Protein AF-A0A2G5BKL4-F1 (afdb_monomer)

Sequence (375 aa):
MSTLSVAKRMTAILKTMGVDHVFDSAFSRDLTLVESAREFVERFQKSDGQVGSETSLPVLASWCPGWVCYAEKTHAEVLPWMSTTRSPQQAMGVVVKDYLAKKLDTAPDRIYHVAIMMCYDKKLEASRDDFYNDIYKTRDVDCVVTTGEFDRMLTEIQTPLESASEVEELDSLFKADASGESLRSSVGSSAGGGLEFVMSYAARVLFGIEVRPDIIAAVGRGEAQHPLLQVKAVRNQSDHREITLLNPTTQQPALRFATVYGFRHLQNLVRKLKSGRLAYHYVEVAACPSACSNGGGQLQPVDPSPAAKKQWVAETERIYTSSEPTQLPEENLALGELIRDWFGEGGLDSEAARRALHTQFHGVVAKANPLGVSW

Radius of gyration: 20.72 Å; Cα contacts (8 Å, |Δi|>4): 609; chains: 1; bounding box: 53×51×52 Å

pLDDT: mean 88.46, std 13.46, range [31.64, 98.62]

Nearest PDB structures (foldseek):
  4r0v-assembly1_A  TM=8.091E-01  e=3.838E-21  Chlamydomonas reinhardtii
  6gl6-assembly1_A  TM=8.007E-01  e=5.070E-21  Chlamydomonas reinhardtii
  7p5h-assembly1_A  TM=8.821E-01  e=1.211E-19  Thermotoga maritima MSB8
  2n0s-assembly1_A  TM=8.014E-01  e=2.039E-20  Chlamydomonas reinhardtii
  6gm2-assembly1_A  TM=8.101E-01  e=1.021E-16  Clostridium pasteurianum

Secondary structure (DSSP, 8-state):
--HHHHHHHHHHHHHHTT-S----THHHHHHHHHHHHHHHHHHHHHTTT-SSSSTTSSEEP---HHHHHHHHHH-GGGGGGB--BPPHHHHHHHIIIIIIHHHTT--GGG---EEEES-THHHHHHT-GGGEETTTTEESSSEEEEHHHHHHHHHHTT--GGGS-S-PPPP-SSPPPTT--S---BTTTTTT-HHHHHHHHHHHHHH-----HHHHHHHHHTS--BTTEEEE--TT-TTEEEEEEEPTTT-SEEEEEEEEESHHHHHHHHHHHHTT----SEEEEESSTTGGGG-TTS---SS-SHHHHHHHHHHHHHHHHSS---B-GGG-HHHHHHHHHHHGGGGGGSHHHHHHHB---------S-TT----

Structure (mmCIF, N/CA/C/O backbone):
data_AF-A0A2G5BKL4-F1
#
_entry.id   AF-A0A2G5BKL4-F1
#
loop_
_atom_site.group_PDB
_atom_site.id
_atom_site.type_symbol
_atom_site.label_atom_id
_atom_site.label_alt_id
_atom_site.label_comp_id
_atom_site.label_asym_id
_atom_site.label_entity_id
_atom_site.label_seq_id
_atom_site.pdbx_PDB_ins_code
_atom_site.Cartn_x
_atom_site.Cartn_y
_atom_site.Cartn_z
_atom_site.occupancy
_atom_site.B_iso_or_equiv
_atom_site.auth_seq_id
_atom_site.auth_comp_id
_atom_site.auth_asym_id
_atom_site.auth_atom_id
_atom_site.pdbx_PDB_model_num
ATOM 1 N N . MET A 1 1 ? 15.799 17.556 -8.808 1.00 74.38 1 MET A N 1
ATOM 2 C CA . MET A 1 1 ? 14.997 16.957 -9.897 1.00 74.38 1 MET A CA 1
ATOM 3 C C . MET A 1 1 ? 13.594 16.718 -9.363 1.00 74.38 1 MET A C 1
ATOM 5 O O . MET A 1 1 ? 13.478 16.419 -8.179 1.00 74.38 1 MET A O 1
ATOM 9 N N . SER A 1 2 ? 12.547 16.914 -10.167 1.00 82.75 2 SER A N 1
ATOM 10 C CA . SER A 1 2 ? 11.185 16.518 -9.775 1.00 82.75 2 SER A CA 1
ATOM 11 C C . SER A 1 2 ? 11.041 14.991 -9.812 1.00 82.75 2 SER A C 1
ATOM 13 O O . SER A 1 2 ? 11.841 14.311 -10.456 1.00 82.75 2 SER A O 1
ATOM 15 N N . THR A 1 3 ? 10.018 14.448 -9.149 1.00 83.94 3 THR A N 1
ATOM 16 C CA . THR A 1 3 ? 9.672 13.014 -9.214 1.00 83.94 3 THR A CA 1
ATOM 17 C C . THR A 1 3 ? 9.412 12.562 -10.654 1.00 83.94 3 THR A C 1
ATOM 19 O O . THR A 1 3 ? 9.902 11.513 -11.063 1.00 83.94 3 THR A O 1
ATOM 22 N N . LEU A 1 4 ? 8.746 13.402 -11.454 1.00 82.69 4 LEU A N 1
ATOM 23 C CA . LEU A 1 4 ? 8.524 13.164 -12.883 1.00 82.69 4 LEU A CA 1
ATOM 24 C C . LEU A 1 4 ? 9.818 13.121 -13.696 1.00 82.69 4 LEU A C 1
ATOM 26 O O . LEU A 1 4 ? 10.017 12.190 -14.469 1.00 82.69 4 LEU A O 1
ATOM 30 N N . SER A 1 5 ? 10.725 14.075 -13.483 1.00 85.81 5 SER A N 1
ATOM 31 C CA . SER A 1 5 ? 12.041 14.082 -14.139 1.00 85.81 5 SER A CA 1
ATOM 32 C C . SER A 1 5 ? 12.824 12.798 -13.829 1.00 85.81 5 SER A C 1
ATOM 34 O O . SER A 1 5 ? 13.369 12.172 -14.737 1.00 85.81 5 SER A O 1
ATOM 36 N N . VAL A 1 6 ? 12.807 12.341 -12.570 1.00 89.94 6 VAL A N 1
ATOM 37 C CA . VAL A 1 6 ? 13.433 11.071 -12.164 1.00 89.94 6 VAL A CA 1
ATOM 38 C C . VAL A 1 6 ? 12.793 9.875 -12.873 1.00 89.94 6 VAL A C 1
ATOM 40 O O . VAL A 1 6 ? 13.518 9.040 -13.410 1.00 89.94 6 VAL A O 1
ATOM 43 N N . ALA A 1 7 ? 11.463 9.798 -12.935 1.00 89.44 7 ALA A N 1
ATOM 44 C CA . ALA A 1 7 ? 10.776 8.669 -13.561 1.00 89.44 7 ALA A CA 1
ATOM 45 C C . ALA A 1 7 ? 11.037 8.574 -15.076 1.00 89.44 7 ALA A C 1
ATOM 47 O O . ALA A 1 7 ? 11.290 7.480 -15.584 1.00 89.44 7 ALA A O 1
ATOM 48 N N . LYS A 1 8 ? 11.064 9.706 -15.794 1.00 90.00 8 LYS A N 1
ATOM 49 C CA . LYS A 1 8 ? 11.404 9.733 -17.229 1.00 90.00 8 LYS A CA 1
ATOM 50 C C . LYS A 1 8 ? 12.843 9.293 -17.490 1.00 90.00 8 LYS A C 1
ATOM 52 O O . LYS A 1 8 ? 13.096 8.482 -18.376 1.00 90.00 8 LYS A O 1
ATOM 57 N N . ARG A 1 9 ? 13.786 9.740 -16.655 1.00 93.31 9 ARG A N 1
ATOM 58 C CA . ARG A 1 9 ? 15.194 9.308 -16.721 1.00 93.31 9 ARG A CA 1
ATOM 59 C C . ARG A 1 9 ? 15.350 7.816 -16.471 1.00 93.31 9 ARG A C 1
ATOM 61 O O . ARG A 1 9 ? 16.041 7.140 -17.229 1.00 93.31 9 ARG A O 1
ATOM 68 N N . MET A 1 10 ? 14.685 7.293 -15.439 1.00 94.19 10 MET A N 1
ATOM 69 C CA . MET A 1 10 ? 14.662 5.854 -15.168 1.00 94.19 10 MET A CA 1
ATOM 70 C C . MET A 1 10 ? 14.096 5.083 -16.362 1.00 94.19 10 MET A C 1
ATOM 72 O O . MET A 1 10 ? 14.679 4.082 -16.768 1.00 94.19 10 MET A O 1
ATOM 76 N N . THR A 1 11 ? 13.014 5.581 -16.960 1.00 93.62 11 THR A N 1
ATOM 77 C CA . THR A 1 11 ? 12.396 4.975 -18.144 1.00 93.62 11 THR A CA 1
ATOM 78 C C . THR A 1 11 ? 13.367 4.934 -19.320 1.00 93.62 11 THR A C 1
ATOM 80 O O . THR A 1 11 ? 13.582 3.866 -19.885 1.00 93.62 11 THR A O 1
ATOM 83 N N . ALA A 1 12 ? 14.040 6.045 -19.632 1.00 94.75 12 ALA A N 1
ATOM 84 C CA . ALA A 1 12 ? 15.018 6.102 -20.717 1.00 94.75 12 ALA A CA 1
ATOM 85 C C . ALA A 1 12 ? 16.170 5.098 -20.545 1.00 94.75 12 ALA A C 1
ATOM 87 O O . ALA A 1 12 ? 16.573 4.430 -21.503 1.00 94.75 12 ALA A O 1
ATOM 88 N N . ILE A 1 13 ? 16.680 4.950 -19.318 1.00 95.31 13 ILE A N 1
ATOM 89 C CA . ILE A 1 13 ? 17.734 3.975 -19.018 1.00 95.31 13 ILE A CA 1
ATOM 90 C C . ILE A 1 13 ? 17.207 2.548 -19.199 1.00 95.31 13 ILE A C 1
ATOM 92 O O . ILE A 1 13 ? 17.821 1.757 -19.913 1.00 95.31 13 ILE A O 1
ATOM 96 N N . LEU A 1 14 ? 16.055 2.223 -18.607 1.00 95.44 14 LEU A N 1
ATOM 97 C CA . LEU A 1 14 ? 15.459 0.885 -18.685 1.00 95.44 14 LEU A CA 1
ATOM 98 C C . LEU A 1 14 ? 15.144 0.479 -20.134 1.00 95.44 14 LEU A C 1
ATOM 100 O O . LEU A 1 14 ? 15.453 -0.642 -20.535 1.00 95.44 14 LEU A O 1
ATOM 104 N N . LYS A 1 15 ? 14.610 1.396 -20.948 1.00 94.38 15 LYS A N 1
ATOM 105 C CA . LYS A 1 15 ? 14.363 1.169 -22.382 1.00 94.38 15 LYS A CA 1
ATOM 106 C C . LYS A 1 15 ? 15.663 0.898 -23.143 1.00 94.38 15 LYS A C 1
ATOM 108 O O . LYS A 1 15 ? 15.720 -0.026 -23.948 1.00 94.38 15 LYS A O 1
ATOM 113 N N . THR A 1 16 ? 16.737 1.628 -22.831 1.00 93.38 16 THR A N 1
ATOM 114 C CA . THR A 1 16 ? 18.073 1.387 -23.416 1.00 93.38 16 THR A CA 1
ATOM 115 C C . THR A 1 16 ? 18.627 0.007 -23.041 1.00 93.38 16 THR A C 1
ATOM 117 O O . THR A 1 16 ? 19.331 -0.616 -23.831 1.00 93.38 16 THR A O 1
ATOM 120 N N . MET A 1 17 ? 18.274 -0.504 -21.859 1.00 93.44 17 MET A N 1
ATOM 121 C CA . MET A 1 17 ? 18.625 -1.856 -21.411 1.00 93.44 17 MET A CA 1
ATOM 122 C C . MET A 1 17 ? 17.754 -2.962 -22.033 1.00 93.44 17 MET A C 1
ATOM 124 O O . MET A 1 17 ? 18.001 -4.139 -21.770 1.00 93.44 17 MET A O 1
ATOM 128 N N . GLY A 1 18 ? 16.757 -2.610 -22.850 1.00 94.88 18 GLY A N 1
ATOM 129 C CA . GLY A 1 18 ? 15.874 -3.562 -23.523 1.00 94.88 18 GLY A CA 1
ATOM 130 C C . GLY A 1 18 ? 14.616 -3.937 -22.738 1.00 94.88 18 GLY A C 1
ATOM 131 O O . GLY A 1 18 ? 14.019 -4.964 -23.035 1.00 94.88 18 GLY A O 1
ATOM 132 N N . VAL A 1 19 ? 14.207 -3.147 -21.739 1.00 96.56 19 VAL A N 1
ATOM 133 C CA . VAL A 1 19 ? 12.911 -3.344 -21.069 1.00 96.56 19 VAL A CA 1
ATOM 134 C C . VAL A 1 19 ? 11.774 -2.964 -22.019 1.00 96.56 19 VAL A C 1
ATOM 136 O O . VAL A 1 19 ? 11.734 -1.835 -22.504 1.00 96.56 19 VAL A O 1
ATOM 139 N N . ASP A 1 20 ? 10.824 -3.874 -22.245 1.00 94.81 20 ASP A N 1
ATOM 140 C CA . ASP A 1 20 ? 9.711 -3.645 -23.176 1.00 94.81 20 ASP A CA 1
ATOM 141 C C . ASP A 1 20 ? 8.709 -2.608 -22.658 1.00 94.81 20 ASP A C 1
ATOM 143 O O . ASP A 1 20 ? 8.305 -1.715 -23.403 1.00 94.81 20 ASP A O 1
ATOM 147 N N . HIS A 1 21 ? 8.348 -2.679 -21.371 1.00 93.69 21 HIS A N 1
ATOM 148 C CA . HIS A 1 21 ? 7.361 -1.799 -20.742 1.00 93.69 21 HIS A CA 1
ATOM 149 C C . HIS A 1 21 ? 7.784 -1.340 -19.338 1.00 93.69 21 HIS A C 1
ATOM 151 O O . HIS A 1 21 ? 8.247 -2.142 -18.527 1.00 93.69 21 HIS A O 1
ATOM 157 N N . VAL A 1 22 ? 7.584 -0.056 -19.035 1.00 93.50 22 VAL A N 1
ATOM 158 C CA . VAL A 1 22 ? 7.895 0.598 -17.759 1.00 93.50 22 VAL A CA 1
ATOM 159 C C . VAL A 1 22 ? 6.634 1.276 -17.225 1.00 93.50 22 VAL A C 1
ATOM 161 O O . VAL A 1 22 ? 6.146 2.232 -17.818 1.00 93.50 22 VAL A O 1
ATOM 164 N N . PHE A 1 23 ? 6.128 0.806 -16.084 1.00 91.12 23 PHE A N 1
ATOM 165 C CA . PHE A 1 23 ? 4.900 1.310 -15.458 1.00 91.12 23 PHE A CA 1
ATOM 166 C C . PHE A 1 23 ? 5.171 1.934 -14.086 1.00 91.12 23 PHE A C 1
ATOM 168 O O . PHE A 1 23 ? 6.086 1.515 -13.374 1.00 91.12 23 PHE A O 1
ATOM 175 N N . ASP A 1 24 ? 4.324 2.880 -13.672 1.00 87.44 24 ASP A N 1
ATOM 176 C CA . ASP A 1 24 ? 4.325 3.397 -12.301 1.00 87.44 24 ASP A CA 1
ATOM 177 C C . ASP A 1 24 ? 3.482 2.514 -11.365 1.00 87.44 24 ASP A C 1
ATOM 179 O O . ASP A 1 24 ? 2.285 2.287 -11.562 1.00 87.44 24 ASP A O 1
ATOM 183 N N . SER A 1 25 ? 4.106 2.062 -10.277 1.00 86.75 25 SER A N 1
ATOM 184 C CA . SER A 1 25 ? 3.445 1.330 -9.194 1.00 86.75 25 SER A CA 1
ATOM 185 C C . SER A 1 25 ? 2.336 2.126 -8.486 1.00 86.75 25 SER A C 1
ATOM 187 O O . SER A 1 25 ? 1.452 1.510 -7.882 1.00 86.75 25 SER A O 1
ATOM 189 N N . ALA A 1 26 ? 2.325 3.464 -8.582 1.00 83.38 26 ALA A N 1
ATOM 190 C CA . ALA A 1 26 ? 1.273 4.319 -8.028 1.00 83.38 26 ALA A CA 1
ATOM 191 C C . ALA A 1 26 ? -0.130 3.902 -8.483 1.00 83.38 26 ALA A C 1
ATOM 193 O O . ALA A 1 26 ? -1.067 3.921 -7.688 1.00 83.38 26 ALA A O 1
ATOM 194 N N . PHE A 1 27 ? -0.257 3.438 -9.726 1.00 85.50 27 PHE A N 1
ATOM 195 C CA . PHE A 1 27 ? -1.524 2.965 -10.268 1.00 85.50 27 PHE A CA 1
ATOM 196 C C . PHE A 1 27 ? -2.086 1.767 -9.482 1.00 85.50 27 PHE A C 1
ATOM 198 O O . PHE A 1 27 ? -3.236 1.769 -9.046 1.00 85.50 27 PHE A O 1
ATOM 205 N N . SER A 1 28 ? -1.249 0.757 -9.227 1.00 90.44 28 SER A N 1
ATOM 206 C CA . SER A 1 28 ? -1.642 -0.404 -8.415 1.00 90.44 28 SER A CA 1
ATOM 207 C C . SER A 1 28 ? -1.906 -0.040 -6.955 1.00 90.44 28 SER A C 1
ATOM 209 O O . SER A 1 28 ? -2.717 -0.684 -6.292 1.00 90.44 28 SER A O 1
ATOM 211 N N . ARG A 1 29 ? -1.258 1.015 -6.446 1.00 89.94 29 ARG A N 1
ATOM 212 C CA . ARG A 1 29 ? -1.522 1.523 -5.102 1.00 89.94 29 ARG A CA 1
ATOM 213 C C . ARG A 1 29 ? -2.941 2.072 -5.007 1.00 89.94 29 ARG A C 1
ATOM 215 O O . ARG A 1 29 ? -3.632 1.681 -4.074 1.00 89.94 29 ARG A O 1
ATOM 222 N N . ASP A 1 30 ? -3.393 2.877 -5.968 1.00 90.44 30 ASP A N 1
ATOM 223 C CA . ASP A 1 30 ? -4.774 3.382 -5.995 1.00 90.44 30 ASP A CA 1
ATOM 224 C C . ASP A 1 30 ? -5.790 2.235 -5.994 1.00 90.44 30 ASP A C 1
ATOM 226 O O . ASP A 1 30 ? -6.707 2.225 -5.174 1.00 90.44 30 ASP A O 1
ATOM 230 N N . LEU A 1 31 ? -5.566 1.215 -6.832 1.00 92.88 31 LEU A N 1
ATOM 231 C CA . LEU A 1 31 ? -6.389 0.002 -6.864 1.00 92.88 31 LEU A CA 1
ATOM 232 C C . LEU A 1 31 ? -6.483 -0.661 -5.482 1.00 92.88 31 LEU A C 1
ATOM 234 O O . LEU A 1 31 ? -7.577 -0.931 -4.990 1.00 92.88 31 LEU A O 1
ATOM 238 N N . THR A 1 32 ? -5.342 -0.887 -4.826 1.00 95.12 32 THR A N 1
ATOM 239 C CA . THR A 1 32 ? -5.321 -1.516 -3.495 1.00 95.12 32 THR A CA 1
ATOM 240 C C . THR A 1 32 ? -5.865 -0.620 -2.388 1.00 95.12 32 THR A C 1
ATOM 242 O O . THR A 1 32 ? -6.390 -1.141 -1.410 1.00 95.12 32 THR A O 1
ATOM 245 N N . LEU A 1 33 ? -5.767 0.707 -2.511 1.00 94.19 33 LEU A N 1
ATOM 246 C CA . LEU A 1 33 ? -6.342 1.649 -1.550 1.00 94.19 33 LEU A CA 1
ATOM 247 C C . LEU A 1 33 ? -7.867 1.618 -1.613 1.00 94.19 33 LEU A C 1
ATOM 249 O O . LEU A 1 33 ? -8.510 1.512 -0.568 1.00 94.19 33 LEU A O 1
ATOM 253 N N . VAL A 1 34 ? -8.434 1.653 -2.824 1.00 95.38 34 VAL A N 1
ATOM 254 C CA . VAL A 1 34 ? -9.880 1.511 -3.040 1.00 95.38 34 VAL A CA 1
ATOM 255 C C . VAL A 1 34 ? -10.364 0.170 -2.493 1.00 95.38 34 VAL A C 1
ATOM 257 O O . VAL A 1 34 ? -11.327 0.145 -1.728 1.00 95.38 34 VAL A O 1
ATOM 260 N N . GLU A 1 35 ? -9.671 -0.929 -2.802 1.00 97.44 35 GLU A N 1
ATOM 261 C CA . GLU A 1 35 ? -10.058 -2.253 -2.302 1.00 97.44 35 GLU A CA 1
ATOM 262 C C . GLU A 1 35 ? -9.915 -2.370 -0.775 1.00 97.44 35 GLU A C 1
ATOM 264 O O . GLU A 1 35 ? -10.828 -2.838 -0.102 1.00 97.44 35 GLU A O 1
ATOM 269 N N . SER A 1 36 ? -8.842 -1.832 -0.188 1.00 97.38 36 SER A N 1
ATOM 270 C CA . SER A 1 36 ? -8.660 -1.818 1.273 1.00 97.38 36 SER A CA 1
ATOM 271 C C . SER A 1 36 ? -9.765 -1.029 1.980 1.00 97.38 36 SER A C 1
ATOM 273 O O . SER A 1 36 ? -10.217 -1.411 3.061 1.00 97.38 36 SER A O 1
ATOM 275 N N . ALA A 1 37 ? -10.212 0.080 1.381 1.00 97.62 37 ALA A N 1
ATOM 276 C CA . ALA A 1 37 ? -11.301 0.884 1.918 1.00 97.62 37 ALA A CA 1
ATOM 277 C C . ALA A 1 37 ? -12.649 0.153 1.844 1.00 97.62 37 ALA A C 1
ATOM 279 O O . ALA A 1 37 ? -13.422 0.195 2.805 1.00 97.62 37 ALA A O 1
ATOM 280 N N . ARG A 1 38 ? -12.898 -0.570 0.746 1.00 97.75 38 ARG A N 1
ATOM 281 C CA . ARG A 1 38 ? -14.075 -1.434 0.574 1.00 97.75 38 ARG A CA 1
ATOM 282 C C . ARG A 1 38 ? -14.072 -2.596 1.566 1.00 97.75 38 ARG A C 1
ATOM 284 O O . ARG A 1 38 ? -15.059 -2.769 2.279 1.00 97.75 38 ARG A O 1
ATOM 291 N N . GLU A 1 39 ? -12.952 -3.311 1.700 1.00 97.81 39 GLU A N 1
ATOM 292 C CA . GLU A 1 39 ? -12.785 -4.392 2.680 1.00 97.81 39 GLU A CA 1
ATOM 293 C C . GLU A 1 39 ? -13.033 -3.891 4.111 1.00 97.81 39 GLU A C 1
ATOM 295 O O . GLU A 1 39 ? -13.703 -4.557 4.905 1.00 97.81 39 GLU A O 1
ATOM 300 N N . PHE A 1 40 ? -12.521 -2.704 4.458 1.00 98.19 40 PHE A N 1
ATOM 301 C CA . PHE A 1 40 ? -12.767 -2.108 5.768 1.00 98.19 40 PHE A CA 1
ATOM 302 C C . PHE A 1 40 ? -14.257 -1.826 6.006 1.00 98.19 40 PHE A C 1
ATOM 304 O O . PHE A 1 40 ? -14.780 -2.194 7.059 1.00 98.19 40 PHE A O 1
ATOM 311 N N . VAL A 1 41 ? -14.942 -1.198 5.045 1.00 98.12 41 VAL A N 1
ATOM 312 C CA . VAL A 1 41 ? -16.381 -0.900 5.134 1.00 98.12 41 VAL A CA 1
ATOM 313 C C . VAL A 1 41 ? -17.196 -2.182 5.300 1.00 98.12 41 VAL A C 1
ATOM 315 O O . VAL A 1 41 ? -18.037 -2.250 6.196 1.00 98.12 41 VAL A O 1
ATOM 318 N N . GLU A 1 42 ? -16.911 -3.211 4.500 1.00 96.62 42 GLU A N 1
ATOM 319 C CA . GLU A 1 42 ? -17.597 -4.502 4.573 1.00 96.62 42 GLU A CA 1
ATOM 320 C C . GLU A 1 42 ? -17.424 -5.146 5.958 1.00 96.62 42 GLU A C 1
ATOM 322 O O . GLU A 1 42 ? -18.398 -5.569 6.587 1.00 96.62 42 GLU A O 1
ATOM 327 N N . ARG A 1 43 ? -16.189 -5.191 6.475 1.00 97.00 43 ARG A N 1
ATOM 328 C CA . ARG A 1 43 ? -15.903 -5.753 7.803 1.00 97.00 43 ARG A CA 1
ATOM 329 C C . ARG A 1 43 ? -16.538 -4.938 8.928 1.00 97.00 43 ARG A C 1
ATOM 331 O O . ARG A 1 43 ? -17.049 -5.530 9.875 1.00 97.00 43 ARG A O 1
ATOM 338 N N . PHE A 1 44 ? -16.550 -3.610 8.813 1.00 97.19 44 PHE A N 1
ATOM 339 C CA . PHE A 1 44 ? -17.188 -2.727 9.787 1.00 97.19 44 PHE A CA 1
ATOM 340 C C . PHE A 1 44 ? -18.701 -2.959 9.862 1.00 97.19 44 PHE A C 1
ATOM 342 O O . PHE A 1 44 ? -19.253 -3.050 10.959 1.00 97.19 44 PHE A O 1
ATOM 349 N N . GLN A 1 45 ? -19.367 -3.082 8.710 1.00 95.50 45 GLN A N 1
ATOM 350 C CA . GLN A 1 45 ? -20.802 -3.367 8.638 1.00 95.50 45 GLN A CA 1
ATOM 351 C C . GLN A 1 45 ? -21.131 -4.748 9.210 1.00 95.50 45 GLN A C 1
ATOM 353 O O . GLN A 1 45 ? -22.070 -4.870 9.993 1.00 95.50 45 GLN A O 1
ATOM 358 N N . LYS A 1 46 ? -20.334 -5.775 8.882 1.00 94.25 46 LYS A N 1
ATOM 359 C CA . LYS A 1 46 ? -20.516 -7.137 9.416 1.00 94.25 46 LYS A CA 1
ATOM 360 C C . LYS A 1 46 ? -20.429 -7.198 10.939 1.00 94.25 46 LYS A C 1
ATOM 362 O O . LYS A 1 46 ? -21.161 -7.966 11.549 1.00 94.25 46 LYS A O 1
ATOM 367 N N . SER A 1 47 ? -19.565 -6.389 11.550 1.00 93.06 47 SER A N 1
ATOM 368 C CA . SER A 1 47 ? -19.406 -6.346 13.006 1.00 93.06 47 SER A CA 1
ATOM 369 C C . SER A 1 47 ? -20.313 -5.339 13.715 1.00 93.06 47 SER A C 1
ATOM 371 O O . SER A 1 47 ? -20.140 -5.144 14.915 1.00 93.06 47 SER A O 1
ATOM 373 N N . ASP A 1 48 ? -21.191 -4.624 13.001 1.00 92.00 48 ASP A N 1
ATOM 374 C CA . ASP A 1 48 ? -21.957 -3.486 13.544 1.00 92.00 48 ASP A CA 1
ATOM 375 C C . ASP A 1 48 ? -21.054 -2.452 14.258 1.00 92.00 48 ASP A C 1
ATOM 377 O O . ASP A 1 48 ? -21.344 -1.940 15.338 1.00 92.00 48 ASP A O 1
ATOM 381 N N . GLY A 1 49 ? -19.856 -2.225 13.704 1.00 90.56 49 GLY A N 1
ATOM 382 C CA . GLY A 1 49 ? -18.826 -1.367 14.299 1.00 90.56 49 GLY A CA 1
ATOM 383 C C . GLY A 1 49 ? -18.224 -1.853 15.629 1.00 90.56 49 GLY A C 1
ATOM 384 O O . GLY A 1 49 ? -17.421 -1.139 16.231 1.00 90.56 49 GLY A O 1
ATOM 385 N N . GLN A 1 50 ? -18.567 -3.052 16.106 1.00 88.94 50 GLN A N 1
ATOM 386 C CA . GLN A 1 50 ? -18.069 -3.583 17.374 1.00 88.94 50 GLN A CA 1
ATOM 387 C C . GLN A 1 50 ? -16.669 -4.186 17.225 1.00 88.94 50 GLN A C 1
ATOM 389 O O . GLN A 1 50 ? -16.424 -5.087 16.424 1.00 88.94 50 GLN A O 1
ATOM 394 N N . VAL A 1 51 ? -15.731 -3.715 18.048 1.00 87.25 51 VAL A N 1
ATOM 395 C CA . VAL A 1 51 ? -14.380 -4.283 18.121 1.00 87.25 51 VAL A CA 1
ATOM 396 C C . VAL A 1 51 ? -14.380 -5.499 19.044 1.00 87.25 51 VAL A C 1
ATOM 398 O O . VAL A 1 51 ? -14.790 -5.400 20.199 1.00 87.25 51 VAL A O 1
ATOM 401 N N . GLY A 1 52 ? -13.860 -6.629 18.557 1.00 75.69 52 GLY A N 1
ATOM 402 C CA . GLY A 1 52 ? -13.628 -7.831 19.365 1.00 75.69 52 GLY A CA 1
ATOM 403 C C . GLY A 1 52 ? -14.812 -8.792 19.518 1.00 75.69 52 GLY A C 1
ATOM 404 O O . GLY A 1 52 ? -14.650 -9.799 20.204 1.00 75.69 52 GLY A O 1
ATOM 405 N N . SER A 1 53 ? -15.967 -8.529 18.893 1.00 59.94 53 SER A N 1
ATOM 406 C CA . SER A 1 53 ? -17.095 -9.477 18.847 1.00 59.94 53 SER A CA 1
ATOM 407 C C . SER A 1 53 ? -16.859 -10.627 17.852 1.00 59.94 53 SER A C 1
ATOM 409 O O . SER A 1 53 ? -17.347 -11.730 18.080 1.00 59.94 53 SER A O 1
ATOM 411 N N . GLU A 1 54 ? -16.046 -10.399 16.811 1.00 67.69 54 GLU A N 1
ATOM 412 C CA . GLU A 1 54 ? -15.643 -11.357 15.766 1.00 67.69 54 GLU A CA 1
ATOM 413 C C . GLU A 1 54 ? -14.242 -11.004 15.206 1.00 67.69 54 GLU A C 1
ATOM 415 O O . GLU A 1 54 ? -13.675 -9.957 15.533 1.00 67.69 54 GLU A O 1
ATOM 420 N N . THR A 1 55 ? -13.670 -11.826 14.310 1.00 74.19 55 THR A N 1
ATOM 421 C CA . THR A 1 55 ? -12.406 -11.521 13.589 1.00 74.19 55 THR A CA 1
ATOM 422 C C . THR A 1 55 ? -12.559 -10.443 12.500 1.00 74.19 55 THR A C 1
ATOM 424 O O . THR A 1 55 ? -11.723 -10.321 11.607 1.00 74.19 55 THR A O 1
ATOM 427 N N . SER A 1 56 ? -13.635 -9.657 12.561 1.00 84.56 56 SER A N 1
ATOM 428 C CA . SER A 1 56 ? -13.977 -8.608 11.597 1.00 84.56 56 SER A CA 1
ATOM 429 C C . SER A 1 56 ? -13.266 -7.285 11.908 1.00 84.56 56 SER A C 1
ATOM 431 O O . SER A 1 56 ? -12.731 -6.663 10.992 1.00 84.56 56 SER A O 1
ATOM 433 N N . LEU A 1 57 ? -13.177 -6.886 13.188 1.00 92.56 57 LEU A N 1
ATOM 434 C CA . LEU A 1 57 ? -12.473 -5.675 13.636 1.00 92.56 57 LEU A CA 1
ATOM 435 C C . LEU A 1 57 ? -11.500 -5.966 14.799 1.00 92.56 57 LEU A C 1
ATOM 437 O O . LEU A 1 57 ? -11.834 -6.759 15.686 1.00 92.56 57 LEU A O 1
ATOM 441 N N . PRO A 1 58 ? -10.324 -5.306 14.847 1.00 95.50 58 PRO A N 1
ATOM 442 C CA . PRO A 1 58 ? -9.835 -4.315 13.883 1.00 95.50 58 PRO A CA 1
ATOM 443 C C . PRO A 1 58 ? -9.414 -4.933 12.550 1.00 95.50 58 PRO A C 1
ATOM 445 O O . PRO A 1 58 ? -9.030 -6.095 12.501 1.00 95.50 58 PRO A O 1
ATOM 448 N N . VAL A 1 59 ? -9.389 -4.118 11.499 1.00 97.56 59 VAL A N 1
ATOM 449 C CA . VAL A 1 59 ? -8.666 -4.435 10.264 1.00 97.56 59 VAL A CA 1
ATOM 450 C C . VAL A 1 59 ? -7.226 -3.949 10.394 1.00 97.56 59 VAL A C 1
ATOM 452 O O . VAL A 1 59 ? -6.980 -2.767 10.637 1.00 97.56 59 VAL A O 1
ATOM 455 N N . LEU A 1 60 ? -6.268 -4.861 10.244 1.00 97.44 60 LEU A N 1
ATOM 456 C CA . LEU A 1 60 ? -4.836 -4.570 10.242 1.00 97.44 60 LEU A CA 1
ATOM 457 C C . LEU A 1 60 ? -4.335 -4.550 8.798 1.00 97.44 60 LEU A C 1
ATOM 459 O O . LEU A 1 60 ? -4.378 -5.577 8.122 1.00 97.44 60 LEU A O 1
ATOM 463 N N . ALA A 1 61 ? -3.836 -3.410 8.326 1.00 97.25 61 ALA A N 1
ATOM 464 C CA . ALA A 1 61 ? -3.264 -3.309 6.986 1.00 97.25 61 ALA A CA 1
ATOM 465 C C . ALA A 1 61 ? -2.128 -4.330 6.781 1.00 97.25 61 ALA A C 1
ATOM 467 O O . ALA A 1 61 ? -1.348 -4.607 7.696 1.00 97.25 61 ALA A O 1
ATOM 468 N N . SER A 1 62 ? -2.022 -4.881 5.572 1.00 96.81 62 SER A N 1
ATOM 469 C CA . SER A 1 62 ? -1.118 -5.998 5.255 1.00 96.81 62 SER A CA 1
ATOM 470 C C . SER A 1 62 ? -0.117 -5.694 4.132 1.00 96.81 62 SER A C 1
ATOM 472 O O . SER A 1 62 ? 0.674 -6.555 3.755 1.00 96.81 62 SER A O 1
ATOM 474 N N . TRP A 1 63 ? -0.071 -4.455 3.631 1.00 95.00 63 TRP A N 1
ATOM 475 C CA . TRP A 1 63 ? 0.805 -4.072 2.518 1.00 95.00 63 TRP A CA 1
ATOM 476 C C . TRP A 1 63 ? 2.310 -4.131 2.847 1.00 95.00 63 TRP A C 1
ATOM 478 O O . TRP A 1 63 ? 3.137 -4.139 1.926 1.00 95.00 63 TRP A O 1
ATOM 488 N N . CYS A 1 64 ? 2.672 -4.150 4.139 1.00 96.25 64 CYS A N 1
ATOM 489 C CA . CYS A 1 64 ? 4.046 -4.209 4.638 1.00 96.25 64 CYS A CA 1
ATOM 490 C C . CYS A 1 64 ? 4.502 -5.666 4.865 1.00 96.25 64 CYS A C 1
ATOM 492 O O . CYS A 1 64 ? 4.088 -6.284 5.851 1.00 96.25 64 CYS A O 1
ATOM 494 N N . PRO A 1 65 ? 5.425 -6.210 4.050 1.00 95.88 65 PRO A N 1
ATOM 495 C CA . PRO A 1 65 ? 5.823 -7.613 4.174 1.00 95.88 65 PRO A CA 1
ATOM 496 C C . PRO A 1 65 ? 6.577 -7.924 5.468 1.00 95.88 65 PRO A C 1
ATOM 498 O O . PRO A 1 65 ? 6.420 -9.011 6.013 1.00 95.88 65 PRO A O 1
ATOM 501 N N . GLY A 1 66 ? 7.339 -6.970 6.015 1.00 95.81 66 GLY A N 1
ATOM 502 C CA . GLY A 1 66 ? 7.999 -7.140 7.313 1.00 95.81 66 GLY A CA 1
ATOM 503 C C . GLY A 1 66 ? 7.005 -7.344 8.464 1.00 95.81 66 GLY A C 1
ATOM 504 O O . GLY A 1 66 ? 7.257 -8.141 9.368 1.00 95.81 66 GLY A O 1
ATOM 505 N N . TRP A 1 67 ? 5.843 -6.679 8.408 1.00 96.38 67 TRP A N 1
ATOM 506 C CA . TRP A 1 67 ? 4.742 -6.907 9.348 1.00 96.38 67 TRP A CA 1
ATOM 507 C C . TRP A 1 67 ? 4.102 -8.281 9.130 1.00 96.38 67 TRP A C 1
ATOM 509 O O . TRP A 1 67 ? 3.961 -9.038 10.089 1.00 96.38 67 TRP A O 1
ATOM 519 N N . VAL A 1 68 ? 3.796 -8.633 7.878 1.00 96.75 68 VAL A N 1
ATOM 520 C CA . VAL A 1 68 ? 3.222 -9.939 7.519 1.00 96.75 68 VAL A CA 1
ATOM 521 C C . VAL A 1 68 ? 4.117 -11.084 8.000 1.00 96.75 68 VAL A C 1
ATOM 523 O O . VAL A 1 68 ? 3.673 -11.943 8.754 1.00 96.75 68 VAL A O 1
ATOM 526 N N . CYS A 1 69 ? 5.408 -11.045 7.665 1.00 95.12 69 CYS A N 1
ATOM 527 C CA . CYS A 1 69 ? 6.389 -12.041 8.088 1.00 95.12 69 CYS A CA 1
ATOM 528 C C . CYS A 1 69 ? 6.493 -12.149 9.612 1.00 95.12 69 CYS A C 1
ATOM 530 O O . CYS A 1 69 ? 6.672 -13.246 10.142 1.00 95.12 69 CYS A O 1
ATOM 532 N N . TYR A 1 70 ? 6.415 -11.026 10.330 1.00 95.44 70 TYR A N 1
ATOM 533 C CA . TYR A 1 70 ? 6.412 -11.039 11.788 1.00 95.44 70 TYR A CA 1
ATOM 534 C C . TYR A 1 70 ? 5.159 -11.731 12.338 1.00 95.44 70 TYR A C 1
ATOM 536 O O . TYR A 1 70 ? 5.282 -12.607 13.197 1.00 95.44 70 TYR A O 1
ATOM 544 N N . ALA A 1 71 ? 3.978 -11.384 11.823 1.00 95.88 71 ALA A N 1
ATOM 545 C CA . ALA A 1 71 ? 2.712 -11.990 12.216 1.00 95.88 71 ALA A CA 1
ATOM 546 C C . ALA A 1 71 ? 2.702 -13.503 11.943 1.00 95.88 71 ALA A C 1
ATOM 548 O O . ALA A 1 71 ? 2.509 -14.285 12.869 1.00 95.88 71 ALA A O 1
ATOM 549 N N . GLU A 1 72 ? 3.024 -13.930 10.722 1.00 95.00 72 GLU A N 1
ATOM 550 C CA . GLU A 1 72 ? 3.010 -15.342 10.319 1.00 95.00 72 GLU A CA 1
ATOM 551 C C . GLU A 1 72 ? 3.990 -16.205 11.125 1.00 95.00 72 GLU A C 1
ATOM 553 O O . GLU A 1 72 ? 3.668 -17.335 11.491 1.00 95.00 72 GLU A O 1
ATOM 558 N N . LYS A 1 73 ? 5.185 -15.685 11.435 1.00 93.44 73 LYS A N 1
ATOM 559 C CA . LYS A 1 73 ? 6.222 -16.450 12.147 1.00 93.44 73 LYS A CA 1
ATOM 560 C C . LYS A 1 73 ? 6.051 -16.466 13.659 1.00 93.44 73 LYS A C 1
ATOM 562 O O . LYS A 1 73 ? 6.542 -17.389 14.302 1.00 93.44 73 LYS A O 1
ATOM 567 N N . THR A 1 74 ? 5.460 -15.423 14.244 1.00 94.19 74 THR A N 1
ATOM 568 C CA . THR A 1 74 ? 5.515 -15.229 15.705 1.00 94.19 74 THR A CA 1
ATOM 569 C C . THR A 1 74 ? 4.164 -15.077 16.385 1.00 94.19 74 THR A C 1
ATOM 571 O O . THR A 1 74 ? 4.077 -15.371 17.574 1.00 94.19 74 THR A O 1
ATOM 574 N N . HIS A 1 75 ? 3.124 -14.661 15.659 1.00 93.81 75 HIS A N 1
ATOM 575 C CA . HIS A 1 75 ? 1.790 -14.421 16.213 1.00 93.81 75 HIS A CA 1
ATOM 576 C C . HIS A 1 75 ? 0.708 -14.840 15.214 1.00 93.81 75 HIS A C 1
ATOM 578 O O . HIS A 1 75 ? -0.115 -14.020 14.815 1.00 93.81 75 HIS A O 1
ATOM 584 N N . ALA A 1 76 ? 0.708 -16.102 14.778 1.00 93.00 76 ALA A N 1
ATOM 585 C CA . ALA A 1 76 ? -0.248 -16.606 13.786 1.00 93.00 76 ALA A CA 1
ATOM 586 C C . ALA A 1 76 ? -1.723 -16.387 14.194 1.00 93.00 76 ALA A C 1
ATOM 588 O O . ALA A 1 76 ? -2.610 -16.300 13.349 1.00 93.00 76 ALA A O 1
ATOM 589 N N . GLU A 1 77 ? -1.996 -16.234 15.489 1.00 91.12 77 GLU A N 1
ATOM 590 C CA . GLU A 1 77 ? -3.308 -15.874 16.011 1.00 91.12 77 GLU A CA 1
ATOM 591 C C . GLU A 1 77 ? -3.807 -14.496 15.557 1.00 91.12 77 GLU A C 1
ATOM 593 O O . GLU A 1 77 ? -5.007 -14.269 15.618 1.00 91.12 77 GLU A O 1
ATOM 598 N N . VAL A 1 78 ? -2.939 -13.576 15.106 1.00 93.56 78 VAL A N 1
ATOM 599 C CA . VAL A 1 78 ? -3.358 -12.229 14.666 1.00 93.56 78 VAL A CA 1
ATOM 600 C C . VAL A 1 78 ? -3.816 -12.183 13.208 1.00 93.56 78 VAL A C 1
ATOM 602 O O . VAL A 1 78 ? -4.454 -11.212 12.801 1.00 93.56 78 VAL A O 1
ATOM 605 N N . LEU A 1 79 ? -3.503 -13.221 12.426 1.00 95.12 79 LEU A N 1
ATOM 606 C CA . LEU A 1 79 ? -3.770 -13.289 10.987 1.00 95.12 79 LEU A CA 1
ATOM 607 C C . LEU A 1 79 ? -5.248 -13.078 10.604 1.00 95.12 79 LEU A C 1
ATOM 609 O O . LEU A 1 79 ? -5.479 -12.412 9.597 1.00 95.12 79 LEU A O 1
ATOM 613 N N . PRO A 1 80 ? -6.256 -13.535 11.379 1.00 94.62 80 PRO A N 1
ATOM 614 C CA . PRO A 1 80 ? -7.662 -13.300 11.038 1.00 94.62 80 PRO A CA 1
ATOM 615 C C . PRO A 1 80 ? -8.049 -11.814 10.933 1.00 94.62 80 PRO A C 1
ATOM 617 O O . PRO A 1 80 ? -8.934 -11.453 10.158 1.00 94.62 80 PRO A O 1
ATOM 620 N N . TRP A 1 81 ? -7.365 -10.939 11.675 1.00 95.88 81 TRP A N 1
ATOM 621 C CA . TRP A 1 81 ? -7.600 -9.491 11.642 1.00 95.88 81 TRP A CA 1
ATOM 622 C C . TRP A 1 81 ? -6.847 -8.778 10.514 1.00 95.88 81 TRP A C 1
ATOM 624 O O . TRP A 1 81 ? -7.045 -7.582 10.303 1.00 95.88 81 TRP A O 1
ATOM 634 N N . MET A 1 82 ? -5.975 -9.470 9.778 1.00 96.88 82 MET A N 1
ATOM 635 C CA . MET A 1 82 ? -5.249 -8.858 8.670 1.00 96.88 82 MET A CA 1
ATOM 636 C C . MET A 1 82 ? -6.164 -8.632 7.465 1.00 96.88 82 MET A C 1
ATOM 638 O O . MET A 1 82 ? -6.996 -9.474 7.115 1.00 96.88 82 MET A O 1
ATOM 642 N N . SER A 1 83 ? -5.992 -7.474 6.831 1.00 97.50 83 SER A N 1
ATOM 643 C CA . SER A 1 83 ? -6.580 -7.156 5.535 1.00 97.50 83 SER A CA 1
ATOM 644 C C . SER A 1 83 ? -6.091 -8.172 4.513 1.00 97.50 83 SER A C 1
ATOM 646 O O . SER A 1 83 ? -4.891 -8.403 4.373 1.00 97.50 83 SER A O 1
ATOM 648 N N . THR A 1 84 ? -7.035 -8.792 3.821 1.00 97.56 84 THR A N 1
ATOM 649 C CA . THR A 1 84 ? -6.763 -9.775 2.772 1.00 97.56 84 THR A CA 1
ATOM 650 C C . THR A 1 84 ? -6.405 -9.111 1.452 1.00 97.56 84 THR A C 1
ATOM 652 O O . THR A 1 84 ? -5.878 -9.789 0.578 1.00 97.56 84 THR A O 1
ATOM 655 N N . THR A 1 85 ? -6.639 -7.804 1.311 1.00 97.88 85 THR A N 1
ATOM 656 C CA . THR A 1 85 ? -6.209 -7.024 0.149 1.00 97.88 85 THR A CA 1
ATOM 657 C C . THR A 1 85 ? -4.702 -7.190 -0.079 1.00 97.88 85 THR A C 1
ATOM 659 O O . THR A 1 85 ? -3.888 -7.053 0.836 1.00 97.88 85 THR A O 1
ATOM 662 N N . ARG A 1 86 ? -4.315 -7.522 -1.312 1.00 97.56 86 ARG A N 1
ATOM 663 C CA . ARG A 1 86 ? -2.917 -7.663 -1.733 1.00 97.56 86 ARG A CA 1
ATOM 664 C C . ARG A 1 86 ? -2.188 -6.329 -1.609 1.00 97.56 86 ARG A C 1
ATOM 666 O O . ARG A 1 86 ? -2.776 -5.260 -1.745 1.00 97.56 86 ARG A O 1
ATOM 673 N N . SER A 1 87 ? -0.872 -6.382 -1.411 1.00 96.69 87 SER A N 1
ATOM 674 C CA . SER A 1 87 ? -0.064 -5.163 -1.465 1.00 96.69 87 SER A CA 1
ATOM 675 C C . SER A 1 87 ? -0.020 -4.587 -2.889 1.00 96.69 87 SER A C 1
ATOM 677 O O . SER A 1 87 ? -0.205 -5.343 -3.847 1.00 96.69 87 SER A O 1
ATOM 679 N N . PRO A 1 88 ? 0.316 -3.292 -3.061 1.00 95.00 88 PRO A N 1
ATOM 680 C CA . PRO A 1 88 ? 0.445 -2.678 -4.386 1.00 95.00 88 PRO A CA 1
ATOM 681 C C . PRO A 1 88 ? 1.356 -3.466 -5.337 1.00 95.00 88 PRO A C 1
ATOM 683 O O . PRO A 1 88 ? 0.996 -3.704 -6.482 1.00 95.00 88 PRO A O 1
ATOM 686 N N . GLN A 1 89 ? 2.497 -3.969 -4.844 1.00 96.81 89 GLN A N 1
ATOM 687 C CA . GLN A 1 89 ? 3.407 -4.804 -5.639 1.00 96.81 89 GLN A CA 1
ATOM 688 C C . GLN A 1 89 ? 2.693 -6.035 -6.210 1.00 96.81 89 GLN A C 1
ATOM 690 O O . GLN A 1 89 ? 2.832 -6.339 -7.391 1.00 96.81 89 GLN A O 1
ATOM 695 N N . GLN A 1 90 ? 1.955 -6.755 -5.365 1.00 97.56 90 GLN A N 1
ATOM 696 C CA . GLN A 1 90 ? 1.313 -8.000 -5.778 1.00 97.56 90 GLN A CA 1
ATOM 697 C C . GLN A 1 90 ? 0.073 -7.744 -6.626 1.00 97.56 90 GLN A C 1
ATOM 699 O O . GLN A 1 90 ? -0.165 -8.474 -7.580 1.00 97.56 90 GLN A O 1
ATOM 704 N N . ALA A 1 91 ? -0.676 -6.679 -6.343 1.00 97.00 91 ALA A N 1
ATOM 705 C CA . ALA A 1 91 ? -1.757 -6.237 -7.213 1.00 97.00 91 ALA A CA 1
ATOM 706 C C . ALA A 1 91 ? -1.228 -5.860 -8.607 1.00 97.00 91 ALA A C 1
ATOM 708 O O . ALA A 1 91 ? -1.796 -6.301 -9.602 1.00 97.00 91 ALA A O 1
ATOM 709 N N . MET A 1 92 ? -0.104 -5.133 -8.695 1.00 96.50 92 MET A N 1
ATOM 710 C CA . MET A 1 92 ? 0.547 -4.848 -9.979 1.00 96.50 92 MET A CA 1
ATOM 711 C C . MET A 1 92 ? 0.982 -6.130 -10.687 1.00 96.50 92 MET A C 1
ATOM 713 O O . MET A 1 92 ? 0.791 -6.253 -11.891 1.00 96.50 92 MET A O 1
ATOM 717 N N . GLY A 1 93 ? 1.518 -7.104 -9.946 1.00 96.81 93 GLY A N 1
ATOM 718 C CA . GLY A 1 93 ? 1.873 -8.409 -10.496 1.00 96.81 93 GLY A CA 1
ATOM 719 C C . GLY A 1 93 ? 0.711 -9.083 -11.216 1.00 96.81 93 GLY A C 1
ATOM 720 O O . GLY A 1 93 ? 0.860 -9.488 -12.365 1.00 96.81 93 GLY A O 1
ATOM 721 N N . VAL A 1 94 ? -0.475 -9.103 -10.605 1.00 95.50 94 VAL A N 1
ATOM 722 C CA . VAL A 1 94 ? -1.677 -9.658 -11.248 1.00 95.50 94 VAL A CA 1
ATOM 723 C C . VAL A 1 94 ? -2.159 -8.787 -12.409 1.00 95.50 94 VAL A C 1
ATOM 725 O O . VAL A 1 94 ? -2.532 -9.322 -13.448 1.00 95.50 94 VAL A O 1
ATOM 728 N N . VAL A 1 95 ? -2.114 -7.456 -12.291 1.00 95.75 95 VAL A N 1
ATOM 729 C CA . VAL A 1 95 ? -2.450 -6.555 -13.410 1.00 95.75 95 VAL A CA 1
ATOM 730 C C . VAL A 1 95 ? -1.560 -6.846 -14.625 1.00 95.75 95 VAL A C 1
ATOM 732 O O . VAL A 1 95 ? -2.054 -6.950 -15.744 1.00 95.75 95 VAL A O 1
ATOM 735 N N . VAL A 1 96 ? -0.258 -7.039 -14.423 1.00 95.81 96 VAL A N 1
ATOM 736 C CA . VAL A 1 96 ? 0.695 -7.341 -15.500 1.00 95.81 96 VAL A CA 1
ATOM 737 C C . VAL A 1 96 ? 0.489 -8.758 -16.049 1.00 95.81 96 VAL A C 1
ATOM 739 O O . VAL A 1 96 ? 0.405 -8.964 -17.259 1.00 95.81 96 VAL A O 1
ATOM 742 N N . LYS A 1 97 ? 0.400 -9.754 -15.168 1.00 96.19 97 LYS A N 1
ATOM 743 C CA . LYS A 1 97 ? 0.407 -11.172 -15.553 1.00 96.19 97 LYS A CA 1
ATOM 744 C C . LYS A 1 97 ? -0.954 -11.707 -15.972 1.00 96.19 97 LYS A C 1
ATOM 746 O O . LYS A 1 97 ? -0.991 -12.719 -16.656 1.00 96.19 97 LYS A O 1
ATOM 751 N N . ASP A 1 98 ? -2.052 -11.065 -15.592 1.00 94.75 98 ASP A N 1
ATOM 752 C CA . ASP A 1 98 ? -3.396 -11.457 -16.017 1.00 94.75 98 ASP A CA 1
ATOM 753 C C . ASP A 1 98 ? -3.977 -10.458 -17.022 1.00 94.75 98 ASP A C 1
ATOM 755 O O . ASP A 1 98 ? -4.230 -10.816 -18.171 1.00 94.75 98 ASP A O 1
ATOM 759 N N . TYR A 1 99 ? -4.164 -9.198 -16.624 1.00 94.25 99 TYR A N 1
ATOM 760 C CA . TYR A 1 99 ? -4.820 -8.204 -17.478 1.00 94.25 99 TYR A CA 1
ATOM 761 C C . TYR A 1 99 ? -3.969 -7.821 -18.698 1.00 94.25 99 TYR A C 1
ATOM 763 O O . TYR A 1 99 ? -4.426 -7.963 -19.834 1.00 94.25 99 TYR A O 1
ATOM 771 N N . LEU A 1 100 ? -2.722 -7.383 -18.495 1.00 93.81 100 LEU A N 1
ATOM 772 C CA . LEU A 1 100 ? -1.848 -6.974 -19.599 1.00 93.81 100 LEU A CA 1
ATOM 773 C C . LEU A 1 100 ? -1.478 -8.165 -20.492 1.00 93.81 100 LEU A C 1
ATOM 775 O O . LEU A 1 100 ? -1.493 -8.025 -21.711 1.00 93.81 100 LEU A O 1
ATOM 779 N N . ALA A 1 101 ? -1.228 -9.344 -19.916 1.00 94.88 101 ALA A N 1
ATOM 780 C CA . ALA A 1 101 ? -0.976 -10.564 -20.685 1.00 94.88 101 ALA A CA 1
ATOM 781 C C . ALA A 1 101 ? -2.102 -10.859 -21.692 1.00 94.88 101 ALA A C 1
ATOM 783 O O . ALA A 1 101 ? -1.837 -11.059 -22.878 1.00 94.88 101 ALA A O 1
ATOM 784 N N . LYS A 1 102 ? -3.367 -10.774 -21.255 1.00 93.50 102 LYS A N 1
ATOM 785 C CA . LYS A 1 102 ? -4.538 -10.910 -22.138 1.00 93.50 102 LYS A CA 1
ATOM 786 C C . LYS A 1 102 ? -4.593 -9.818 -23.208 1.00 93.50 102 LYS A C 1
ATOM 788 O O . LYS A 1 102 ? -4.943 -10.108 -24.347 1.00 93.50 102 LYS A O 1
ATOM 793 N N . LYS A 1 103 ? -4.252 -8.570 -22.866 1.00 91.50 103 LYS A N 1
ATOM 794 C CA . LYS A 1 103 ? -4.230 -7.449 -23.825 1.00 91.50 103 LYS A CA 1
ATOM 795 C C . LYS A 1 103 ? -3.145 -7.585 -24.889 1.00 91.50 103 LYS A C 1
ATOM 797 O O . LYS A 1 103 ? -3.363 -7.157 -26.017 1.00 91.50 103 LYS A O 1
ATOM 802 N N . LEU A 1 104 ? -2.010 -8.176 -24.533 1.00 92.94 104 LEU A N 1
ATOM 803 C CA . LEU A 1 104 ? -0.893 -8.439 -25.438 1.00 92.94 104 LEU A CA 1
ATOM 804 C C . LEU A 1 104 ? -1.024 -9.774 -26.189 1.00 92.94 104 LEU A C 1
ATOM 806 O O . LEU A 1 104 ? -0.116 -10.116 -26.940 1.00 92.94 104 LEU A O 1
ATOM 810 N N . ASP A 1 105 ? -2.115 -10.522 -25.982 1.00 95.38 105 ASP A N 1
ATOM 811 C CA . ASP A 1 105 ? -2.313 -11.875 -26.524 1.00 95.38 105 ASP A CA 1
ATOM 812 C C . ASP A 1 105 ? -1.111 -12.798 -26.240 1.00 95.38 105 ASP A C 1
ATOM 814 O O . ASP A 1 105 ? -0.611 -13.523 -27.099 1.00 95.38 105 ASP A O 1
ATOM 818 N N . THR A 1 106 ? -0.596 -12.728 -25.008 1.00 96.00 106 THR A N 1
ATOM 819 C CA . THR A 1 106 ? 0.567 -13.498 -24.563 1.00 96.00 106 THR A CA 1
ATOM 820 C C . THR A 1 106 ? 0.270 -14.269 -23.284 1.00 96.00 106 THR A C 1
ATOM 822 O O . THR A 1 106 ? -0.618 -13.923 -22.503 1.00 96.00 106 THR A O 1
ATOM 825 N N . ALA A 1 107 ? 1.024 -15.342 -23.057 1.00 97.00 107 ALA A N 1
ATOM 826 C CA . ALA A 1 107 ? 0.889 -16.142 -21.851 1.00 97.00 107 ALA A CA 1
ATOM 827 C C . ALA A 1 107 ? 1.633 -15.486 -20.665 1.00 97.00 107 ALA A C 1
ATOM 829 O O . ALA A 1 107 ? 2.679 -14.862 -20.868 1.00 97.00 107 ALA A O 1
ATOM 830 N N . PRO A 1 108 ? 1.154 -15.634 -19.415 1.00 97.00 108 PRO A N 1
ATOM 831 C CA . PRO A 1 108 ? 1.775 -15.000 -18.247 1.00 97.00 108 PRO A CA 1
ATOM 832 C C . PRO A 1 108 ? 3.256 -15.365 -18.035 1.00 97.00 108 PRO A C 1
ATOM 834 O O . PRO A 1 108 ? 4.036 -14.541 -17.557 1.00 97.00 108 PRO A O 1
ATOM 837 N N . ASP A 1 109 ? 3.664 -16.582 -18.410 1.00 97.38 109 ASP A N 1
ATOM 838 C CA . ASP A 1 109 ? 5.048 -17.079 -18.332 1.00 97.38 109 ASP A CA 1
ATOM 839 C C . ASP A 1 109 ? 5.987 -16.455 -19.373 1.00 97.38 109 ASP A C 1
ATOM 841 O O . ASP A 1 109 ? 7.204 -16.607 -19.282 1.00 97.38 109 ASP A O 1
ATOM 845 N N . ARG A 1 110 ? 5.435 -15.741 -20.359 1.00 97.81 110 ARG A N 1
ATOM 846 C CA . ARG A 1 110 ? 6.189 -15.013 -21.389 1.00 97.81 110 ARG A CA 1
ATOM 847 C C . ARG A 1 110 ? 6.503 -13.578 -20.998 1.00 97.81 110 ARG A C 1
ATOM 849 O O . ARG A 1 110 ? 7.296 -12.935 -21.675 1.00 97.81 110 ARG A O 1
ATOM 856 N N . ILE A 1 111 ? 5.902 -13.083 -19.922 1.00 97.69 111 ILE A N 1
ATOM 857 C CA . ILE A 1 111 ? 6.218 -11.781 -19.345 1.00 97.69 111 ILE A CA 1
ATOM 858 C C . ILE A 1 111 ? 7.200 -12.017 -18.202 1.00 97.69 111 ILE A C 1
ATOM 860 O O . ILE A 1 111 ? 6.953 -12.887 -17.375 1.00 97.69 111 ILE A O 1
ATOM 864 N N . TYR A 1 112 ? 8.280 -11.245 -18.115 1.00 98.06 112 TYR A N 1
ATOM 865 C CA . TYR A 1 112 ? 9.159 -11.239 -16.943 1.00 98.06 112 TYR A CA 1
ATOM 866 C C . TYR A 1 112 ? 8.979 -9.919 -16.192 1.00 98.06 112 TYR A C 1
ATOM 868 O O . TYR A 1 112 ? 9.378 -8.860 -16.670 1.00 98.06 112 TYR A O 1
ATOM 876 N N . HIS A 1 113 ? 8.323 -9.966 -15.035 1.00 97.88 113 HIS A N 1
ATOM 877 C CA . HIS A 1 113 ? 7.917 -8.783 -14.286 1.00 97.88 113 HIS A CA 1
ATOM 878 C C . HIS A 1 113 ? 8.932 -8.444 -13.188 1.00 97.88 113 HIS A C 1
ATOM 880 O O . HIS A 1 113 ? 9.105 -9.189 -12.218 1.00 97.88 113 HIS A O 1
ATOM 886 N N . VAL A 1 114 ? 9.580 -7.285 -13.336 1.00 98.25 114 VAL A N 1
ATOM 887 C CA . VAL A 1 114 ? 10.549 -6.743 -12.376 1.00 98.25 114 VAL A CA 1
ATOM 888 C C . VAL A 1 114 ? 9.946 -5.553 -11.638 1.00 98.25 114 VAL A C 1
ATOM 890 O O . VAL A 1 114 ? 9.476 -4.606 -12.262 1.00 98.25 114 VAL A O 1
ATOM 893 N N . ALA A 1 115 ? 10.016 -5.570 -10.309 1.00 97.75 115 ALA A N 1
ATOM 894 C CA . ALA A 1 115 ? 9.586 -4.468 -9.459 1.00 97.75 115 ALA A CA 1
ATOM 895 C C . ALA A 1 115 ? 10.788 -3.759 -8.815 1.00 97.75 115 ALA A C 1
ATOM 897 O O . ALA A 1 115 ? 11.616 -4.402 -8.165 1.00 97.75 115 ALA A O 1
ATOM 898 N N . ILE A 1 116 ? 10.862 -2.430 -8.941 1.00 97.00 116 ILE A N 1
ATOM 899 C CA . ILE A 1 116 ? 11.841 -1.600 -8.221 1.00 97.00 116 ILE A CA 1
ATOM 900 C C . ILE A 1 116 ? 11.197 -1.096 -6.928 1.00 97.00 116 ILE A C 1
ATOM 902 O O . ILE A 1 116 ? 10.171 -0.421 -6.970 1.00 97.00 116 ILE A O 1
ATOM 906 N N . MET A 1 117 ? 11.767 -1.445 -5.772 1.00 95.69 117 MET A N 1
ATO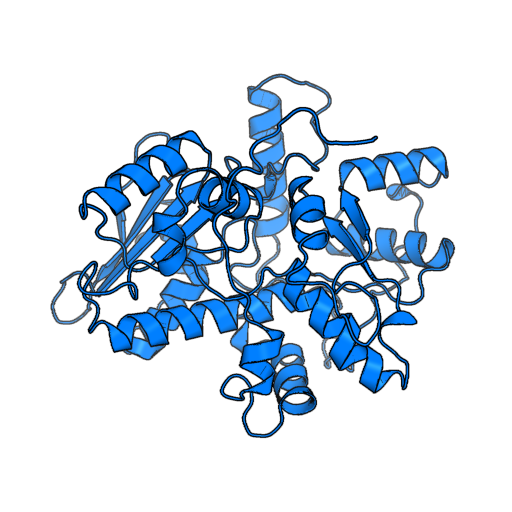M 907 C CA . MET A 1 117 ? 11.130 -1.243 -4.465 1.00 95.69 117 MET A CA 1
ATOM 908 C C . MET A 1 117 ? 12.077 -0.662 -3.410 1.00 95.69 117 MET A C 1
ATOM 910 O O . MET A 1 117 ? 13.253 -0.980 -3.317 1.00 95.69 117 MET A O 1
ATOM 914 N N . MET A 1 118 ? 11.533 0.108 -2.480 1.00 93.25 118 MET A N 1
ATOM 915 C CA . MET A 1 118 ? 12.248 0.703 -1.344 1.00 93.25 118 MET A CA 1
ATOM 916 C C . MET A 1 118 ? 12.529 -0.271 -0.175 1.00 93.25 118 MET A C 1
ATOM 918 O O . MET A 1 118 ? 12.870 0.150 0.931 1.00 93.25 118 MET A O 1
ATOM 922 N N . CYS A 1 119 ? 12.349 -1.585 -0.352 1.00 94.44 119 CYS A N 1
ATOM 923 C CA . CYS A 1 119 ? 12.345 -2.554 0.750 1.00 94.44 119 CYS A CA 1
ATOM 924 C C . CYS A 1 119 ? 12.883 -3.932 0.335 1.00 94.44 119 CYS A C 1
ATOM 926 O O . CYS A 1 119 ? 12.468 -4.474 -0.684 1.00 94.44 119 CYS A O 1
ATOM 928 N N . TYR A 1 120 ? 13.740 -4.541 1.164 1.00 95.44 120 TYR A N 1
ATOM 929 C CA . TYR A 1 120 ? 14.207 -5.917 0.945 1.00 95.44 120 TYR A CA 1
ATOM 930 C C . TYR A 1 120 ? 13.112 -6.963 1.172 1.00 95.44 120 TYR A C 1
ATOM 932 O O . TYR A 1 120 ? 13.043 -7.935 0.425 1.00 95.44 120 TYR A O 1
ATOM 940 N N . ASP A 1 121 ? 12.209 -6.754 2.136 1.00 96.38 121 ASP A N 1
ATOM 941 C CA . ASP A 1 121 ? 11.145 -7.724 2.438 1.00 96.38 121 ASP A CA 1
ATOM 942 C C . ASP A 1 121 ? 10.145 -7.877 1.278 1.00 96.38 121 ASP A C 1
ATOM 944 O O . ASP A 1 121 ? 9.425 -8.869 1.204 1.00 96.38 121 ASP A O 1
ATOM 948 N N . LYS A 1 122 ? 10.130 -6.944 0.318 1.00 97.44 122 LYS A N 1
ATOM 949 C CA . LYS A 1 122 ? 9.367 -7.085 -0.930 1.00 97.44 122 LYS A CA 1
ATOM 950 C C . LYS A 1 122 ? 9.861 -8.249 -1.800 1.00 97.44 122 LYS A C 1
ATOM 952 O O . LYS A 1 122 ? 9.046 -8.856 -2.493 1.00 97.44 122 LYS A O 1
ATOM 957 N N . LYS A 1 123 ? 11.144 -8.630 -1.700 1.00 98.00 123 LYS A N 1
ATOM 958 C CA . LYS A 1 123 ? 11.674 -9.875 -2.291 1.00 98.00 123 LYS A CA 1
ATOM 959 C C . LYS A 1 123 ? 11.043 -11.104 -1.630 1.00 98.00 123 LYS A C 1
ATOM 961 O O . LYS A 1 123 ? 10.627 -12.020 -2.330 1.00 98.00 123 LYS A O 1
ATOM 966 N N . LEU A 1 124 ? 10.922 -11.097 -0.296 1.00 95.75 124 LEU A N 1
ATOM 967 C CA . LEU A 1 124 ? 10.277 -12.183 0.456 1.00 95.75 124 LEU A CA 1
ATOM 968 C C . LEU A 1 124 ? 8.793 -12.302 0.105 1.00 95.75 124 LEU A C 1
ATOM 970 O O . LEU A 1 124 ? 8.282 -13.411 -0.025 1.00 95.75 124 LEU A O 1
ATOM 974 N N . GLU A 1 125 ? 8.117 -11.167 -0.084 1.00 97.31 125 GLU A N 1
ATOM 975 C CA . GLU A 1 125 ? 6.734 -11.150 -0.552 1.00 97.31 125 GLU A CA 1
ATOM 976 C C . GLU A 1 125 ? 6.615 -11.782 -1.940 1.00 97.31 125 GLU A C 1
ATOM 978 O O . GLU A 1 125 ? 5.799 -12.676 -2.112 1.00 97.31 125 GLU A O 1
ATOM 983 N N . ALA A 1 126 ? 7.441 -11.371 -2.909 1.00 97.50 126 ALA A N 1
ATOM 984 C CA . ALA A 1 126 ? 7.449 -11.941 -4.262 1.00 97.50 126 ALA A CA 1
ATOM 985 C C . ALA A 1 126 ? 7.739 -13.452 -4.284 1.00 97.50 126 ALA A C 1
ATOM 987 O O . ALA A 1 126 ? 7.206 -14.177 -5.124 1.00 97.50 126 ALA A O 1
ATOM 988 N N . SER A 1 127 ? 8.537 -13.952 -3.336 1.00 95.94 127 SER A N 1
ATOM 989 C CA . SER A 1 127 ? 8.868 -15.376 -3.253 1.00 95.94 127 SER A CA 1
ATOM 990 C C . SER A 1 127 ? 7.794 -16.257 -2.609 1.00 95.94 127 SER A C 1
ATOM 992 O O . SER A 1 127 ? 7.981 -17.471 -2.574 1.00 95.94 127 SER A O 1
ATOM 994 N N . ARG A 1 128 ? 6.691 -15.698 -2.088 1.00 94.31 128 ARG A N 1
ATOM 995 C CA . ARG A 1 128 ? 5.634 -16.502 -1.449 1.00 94.31 128 ARG A CA 1
ATOM 996 C C . ARG A 1 128 ? 4.988 -17.466 -2.441 1.00 94.31 128 ARG A C 1
ATOM 998 O O . ARG A 1 128 ? 4.771 -17.125 -3.603 1.00 94.31 128 ARG A O 1
ATOM 1005 N N . ASP A 1 129 ? 4.647 -18.655 -1.959 1.00 93.69 129 ASP A N 1
ATOM 1006 C CA . ASP A 1 129 ? 3.964 -19.671 -2.766 1.00 93.69 129 ASP A CA 1
ATOM 1007 C C . ASP A 1 129 ? 2.526 -19.249 -3.111 1.00 93.69 129 ASP A C 1
ATOM 1009 O O . ASP A 1 129 ? 2.042 -19.580 -4.186 1.00 93.69 129 ASP A O 1
ATOM 1013 N N . ASP A 1 130 ? 1.887 -18.419 -2.273 1.00 93.25 130 ASP A N 1
ATOM 1014 C CA . ASP A 1 130 ? 0.562 -17.832 -2.541 1.00 93.25 130 ASP A CA 1
ATOM 1015 C C . ASP A 1 130 ? 0.506 -16.993 -3.837 1.00 93.25 130 ASP A C 1
ATOM 1017 O O . ASP A 1 130 ? -0.579 -16.733 -4.356 1.00 93.25 130 ASP A O 1
ATOM 1021 N N . PHE A 1 131 ? 1.662 -16.552 -4.351 1.00 96.00 131 PHE A N 1
ATOM 1022 C CA . PHE A 1 131 ? 1.792 -15.742 -5.571 1.00 96.00 131 PHE A CA 1
ATOM 1023 C C . PHE A 1 131 ? 2.498 -16.495 -6.707 1.00 96.00 131 PHE A C 1
ATOM 1025 O O . PHE A 1 131 ? 3.020 -15.885 -7.644 1.00 96.00 131 PHE A O 1
ATOM 1032 N N . TYR A 1 132 ? 2.561 -17.826 -6.608 1.00 96.25 132 TYR A N 1
ATOM 1033 C CA . TYR A 1 132 ? 3.021 -18.696 -7.680 1.00 96.25 132 TYR A CA 1
ATOM 1034 C C . TYR A 1 132 ? 1.826 -19.273 -8.439 1.00 96.25 132 TYR A C 1
ATOM 1036 O O . TYR A 1 132 ? 0.910 -19.851 -7.858 1.00 96.25 132 TYR A O 1
ATOM 1044 N N . ASN A 1 133 ? 1.841 -19.144 -9.762 1.00 94.06 133 ASN A N 1
ATOM 1045 C CA . ASN A 1 133 ? 0.834 -19.730 -10.626 1.00 94.06 133 ASN A CA 1
ATOM 1046 C C . ASN A 1 133 ? 1.292 -21.111 -11.104 1.00 94.06 133 ASN A C 1
ATOM 1048 O O . ASN A 1 133 ? 2.171 -21.227 -11.957 1.00 94.06 133 ASN A O 1
ATOM 1052 N N . ASP A 1 134 ? 0.654 -22.166 -10.601 1.00 93.75 134 ASP A N 1
ATOM 1053 C CA . ASP A 1 134 ? 1.010 -23.542 -10.949 1.00 93.75 134 ASP A CA 1
ATOM 1054 C C . ASP A 1 134 ? 0.709 -23.945 -12.394 1.00 93.75 134 ASP A C 1
ATOM 1056 O O . ASP A 1 134 ? 1.338 -24.880 -12.893 1.00 93.75 134 ASP A O 1
ATOM 1060 N N . ILE A 1 135 ? -0.239 -23.279 -13.056 1.00 94.81 135 ILE A N 1
ATOM 1061 C CA . ILE A 1 135 ? -0.634 -23.587 -14.436 1.00 94.81 135 ILE A CA 1
ATOM 1062 C C . ILE A 1 135 ? 0.434 -23.063 -15.396 1.00 94.81 135 ILE A C 1
ATOM 1064 O O . ILE A 1 135 ? 0.918 -23.803 -16.247 1.00 94.81 135 ILE A O 1
ATOM 1068 N N . TYR A 1 136 ? 0.830 -21.803 -15.219 1.00 95.00 136 TYR A N 1
ATOM 1069 C CA . TYR A 1 136 ? 1.814 -21.136 -16.074 1.00 95.00 136 TYR A CA 1
ATOM 1070 C C . TYR A 1 136 ? 3.253 -21.279 -15.568 1.00 95.00 136 TYR A C 1
ATOM 1072 O O . TYR A 1 136 ? 4.190 -20.913 -16.263 1.00 95.00 136 TYR A O 1
ATOM 1080 N N . LYS A 1 137 ? 3.453 -21.821 -14.363 1.00 96.44 137 LYS A N 1
ATOM 1081 C CA . LYS A 1 137 ? 4.767 -21.989 -13.726 1.00 96.44 137 LYS A CA 1
ATOM 1082 C C . LYS A 1 137 ? 5.558 -20.681 -13.583 1.00 96.44 137 LYS A C 1
ATOM 1084 O O . LYS A 1 137 ? 6.783 -20.676 -13.677 1.00 96.44 137 LYS A O 1
ATOM 1089 N N . THR A 1 138 ? 4.863 -19.584 -13.287 1.00 96.94 138 THR A N 1
ATOM 1090 C CA . THR A 1 138 ? 5.431 -18.232 -13.126 1.00 96.94 138 THR A CA 1
ATOM 1091 C C . THR A 1 138 ? 4.916 -17.560 -11.852 1.00 96.94 138 THR A C 1
ATOM 1093 O O . THR A 1 138 ? 3.945 -18.024 -11.253 1.00 96.94 138 THR A O 1
ATOM 1096 N N . ARG A 1 139 ? 5.571 -16.479 -11.424 1.00 96.94 139 ARG A N 1
ATOM 1097 C CA . ARG A 1 139 ? 5.161 -15.662 -10.276 1.00 96.94 139 ARG A CA 1
ATOM 1098 C C . ARG A 1 139 ? 4.439 -14.406 -10.745 1.00 96.94 139 ARG A C 1
ATOM 1100 O O . ARG A 1 139 ? 4.674 -13.926 -11.853 1.00 96.94 139 ARG A O 1
ATOM 1107 N N . ASP A 1 140 ? 3.622 -13.838 -9.863 1.00 97.25 140 ASP A N 1
ATOM 1108 C CA . ASP A 1 140 ? 3.029 -12.513 -10.088 1.00 97.25 140 ASP A CA 1
ATOM 1109 C C . ASP A 1 140 ? 4.130 -11.438 -10.240 1.00 97.25 140 ASP A C 1
ATOM 1111 O O . ASP A 1 140 ? 4.035 -10.536 -11.074 1.00 97.25 140 ASP A O 1
ATOM 1115 N N . VAL A 1 141 ? 5.217 -11.563 -9.468 1.00 98.44 141 VAL A N 1
ATOM 1116 C CA . VAL A 1 141 ? 6.431 -10.735 -9.562 1.00 98.44 141 VAL A CA 1
ATOM 1117 C C . VAL A 1 141 ? 7.652 -11.649 -9.605 1.00 98.44 141 VAL A C 1
ATOM 1119 O O . VAL A 1 141 ? 7.914 -12.374 -8.645 1.00 98.44 141 VAL A O 1
ATOM 1122 N N . ASP A 1 142 ? 8.399 -11.621 -10.708 1.00 98.38 142 ASP A N 1
ATOM 1123 C CA . ASP A 1 142 ? 9.525 -12.535 -10.936 1.00 98.38 142 ASP A CA 1
ATOM 1124 C C . ASP A 1 142 ? 10.804 -12.058 -10.239 1.00 98.38 142 ASP A C 1
ATOM 1126 O O . ASP A 1 142 ? 11.584 -12.863 -9.728 1.00 98.38 142 ASP A O 1
ATOM 1130 N N . CYS A 1 143 ? 11.020 -10.742 -10.181 1.00 98.19 143 CYS A N 1
ATOM 1131 C CA . CYS A 1 143 ? 12.201 -10.157 -9.560 1.00 98.19 143 CYS A CA 1
ATOM 1132 C C . CYS A 1 143 ? 11.866 -8.859 -8.831 1.00 98.19 143 CYS A C 1
ATOM 1134 O O . CYS A 1 143 ? 11.104 -8.029 -9.322 1.00 98.19 143 CYS A O 1
ATOM 1136 N N . VAL A 1 144 ? 12.487 -8.658 -7.670 1.00 98.62 144 VAL A N 1
ATOM 1137 C CA . VAL A 1 144 ? 12.441 -7.383 -6.954 1.00 98.62 144 VAL A CA 1
ATOM 1138 C C . VAL A 1 144 ? 13.858 -6.851 -6.815 1.00 98.62 144 VAL A C 1
ATOM 1140 O O . VAL A 1 144 ? 14.728 -7.528 -6.256 1.00 98.62 144 VAL A O 1
ATOM 1143 N N . VAL A 1 145 ? 14.069 -5.632 -7.297 1.00 98.06 145 VAL A N 1
ATOM 1144 C CA . VAL A 1 145 ? 15.320 -4.876 -7.201 1.00 98.06 145 VAL A CA 1
ATOM 1145 C C . VAL A 1 145 ? 15.089 -3.722 -6.236 1.00 98.06 145 VAL A C 1
ATOM 1147 O O . VAL A 1 145 ? 14.077 -3.032 -6.326 1.00 98.06 145 VAL A O 1
ATOM 1150 N N . THR A 1 146 ? 15.980 -3.513 -5.272 1.00 97.81 146 THR A N 1
ATOM 1151 C CA . THR A 1 146 ? 15.825 -2.384 -4.351 1.00 97.81 146 THR A CA 1
ATOM 1152 C C . THR A 1 146 ? 16.306 -1.068 -4.952 1.00 97.81 146 THR A C 1
ATOM 1154 O O . THR A 1 146 ? 17.109 -1.078 -5.881 1.00 97.81 146 THR A O 1
ATOM 1157 N N . THR A 1 147 ? 15.885 0.075 -4.401 1.00 95.62 147 THR A N 1
ATOM 1158 C CA . THR A 1 147 ? 16.413 1.395 -4.799 1.00 95.62 147 THR A CA 1
ATOM 1159 C C . THR A 1 147 ? 17.948 1.424 -4.772 1.00 95.62 147 THR A C 1
ATOM 1161 O O . THR A 1 147 ? 18.572 1.879 -5.724 1.00 95.62 147 THR A O 1
ATOM 1164 N N . GLY A 1 148 ? 18.567 0.889 -3.713 1.00 96.06 148 GLY A N 1
ATOM 1165 C CA . GLY A 1 148 ? 20.027 0.805 -3.606 1.00 96.06 148 GLY A CA 1
ATOM 1166 C C . GLY A 1 148 ? 20.676 -0.193 -4.573 1.00 96.06 148 GLY A C 1
ATOM 1167 O O . GLY A 1 148 ? 21.777 0.051 -5.057 1.00 96.06 148 GLY A O 1
ATOM 1168 N N . GLU A 1 149 ? 20.013 -1.308 -4.890 1.00 97.44 149 GLU A N 1
ATOM 1169 C CA . GLU A 1 149 ? 20.508 -2.244 -5.910 1.00 97.44 149 GLU A CA 1
ATOM 1170 C C . GLU A 1 149 ? 20.425 -1.643 -7.317 1.00 97.44 149 GLU A C 1
ATOM 1172 O O . GLU A 1 149 ? 21.347 -1.835 -8.108 1.00 97.44 149 GLU A O 1
ATOM 1177 N N . PHE A 1 150 ? 19.359 -0.896 -7.613 1.00 96.62 150 PHE A N 1
ATOM 1178 C CA . PHE A 1 150 ? 19.191 -0.187 -8.877 1.00 96.62 150 PHE A CA 1
ATOM 1179 C C . PHE A 1 150 ? 20.251 0.909 -9.045 1.00 96.62 150 PHE A C 1
ATOM 1181 O O . PHE A 1 150 ? 20.909 0.962 -10.076 1.00 96.62 150 PHE A O 1
ATOM 1188 N N . ASP A 1 151 ? 20.498 1.717 -8.013 1.00 95.12 151 ASP A N 1
ATOM 1189 C CA . ASP A 1 151 ? 21.560 2.736 -8.013 1.00 95.12 151 ASP A CA 1
ATOM 1190 C C . ASP A 1 151 ? 22.961 2.136 -8.244 1.00 95.12 151 ASP A C 1
ATOM 1192 O O . ASP A 1 151 ? 23.743 2.619 -9.071 1.00 95.12 151 ASP A O 1
ATOM 1196 N N . ARG A 1 152 ? 23.256 1.003 -7.594 1.00 95.31 152 ARG A N 1
ATOM 1197 C CA . ARG A 1 152 ? 24.499 0.263 -7.841 1.00 95.31 152 ARG A CA 1
ATOM 1198 C C . ARG A 1 152 ? 24.586 -0.227 -9.288 1.00 95.31 152 ARG A C 1
ATOM 1200 O O . ARG A 1 152 ? 25.638 -0.091 -9.904 1.00 95.31 152 ARG A O 1
ATOM 1207 N N . MET A 1 153 ? 23.492 -0.752 -9.838 1.00 95.44 153 MET A N 1
ATOM 1208 C CA . MET A 1 153 ? 23.435 -1.189 -11.234 1.00 95.44 153 MET A CA 1
ATOM 1209 C C . MET A 1 153 ? 23.733 -0.029 -12.194 1.00 95.44 153 MET A C 1
ATOM 1211 O O . MET A 1 153 ? 24.540 -0.204 -13.103 1.00 95.44 153 MET A O 1
ATOM 1215 N N . LEU A 1 154 ? 23.161 1.161 -11.961 1.00 94.75 154 LEU A N 1
ATOM 1216 C CA . LEU A 1 154 ? 23.443 2.369 -12.752 1.00 94.75 154 LEU A CA 1
ATOM 1217 C C . LEU A 1 154 ? 24.929 2.753 -12.729 1.00 94.75 154 LEU A C 1
ATOM 1219 O O . LEU A 1 154 ? 25.499 3.122 -13.759 1.00 94.75 154 LEU A O 1
ATOM 1223 N N . THR A 1 155 ? 25.565 2.624 -11.563 1.00 93.56 155 THR A N 1
ATOM 1224 C CA . THR A 1 155 ? 27.004 2.864 -11.397 1.00 93.56 155 THR A CA 1
ATOM 1225 C C . THR A 1 155 ? 27.837 1.860 -12.200 1.00 93.56 155 THR A C 1
ATOM 1227 O O . THR A 1 155 ? 28.786 2.251 -12.879 1.00 93.56 155 THR A O 1
ATOM 1230 N N . GLU A 1 156 ? 27.476 0.574 -12.165 1.00 94.56 156 GLU A N 1
ATOM 1231 C CA . GLU A 1 156 ? 28.182 -0.499 -12.881 1.00 94.56 156 GLU A CA 1
ATOM 1232 C C . GLU A 1 156 ? 28.084 -0.352 -14.406 1.00 94.56 156 GLU A C 1
ATOM 1234 O O . GLU A 1 156 ? 29.079 -0.554 -15.103 1.00 94.56 156 GLU A O 1
ATOM 1239 N N . ILE A 1 157 ? 26.928 0.075 -14.928 1.00 93.88 157 ILE A N 1
ATOM 1240 C CA . ILE A 1 157 ? 26.738 0.355 -16.363 1.00 93.88 157 ILE A CA 1
ATOM 1241 C C . ILE A 1 157 ? 27.192 1.767 -16.772 1.00 93.88 157 ILE A C 1
ATOM 1243 O O . ILE A 1 157 ? 26.939 2.193 -17.898 1.00 93.88 157 ILE A O 1
ATOM 1247 N N . GLN A 1 158 ? 27.827 2.513 -15.860 1.00 93.56 158 GLN A N 1
ATOM 1248 C CA . GLN A 1 158 ? 28.340 3.872 -16.081 1.00 93.56 158 GLN A CA 1
ATOM 1249 C C . GLN A 1 158 ? 27.292 4.846 -16.648 1.00 93.56 158 GLN A C 1
ATOM 1251 O O . GLN A 1 158 ? 27.614 5.746 -17.424 1.00 93.56 158 GLN A O 1
ATOM 1256 N N . THR A 1 159 ? 26.031 4.673 -16.246 1.00 92.19 159 THR A N 1
ATOM 1257 C CA . THR A 1 159 ? 24.897 5.484 -16.704 1.00 92.19 159 THR A CA 1
ATOM 1258 C C . THR A 1 159 ? 24.249 6.163 -15.496 1.00 92.19 159 THR A C 1
ATOM 1260 O O . THR A 1 159 ? 23.239 5.674 -14.987 1.00 92.19 159 THR A O 1
ATOM 1263 N N . PRO A 1 160 ? 24.842 7.259 -14.978 1.00 90.38 160 PRO A N 1
ATOM 1264 C CA . PRO A 1 160 ? 24.248 8.004 -13.873 1.00 90.38 160 PRO A CA 1
ATOM 1265 C C . PRO A 1 160 ? 22.883 8.564 -14.284 1.00 90.38 160 PRO A C 1
ATOM 1267 O O . PRO A 1 160 ? 22.677 8.954 -15.432 1.00 90.38 160 PRO A O 1
ATOM 1270 N N . LEU A 1 161 ? 21.941 8.640 -13.346 1.00 90.38 161 LEU A N 1
ATOM 1271 C CA . LEU A 1 161 ? 20.572 9.072 -13.637 1.00 90.38 161 LEU A CA 1
ATOM 1272 C C . LEU A 1 161 ? 20.526 10.476 -14.277 1.00 90.38 161 LEU A C 1
ATOM 1274 O O . LEU A 1 161 ? 19.712 10.760 -15.160 1.00 90.38 161 LEU A O 1
ATOM 1278 N N . GLU A 1 162 ? 21.437 11.355 -13.866 1.00 90.19 162 GLU A N 1
ATOM 1279 C CA . GLU A 1 162 ? 21.573 12.731 -14.339 1.00 90.19 162 GLU A CA 1
ATOM 1280 C C . GLU A 1 162 ? 21.995 12.834 -15.812 1.00 90.19 162 GLU A C 1
ATOM 1282 O O . GLU A 1 162 ? 21.746 13.868 -16.439 1.00 90.19 162 GLU A O 1
ATOM 1287 N N . SER A 1 163 ? 22.594 11.790 -16.395 1.00 88.56 163 SER A N 1
ATOM 1288 C CA . SER A 1 163 ? 22.978 11.797 -17.812 1.00 88.56 163 SER A CA 1
ATOM 1289 C C . SER A 1 163 ? 21.858 11.345 -18.752 1.00 88.56 163 SER A C 1
ATOM 1291 O O . SER A 1 163 ? 21.949 11.585 -19.955 1.00 88.56 163 SER A O 1
ATOM 1293 N N . ALA A 1 164 ? 20.801 10.719 -18.228 1.00 90.19 164 ALA A N 1
ATOM 1294 C CA . ALA A 1 164 ? 19.714 10.182 -19.038 1.00 90.19 164 ALA A CA 1
ATOM 1295 C C . ALA A 1 164 ? 18.786 11.266 -19.616 1.00 90.19 164 ALA A C 1
ATOM 1297 O O . ALA A 1 164 ? 18.634 12.358 -19.068 1.00 90.19 164 ALA A O 1
ATOM 1298 N N . SER A 1 165 ? 18.136 10.939 -20.734 1.00 87.00 165 SER A N 1
ATOM 1299 C CA . SER A 1 165 ? 17.113 11.784 -21.357 1.00 87.00 165 SER A CA 1
ATOM 1300 C C . SER A 1 165 ? 15.839 11.848 -20.502 1.00 87.00 165 SER A C 1
ATOM 1302 O O . SER A 1 165 ? 15.491 10.888 -19.822 1.00 87.00 165 SER A O 1
ATOM 1304 N N . GLU A 1 166 ? 15.114 12.966 -20.580 1.00 85.31 166 GLU A N 1
ATOM 1305 C CA . GLU A 1 166 ? 13.770 13.141 -19.999 1.00 85.31 166 GLU A CA 1
ATOM 1306 C C . GLU A 1 166 ? 12.659 13.082 -21.063 1.00 85.31 166 GLU A C 1
ATOM 1308 O O . GLU A 1 166 ? 11.537 13.511 -20.812 1.00 85.31 166 GLU A O 1
ATOM 1313 N N . VAL A 1 167 ? 12.976 12.612 -22.273 1.00 82.25 167 VAL A N 1
ATOM 1314 C CA . VAL A 1 167 ? 12.020 12.548 -23.394 1.00 82.25 167 VAL A CA 1
ATOM 1315 C C . VAL A 1 167 ? 11.129 11.306 -23.321 1.00 82.25 167 VAL A C 1
ATOM 1317 O O . VAL A 1 167 ? 10.000 11.344 -23.795 1.00 82.25 167 VAL A O 1
ATOM 1320 N N . GLU A 1 168 ? 11.624 10.218 -22.730 1.00 83.62 168 GLU A N 1
ATOM 1321 C CA . GLU A 1 168 ? 10.880 8.961 -22.642 1.00 83.62 168 GLU A CA 1
ATOM 1322 C C . GLU A 1 168 ? 9.786 9.054 -21.574 1.00 83.62 168 GLU A C 1
ATOM 1324 O O . GLU A 1 168 ? 10.058 9.327 -20.401 1.00 83.62 168 GLU A O 1
ATOM 1329 N N . GLU A 1 169 ? 8.546 8.817 -21.993 1.00 85.38 169 GLU A N 1
ATOM 1330 C CA . GLU A 1 169 ? 7.397 8.693 -21.100 1.00 85.38 169 GLU A CA 1
ATOM 1331 C C . GLU A 1 169 ? 7.259 7.255 -20.606 1.00 85.38 169 GLU A C 1
ATOM 1333 O O . GLU A 1 169 ? 7.625 6.306 -21.302 1.00 85.38 169 GLU A O 1
ATOM 1338 N N . LEU A 1 170 ? 6.683 7.094 -19.414 1.00 87.00 170 LEU A N 1
ATOM 1339 C CA . LEU A 1 170 ? 6.305 5.773 -18.928 1.00 87.00 170 LEU A CA 1
ATOM 1340 C C . LEU A 1 170 ? 5.247 5.172 -19.857 1.00 87.00 170 LEU A C 1
ATOM 1342 O O . LEU A 1 170 ? 4.385 5.881 -20.387 1.00 87.00 170 LEU A O 1
ATOM 1346 N N . ASP A 1 171 ? 5.284 3.852 -20.011 1.00 87.31 171 ASP A N 1
ATOM 1347 C CA . ASP A 1 171 ? 4.219 3.138 -20.693 1.00 87.31 171 ASP A CA 1
ATOM 1348 C C . ASP A 1 171 ? 2.920 3.281 -19.897 1.00 87.31 171 ASP A C 1
ATOM 1350 O O . ASP A 1 171 ? 2.897 3.279 -18.663 1.00 87.31 171 ASP A O 1
ATOM 1354 N N . SER A 1 172 ? 1.808 3.369 -20.618 1.00 79.69 172 SER A N 1
ATOM 1355 C CA . SER A 1 172 ? 0.482 3.411 -20.020 1.00 79.69 172 SER A CA 1
ATOM 1356 C C . SER A 1 172 ? -0.278 2.139 -20.366 1.00 79.69 172 SER A C 1
ATOM 1358 O O . SER A 1 172 ? -0.333 1.726 -21.523 1.00 79.69 172 SER A O 1
ATOM 1360 N N . LEU A 1 173 ? -0.910 1.536 -19.357 1.00 71.50 173 LEU A N 1
ATOM 1361 C CA . LEU A 1 173 ? -1.844 0.419 -19.541 1.00 71.50 173 LEU A CA 1
ATOM 1362 C C . LEU A 1 173 ? -3.147 0.855 -20.242 1.00 71.50 173 LEU A C 1
ATOM 1364 O O . LEU A 1 173 ? -3.906 0.011 -20.716 1.00 71.50 173 LEU A O 1
ATOM 1368 N N . PHE A 1 174 ? -3.396 2.167 -20.306 1.00 66.12 174 PHE A N 1
ATOM 1369 C CA . PHE A 1 174 ? -4.594 2.792 -20.868 1.00 66.12 174 PHE A CA 1
ATOM 1370 C C . PHE A 1 174 ? -4.212 3.856 -21.891 1.00 66.12 174 PHE A C 1
ATOM 1372 O O . PHE A 1 174 ? -3.089 4.364 -21.894 1.00 66.12 174 PHE A O 1
ATOM 1379 N N . LYS A 1 175 ? -5.147 4.249 -22.759 1.00 49.22 175 LYS A N 1
ATOM 1380 C CA . LYS A 1 175 ? -4.933 5.462 -23.557 1.00 49.22 175 LYS A CA 1
ATOM 1381 C C . LYS A 1 175 ? -4.797 6.622 -22.574 1.00 49.22 175 LYS A C 1
ATOM 1383 O O . LYS A 1 175 ? -5.670 6.782 -21.728 1.00 49.22 175 LYS A O 1
ATOM 1388 N N . ALA A 1 176 ? -3.695 7.370 -22.662 1.00 45.97 176 ALA A N 1
ATOM 1389 C CA . ALA A 1 176 ? -3.499 8.563 -21.850 1.00 45.97 176 ALA A CA 1
ATOM 1390 C C . ALA A 1 176 ? -4.773 9.412 -21.922 1.00 45.97 176 ALA A C 1
ATOM 1392 O O . ALA A 1 176 ? -5.335 9.618 -23.004 1.00 45.97 176 ALA A O 1
ATOM 1393 N N . ASP A 1 177 ? -5.264 9.844 -20.768 1.00 44.88 177 ASP A N 1
ATOM 1394 C CA . ASP A 1 177 ? -6.3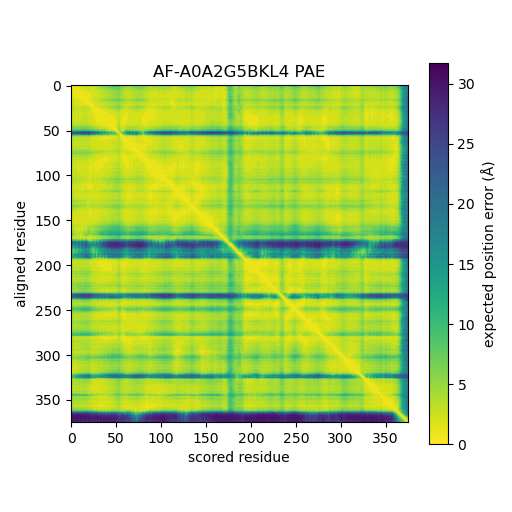36 10.820 -20.730 1.00 44.88 177 ASP A CA 1
ATOM 1395 C C . ASP A 1 177 ? -5.877 12.111 -21.419 1.00 44.88 177 ASP A C 1
ATOM 1397 O O . ASP A 1 177 ? -4.696 12.317 -21.705 1.00 44.88 177 ASP A O 1
ATOM 1401 N N . ALA A 1 178 ? -6.818 13.013 -21.686 1.00 37.59 178 ALA A N 1
ATOM 1402 C CA . ALA A 1 178 ? -6.543 14.268 -22.383 1.00 37.59 178 ALA A CA 1
ATOM 1403 C C . ALA A 1 178 ? -5.465 15.154 -21.709 1.00 37.59 178 ALA A C 1
ATOM 1405 O O . ALA A 1 178 ? -5.022 16.118 -22.329 1.00 37.59 178 ALA A O 1
ATOM 1406 N N . SER A 1 179 ? -5.051 14.845 -20.470 1.00 47.28 179 SER A N 1
ATOM 1407 C CA . SER A 1 179 ? -3.974 15.532 -19.747 1.00 47.28 179 SER A CA 1
ATOM 1408 C C . SER A 1 179 ? -2.564 15.078 -20.153 1.00 47.28 179 SER A C 1
ATOM 1410 O O . SER A 1 179 ? -1.620 15.847 -19.991 1.00 47.28 179 SER A O 1
ATOM 1412 N N . GLY A 1 180 ? -2.404 13.870 -20.710 1.00 47.97 180 GLY A N 1
ATOM 1413 C CA . GLY A 1 180 ? -1.104 13.338 -21.126 1.00 47.97 180 GLY A CA 1
ATOM 1414 C C . GLY A 1 180 ? -0.115 13.062 -19.983 1.00 47.97 180 GLY A C 1
ATOM 1415 O O . GLY A 1 180 ? 1.054 12.802 -20.264 1.00 47.97 180 GLY A O 1
ATOM 1416 N N . GLU A 1 181 ? -0.537 13.118 -18.714 1.00 51.78 181 GLU A N 1
ATOM 1417 C CA . GLU A 1 181 ? 0.361 12.935 -17.567 1.00 51.78 181 GLU A CA 1
ATOM 1418 C C . GLU A 1 181 ? 0.515 11.456 -17.176 1.00 51.78 181 GLU A C 1
ATOM 1420 O O . GLU A 1 181 ? -0.434 10.775 -16.780 1.00 51.78 181 GLU A O 1
ATOM 1425 N N . SER A 1 182 ? 1.756 10.973 -17.272 1.00 53.88 182 SER A N 1
ATOM 1426 C CA . SER A 1 182 ? 2.164 9.583 -17.029 1.00 53.88 182 SER A CA 1
ATOM 1427 C C . SER A 1 182 ? 2.333 9.228 -15.543 1.00 53.88 182 SER A C 1
ATOM 1429 O O . SER A 1 182 ? 2.225 8.058 -15.178 1.00 53.88 182 SER A O 1
ATOM 1431 N N . LEU A 1 183 ? 2.542 10.220 -14.666 1.00 59.28 183 LEU A N 1
ATOM 1432 C CA . LEU A 1 183 ? 2.614 10.032 -13.214 1.00 59.28 183 LEU A CA 1
ATOM 1433 C C . LEU A 1 183 ? 1.418 10.663 -12.516 1.00 59.28 183 LEU A C 1
ATOM 1435 O O . LEU A 1 183 ? 1.135 11.844 -12.693 1.00 59.28 183 LEU A O 1
ATOM 1439 N N . ARG A 1 184 ? 0.770 9.891 -11.644 1.00 62.56 184 ARG A N 1
ATOM 1440 C CA . ARG A 1 184 ? -0.354 10.359 -10.829 1.00 62.56 184 ARG A CA 1
ATOM 1441 C C . ARG A 1 184 ? -0.022 10.189 -9.356 1.00 62.56 184 ARG A C 1
ATOM 1443 O O . ARG A 1 184 ? 0.256 9.085 -8.889 1.00 62.56 184 ARG A O 1
ATOM 1450 N N . SER A 1 185 ? -0.081 11.283 -8.606 1.00 61.44 185 SER A N 1
ATOM 1451 C CA . SER A 1 185 ? -0.139 11.235 -7.147 1.00 61.44 185 SER A CA 1
ATOM 1452 C C . SER A 1 185 ? -1.587 11.375 -6.701 1.00 61.44 185 SER A C 1
ATOM 1454 O O . SER A 1 185 ? -2.193 12.430 -6.877 1.00 61.44 185 SER A O 1
ATOM 1456 N N . SER A 1 186 ? -2.127 10.324 -6.096 1.00 58.78 186 SER A N 1
ATOM 1457 C CA . SER A 1 186 ? -3.454 10.343 -5.475 1.00 58.78 186 SER A CA 1
ATOM 1458 C C . SER A 1 186 ? -3.329 10.584 -3.973 1.00 58.78 186 SER A C 1
ATOM 1460 O O . SER A 1 186 ? -2.306 10.254 -3.365 1.00 58.78 186 SER A O 1
ATOM 1462 N N . VAL A 1 187 ? -4.347 11.154 -3.329 1.00 58.47 187 VAL A N 1
ATOM 1463 C CA . VAL A 1 187 ? -4.286 11.363 -1.873 1.00 58.47 187 VAL A CA 1
ATOM 1464 C C . VAL A 1 187 ? -4.106 10.013 -1.160 1.00 58.47 187 VAL A C 1
ATOM 1466 O O . VAL A 1 187 ? -4.772 9.035 -1.483 1.00 58.47 187 VAL A O 1
ATOM 1469 N N . GLY A 1 188 ? -3.175 9.951 -0.204 1.00 55.97 188 GLY A N 1
ATOM 1470 C CA . GLY A 1 188 ? -2.804 8.711 0.490 1.00 55.97 188 GLY A CA 1
ATOM 1471 C C . GLY A 1 188 ? -1.696 7.900 -0.189 1.00 55.97 188 GLY A C 1
ATOM 1472 O O . GLY A 1 188 ? -1.289 6.849 0.300 1.00 55.97 188 GLY A O 1
ATOM 1473 N N . SER A 1 189 ? -1.146 8.431 -1.283 1.00 54.12 189 SER A N 1
ATOM 1474 C CA . SER A 1 189 ? -0.042 7.832 -2.027 1.00 54.12 189 SER A CA 1
ATOM 1475 C C . SER A 1 189 ? 1.331 7.913 -1.356 1.00 54.12 189 SER A C 1
ATOM 1477 O O . SER A 1 189 ? 2.250 7.186 -1.734 1.00 54.12 189 SER A O 1
ATOM 1479 N N . SER A 1 190 ? 1.515 8.798 -0.377 1.00 62.19 190 SER A N 1
ATOM 1480 C CA . SER A 1 190 ? 2.781 8.892 0.351 1.00 62.19 190 SER A CA 1
ATOM 1481 C C . SER A 1 190 ? 3.077 7.600 1.114 1.00 62.19 190 SER A C 1
ATOM 1483 O O . SER A 1 190 ? 2.170 6.840 1.456 1.00 62.19 190 SER A O 1
ATOM 1485 N N . ALA A 1 191 ? 4.348 7.362 1.436 1.00 58.28 191 ALA A N 1
ATOM 1486 C CA . ALA A 1 191 ? 4.743 6.270 2.317 1.00 58.28 191 ALA A CA 1
ATOM 1487 C C . ALA A 1 191 ? 4.053 6.413 3.688 1.00 58.28 191 ALA A C 1
ATOM 1489 O O . ALA A 1 191 ? 4.499 7.176 4.540 1.00 58.28 191 ALA A O 1
ATOM 1490 N N . GLY A 1 192 ? 2.950 5.690 3.883 1.00 58.97 192 GLY A N 1
ATOM 1491 C CA . GLY A 1 192 ? 2.157 5.730 5.110 1.00 58.97 192 GLY A CA 1
ATOM 1492 C C . GLY A 1 192 ? 0.915 6.640 5.088 1.00 58.97 192 GLY A C 1
ATOM 1493 O O . GLY A 1 192 ? 0.622 7.239 6.125 1.00 58.97 192 GLY A O 1
ATOM 1494 N N . GLY A 1 193 ? 0.257 6.811 3.928 1.00 70.06 193 GLY A N 1
ATOM 1495 C CA . GLY A 1 193 ? -0.945 7.648 3.744 1.00 70.06 193 GLY A CA 1
ATOM 1496 C C . GLY A 1 193 ? -2.263 6.893 3.484 1.00 70.06 193 GLY A C 1
ATOM 1497 O O . GLY A 1 193 ? -3.275 7.513 3.151 1.00 70.06 193 GLY A O 1
ATOM 1498 N N . GLY A 1 194 ? -2.276 5.561 3.584 1.00 87.06 194 GLY A N 1
ATOM 1499 C CA . GLY A 1 194 ? -3.483 4.781 3.290 1.00 87.06 194 GLY A CA 1
ATOM 1500 C C . GLY A 1 194 ? -4.592 5.000 4.321 1.00 87.06 194 GLY A C 1
ATOM 1501 O O . GLY A 1 194 ? -5.772 5.009 3.974 1.00 87.06 194 GLY A O 1
ATOM 1502 N N . LEU A 1 195 ? -4.213 5.248 5.577 1.00 93.75 195 LEU A N 1
ATOM 1503 C CA . LEU A 1 195 ? -5.111 5.507 6.698 1.00 93.75 195 LEU A CA 1
ATOM 1504 C C . LEU A 1 195 ? -6.085 6.635 6.384 1.00 93.75 195 LEU A C 1
ATOM 1506 O O . LEU A 1 195 ? -7.290 6.474 6.579 1.00 93.75 195 LEU A O 1
ATOM 1510 N N . GLU A 1 196 ? -5.564 7.770 5.923 1.00 93.12 196 GLU A N 1
ATOM 1511 C CA . GLU A 1 196 ? -6.355 8.958 5.634 1.00 93.12 196 GLU A CA 1
ATOM 1512 C C . GLU A 1 196 ? -7.419 8.648 4.586 1.00 93.12 196 GLU A C 1
ATOM 1514 O O . GLU A 1 196 ? -8.589 8.988 4.771 1.00 93.12 196 GLU A O 1
ATOM 1519 N N . PHE A 1 197 ? -7.019 7.965 3.512 1.00 93.94 197 PHE A N 1
ATOM 1520 C CA . PHE A 1 197 ? -7.921 7.587 2.436 1.00 93.94 197 PHE A CA 1
ATOM 1521 C C . PHE A 1 197 ? -9.022 6.637 2.922 1.00 93.94 197 PHE A C 1
ATOM 1523 O O . PHE A 1 197 ? -10.206 6.927 2.753 1.00 93.94 197 PHE A O 1
ATOM 1530 N N . VAL A 1 198 ? -8.646 5.546 3.597 1.00 97.06 198 VAL A N 1
ATOM 1531 C CA . VAL A 1 198 ? -9.602 4.559 4.127 1.00 97.06 198 VAL A CA 1
ATOM 1532 C C . VAL A 1 198 ? -10.576 5.218 5.108 1.00 97.06 198 VAL A C 1
ATOM 1534 O O . VAL A 1 198 ? -11.772 4.936 5.068 1.00 97.06 198 VAL A O 1
ATOM 1537 N N . MET A 1 199 ? -10.099 6.132 5.963 1.00 97.50 199 MET A N 1
ATOM 1538 C CA . MET A 1 199 ? -10.953 6.854 6.909 1.00 97.50 199 MET A CA 1
ATOM 1539 C C . MET A 1 199 ? -11.936 7.782 6.194 1.00 97.50 199 MET A C 1
ATOM 1541 O O . MET A 1 199 ? -13.113 7.785 6.543 1.00 97.50 199 MET A O 1
ATOM 1545 N N . SER A 1 200 ? -11.464 8.551 5.209 1.00 95.69 200 SER A N 1
ATOM 1546 C CA . SER A 1 200 ? -12.292 9.453 4.401 1.00 95.69 200 SER A CA 1
ATOM 1547 C C . SER A 1 200 ? -13.388 8.683 3.658 1.00 95.69 200 SER A C 1
ATOM 1549 O O . SER A 1 200 ? -14.574 8.991 3.791 1.00 95.69 200 SER A O 1
ATOM 1551 N N . TYR A 1 201 ? -13.003 7.607 2.969 1.00 96.88 201 TYR A N 1
ATOM 1552 C CA . TYR A 1 201 ? -13.925 6.739 2.246 1.00 96.88 201 TYR A CA 1
ATOM 1553 C C . TYR A 1 201 ? -14.981 6.133 3.178 1.00 96.88 201 TYR A C 1
ATOM 1555 O O . TYR A 1 201 ? -16.180 6.211 2.905 1.00 96.88 201 TYR A O 1
ATOM 1563 N N . ALA A 1 202 ? -14.555 5.577 4.314 1.00 98.00 202 ALA A N 1
ATOM 1564 C CA . ALA A 1 202 ? -15.456 4.968 5.281 1.00 98.00 202 ALA A CA 1
ATOM 1565 C C . ALA A 1 202 ? -16.389 5.985 5.950 1.00 98.00 202 ALA A C 1
ATOM 1567 O O . ALA A 1 202 ? -17.561 5.684 6.162 1.00 98.00 202 ALA A O 1
ATOM 1568 N N . ALA A 1 203 ? -15.901 7.189 6.263 1.00 97.81 203 ALA A N 1
ATOM 1569 C CA . ALA A 1 203 ? -16.711 8.273 6.814 1.00 97.81 203 ALA A CA 1
ATOM 1570 C C . ALA A 1 203 ? -17.884 8.617 5.888 1.00 97.81 203 ALA A C 1
ATOM 1572 O O . ALA A 1 203 ? -19.031 8.702 6.339 1.00 97.81 203 ALA A O 1
ATOM 1573 N N . ARG A 1 204 ? -17.600 8.730 4.586 1.00 97.19 204 ARG A N 1
ATOM 1574 C CA . ARG A 1 204 ? -18.602 8.994 3.555 1.00 97.19 204 ARG A CA 1
ATOM 1575 C C . ARG A 1 204 ? -19.582 7.832 3.409 1.00 97.19 204 ARG A C 1
ATOM 1577 O O . ARG A 1 204 ? -20.786 8.044 3.504 1.00 97.19 204 ARG A O 1
ATOM 1584 N N . VAL A 1 205 ? -19.088 6.608 3.219 1.00 97.56 205 VAL A N 1
ATOM 1585 C CA . VAL A 1 205 ? -19.940 5.446 2.902 1.00 97.56 205 VAL A CA 1
ATOM 1586 C C . VAL A 1 205 ? -20.776 4.979 4.097 1.00 97.56 205 VAL A C 1
ATOM 1588 O O . VAL A 1 205 ? -21.942 4.637 3.926 1.00 97.56 205 VAL A O 1
ATOM 1591 N N . LEU A 1 206 ? -20.213 4.967 5.308 1.00 97.12 206 LEU A N 1
ATOM 1592 C CA . LEU A 1 206 ? -20.899 4.449 6.498 1.00 97.12 206 LEU A CA 1
ATOM 1593 C C . LEU A 1 206 ? -21.779 5.495 7.185 1.00 97.12 206 LEU A C 1
ATOM 1595 O O . LEU A 1 206 ? -22.789 5.140 7.789 1.00 97.12 206 LEU A O 1
ATOM 1599 N N . PHE A 1 207 ? -21.384 6.770 7.137 1.00 96.69 207 PHE A N 1
ATOM 1600 C CA . PHE A 1 207 ? -21.999 7.817 7.959 1.00 96.69 207 PHE A CA 1
ATOM 1601 C C . PHE A 1 207 ? -22.437 9.058 7.174 1.00 96.69 207 PHE A C 1
ATOM 1603 O O . PHE A 1 207 ? -22.992 9.974 7.780 1.00 96.69 207 PHE A O 1
ATOM 1610 N N . GLY A 1 208 ? -22.189 9.128 5.860 1.00 96.56 208 GLY A N 1
ATOM 1611 C CA . GLY A 1 208 ? -22.468 10.323 5.057 1.00 96.56 208 GLY A CA 1
ATOM 1612 C C . GLY A 1 208 ? -21.633 11.541 5.466 1.00 96.56 208 GLY A C 1
ATOM 1613 O O . GLY A 1 208 ? -22.057 12.675 5.257 1.00 96.56 208 GLY A O 1
ATOM 1614 N N . ILE A 1 209 ? -20.479 11.324 6.109 1.00 96.81 209 ILE A N 1
ATOM 1615 C CA . ILE A 1 209 ? -19.600 12.388 6.601 1.00 96.81 209 ILE A CA 1
ATOM 1616 C C . ILE A 1 209 ? -18.503 12.644 5.566 1.00 96.81 209 ILE A C 1
ATOM 1618 O O . ILE A 1 209 ? -17.620 11.812 5.371 1.00 96.81 209 ILE A O 1
ATOM 1622 N N . GLU A 1 210 ? -18.528 13.824 4.951 1.00 94.69 210 GLU A N 1
ATOM 1623 C CA . GLU A 1 210 ? -17.513 14.258 3.989 1.00 94.69 210 GLU A CA 1
ATOM 1624 C C . GLU A 1 210 ? -16.338 14.934 4.706 1.00 94.69 210 GLU A C 1
ATOM 1626 O O . GLU A 1 210 ? -16.452 16.051 5.214 1.00 94.69 210 GLU A O 1
ATOM 1631 N N . VAL A 1 211 ? -15.188 14.258 4.750 1.00 93.12 211 VAL A N 1
ATOM 1632 C CA . VAL A 1 211 ? -13.917 14.827 5.222 1.00 93.12 211 VAL A CA 1
ATOM 1633 C C . VAL A 1 211 ? -12.822 14.361 4.280 1.00 93.12 211 VAL A C 1
ATOM 1635 O O . VAL A 1 211 ? -12.571 13.161 4.177 1.00 93.12 211 VAL A O 1
ATOM 1638 N N . ARG A 1 212 ? -12.160 15.298 3.593 1.00 90.81 212 ARG A N 1
ATOM 1639 C CA . ARG A 1 212 ? -11.124 14.943 2.619 1.00 90.81 212 ARG A CA 1
ATOM 1640 C C . ARG A 1 212 ? -9.894 14.325 3.297 1.00 90.81 212 ARG A C 1
ATOM 1642 O O . ARG A 1 212 ? -9.534 14.757 4.398 1.00 90.81 212 ARG A O 1
ATOM 1649 N N . PRO A 1 213 ? -9.195 13.379 2.649 1.00 90.38 213 PRO A N 1
ATOM 1650 C CA . PRO A 1 213 ? -8.072 12.712 3.289 1.00 90.38 213 PRO A CA 1
ATOM 1651 C C . PRO A 1 213 ? -6.873 13.637 3.562 1.00 90.38 213 PRO A C 1
ATOM 1653 O O . PRO A 1 213 ? -6.176 13.446 4.554 1.00 90.38 213 PRO A O 1
ATOM 1656 N N . ASP A 1 214 ? -6.657 14.693 2.774 1.00 86.81 214 ASP A N 1
ATOM 1657 C CA . ASP A 1 214 ? -5.613 15.692 3.043 1.00 86.81 214 ASP A CA 1
ATOM 1658 C C . ASP A 1 214 ? -5.884 16.497 4.330 1.00 86.81 214 ASP A C 1
ATOM 1660 O O . ASP A 1 214 ? -4.950 16.796 5.078 1.00 86.81 214 ASP A O 1
ATOM 1664 N N . ILE A 1 215 ? -7.158 16.760 4.650 1.00 90.75 215 ILE A N 1
ATOM 1665 C CA . ILE A 1 215 ? -7.568 17.371 5.922 1.00 90.75 215 ILE A CA 1
ATOM 1666 C C . ILE A 1 215 ? -7.308 16.407 7.082 1.00 90.75 215 ILE A C 1
ATOM 1668 O O . ILE A 1 215 ? -6.772 16.822 8.110 1.00 90.75 215 ILE A O 1
ATOM 1672 N N . ILE A 1 216 ? -7.623 15.116 6.915 1.00 92.50 216 ILE A N 1
ATOM 1673 C CA . ILE A 1 216 ? -7.302 14.080 7.914 1.00 92.50 216 ILE A CA 1
ATOM 1674 C C . ILE A 1 216 ? -5.787 14.032 8.147 1.00 92.50 216 ILE A C 1
ATOM 1676 O O . ILE A 1 216 ? -5.348 13.994 9.298 1.00 92.50 216 ILE A O 1
ATOM 1680 N N . ALA A 1 217 ? -4.993 14.117 7.078 1.00 88.38 217 ALA A N 1
ATOM 1681 C CA . ALA A 1 217 ? -3.537 14.130 7.142 1.00 88.38 217 ALA A CA 1
ATOM 1682 C C . ALA A 1 217 ? -3.009 15.351 7.915 1.00 88.38 217 ALA A C 1
ATOM 1684 O O . ALA A 1 217 ? -2.219 15.197 8.848 1.00 88.38 217 ALA A O 1
ATOM 1685 N N . ALA A 1 218 ? -3.464 16.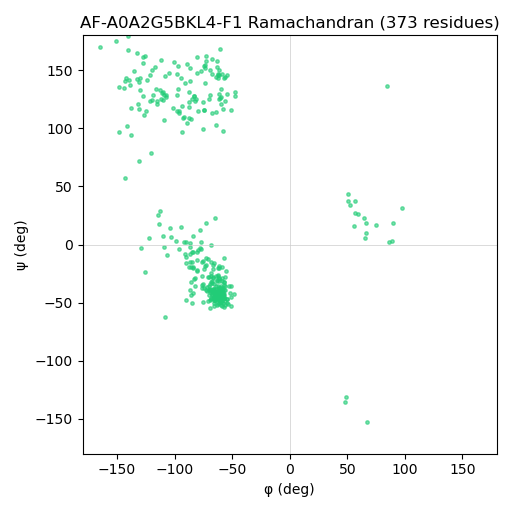558 7.558 1.00 88.25 218 ALA A N 1
ATOM 1686 C CA . ALA A 1 218 ? -3.038 17.810 8.185 1.00 88.25 218 ALA A CA 1
ATOM 1687 C C . ALA A 1 218 ? -3.415 17.856 9.673 1.00 88.25 218 ALA A C 1
ATOM 1689 O O . ALA A 1 218 ? -2.588 18.192 10.524 1.00 88.25 218 ALA A O 1
ATOM 1690 N N . VAL A 1 219 ? -4.639 17.443 10.017 1.00 90.75 219 VAL A N 1
ATOM 1691 C CA . VAL A 1 219 ? -5.076 17.328 11.415 1.00 90.75 219 VAL A CA 1
ATOM 1692 C C . VAL A 1 219 ? -4.253 16.277 12.151 1.00 90.75 219 VAL A C 1
ATOM 1694 O O . VAL A 1 219 ? -3.763 16.533 13.250 1.00 90.75 219 VAL A O 1
ATOM 1697 N N . GLY A 1 220 ? -4.020 15.122 11.526 1.00 88.31 220 GLY A N 1
ATOM 1698 C CA . GLY A 1 220 ? -3.191 14.054 12.067 1.00 88.31 220 GLY A CA 1
ATOM 1699 C C . GLY A 1 220 ? -1.756 14.489 12.386 1.00 88.31 220 GLY A C 1
ATOM 1700 O O . GLY A 1 220 ? -1.196 14.066 13.399 1.00 88.31 220 GLY A O 1
ATOM 1701 N N . ARG A 1 221 ? -1.167 15.361 11.562 1.00 84.50 221 ARG A N 1
ATOM 1702 C CA . ARG A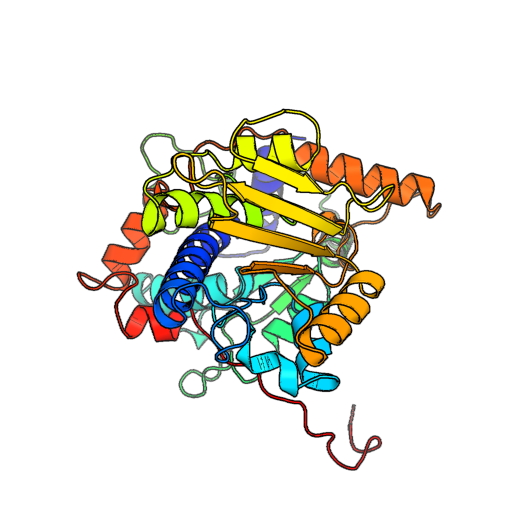 1 221 ? 0.162 15.951 11.793 1.00 84.50 221 ARG A CA 1
ATOM 1703 C C . ARG A 1 221 ? 0.155 17.126 12.778 1.00 84.50 221 ARG A C 1
ATOM 1705 O O . ARG A 1 221 ? 1.222 17.589 13.171 1.00 84.50 221 ARG A O 1
ATOM 1712 N N . GLY A 1 222 ? -1.018 17.579 13.219 1.00 86.44 222 GLY A N 1
ATOM 1713 C CA . GLY A 1 222 ? -1.166 18.753 14.082 1.00 86.44 222 GLY A CA 1
ATOM 1714 C C . GLY A 1 222 ? -0.971 20.084 13.349 1.00 86.44 222 GLY A C 1
ATOM 1715 O O . GLY A 1 222 ? -0.757 21.105 13.995 1.00 86.44 222 GLY A O 1
ATOM 1716 N N . GLU A 1 223 ? -1.040 20.077 12.018 1.00 87.75 223 GLU A N 1
ATOM 1717 C CA . GLU A 1 223 ? -0.921 21.258 11.151 1.00 87.75 223 GLU A CA 1
ATOM 1718 C C . GLU A 1 223 ? -2.261 21.994 10.997 1.00 87.75 223 GLU A C 1
ATOM 1720 O O . GLU A 1 223 ? -2.292 23.168 10.637 1.00 87.75 223 GLU A O 1
ATOM 1725 N N . ALA A 1 224 ? -3.371 21.311 11.286 1.00 91.12 224 ALA A N 1
ATOM 1726 C CA . ALA A 1 224 ? -4.723 21.847 11.210 1.00 91.12 224 ALA A CA 1
ATOM 1727 C C . ALA A 1 224 ? -5.595 21.354 12.375 1.00 91.12 224 ALA A C 1
ATOM 1729 O O . ALA A 1 224 ? -5.255 20.409 13.088 1.00 91.12 224 ALA A O 1
ATOM 1730 N N . GLN A 1 225 ? -6.756 21.985 12.550 1.00 92.94 225 GLN A N 1
ATOM 1731 C CA . GLN A 1 225 ? -7.813 21.539 13.458 1.00 92.94 225 GLN A CA 1
ATOM 1732 C C . GLN A 1 225 ? -9.095 21.307 12.661 1.00 92.94 225 GLN A C 1
ATOM 1734 O O . GLN A 1 225 ? -9.369 22.028 11.704 1.00 92.94 225 GLN A O 1
ATOM 1739 N N . HIS A 1 226 ? -9.892 20.319 13.062 1.00 95.31 226 HIS A N 1
ATOM 1740 C CA . HIS A 1 226 ? -11.178 20.033 12.434 1.00 95.31 226 HIS A CA 1
ATOM 1741 C C . HIS A 1 226 ? -12.192 19.583 13.496 1.00 95.31 226 HIS A C 1
ATOM 1743 O O . HIS A 1 226 ? -11.851 18.741 14.326 1.00 95.31 226 HIS A O 1
ATOM 1749 N N . PRO A 1 227 ? -13.438 20.092 13.485 1.00 95.06 227 PRO A N 1
ATOM 1750 C CA . PRO A 1 227 ? -14.409 19.856 14.560 1.00 95.06 227 PRO A CA 1
ATOM 1751 C C . PRO A 1 227 ? -14.797 18.382 14.737 1.00 95.06 227 PRO A C 1
ATOM 1753 O O . PRO A 1 227 ? -15.161 17.974 15.834 1.00 95.06 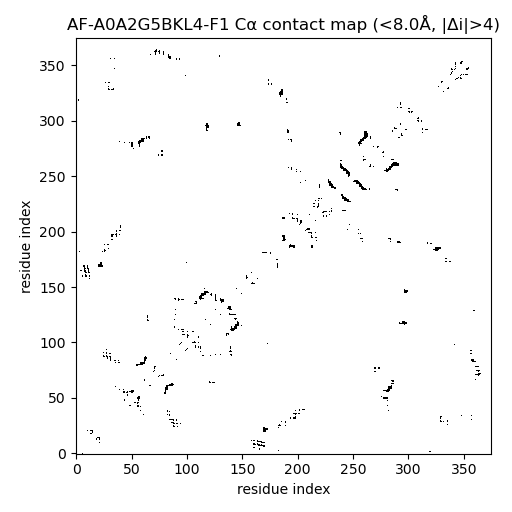227 PRO A O 1
ATOM 1756 N N . LEU A 1 228 ? -14.709 17.579 13.673 1.00 96.88 228 LEU A N 1
ATOM 1757 C CA . LEU A 1 228 ? -15.049 16.152 13.712 1.00 96.88 228 LEU A CA 1
ATOM 1758 C C . LEU A 1 228 ? -13.843 15.231 13.914 1.00 96.88 228 LEU A C 1
ATOM 1760 O O . LEU A 1 228 ? -14.034 14.025 14.003 1.00 96.88 228 LEU A O 1
ATOM 1764 N N . LEU A 1 229 ? -12.614 15.751 13.961 1.00 96.88 229 LEU A N 1
ATOM 1765 C CA . LEU A 1 229 ? -11.412 14.925 14.084 1.00 96.88 229 LEU A CA 1
ATOM 1766 C C . LEU A 1 229 ? -10.707 15.212 15.407 1.00 96.88 229 LEU A C 1
ATOM 1768 O O . LEU A 1 229 ? -10.265 16.328 15.667 1.00 96.88 229 LEU A O 1
ATOM 1772 N N . GLN A 1 230 ? -10.554 14.177 16.225 1.00 95.12 230 GLN A N 1
ATOM 1773 C CA . GLN A 1 230 ? -9.756 14.218 17.442 1.00 95.12 230 GLN A CA 1
ATOM 1774 C C . GLN A 1 230 ? -8.468 13.432 17.240 1.00 95.12 230 GLN A C 1
ATOM 1776 O O . GLN A 1 230 ? -8.495 12.256 16.876 1.00 95.12 230 GLN A O 1
ATOM 1781 N N . VAL A 1 231 ? -7.337 14.070 17.527 1.00 92.31 231 VAL A N 1
ATOM 1782 C CA . VAL A 1 231 ? -6.022 13.431 17.464 1.00 92.31 231 VAL A CA 1
ATOM 1783 C C . VAL A 1 231 ? -5.476 13.304 18.865 1.00 92.31 231 VAL A C 1
ATOM 1785 O O . VAL A 1 231 ? -5.343 14.284 19.599 1.00 92.31 231 VAL A O 1
ATOM 1788 N N . LYS A 1 232 ? -5.113 12.083 19.236 1.00 87.56 232 LYS A N 1
ATOM 1789 C CA . LYS A 1 232 ? -4.386 11.852 20.475 1.00 87.56 232 LYS A CA 1
ATOM 1790 C C . LYS A 1 232 ? -2.904 11.843 20.149 1.00 87.56 232 LYS A C 1
ATOM 1792 O O . LYS A 1 232 ? -2.345 10.838 19.714 1.00 87.56 232 LYS A O 1
ATOM 1797 N N . ALA A 1 233 ? -2.277 12.997 20.352 1.00 65.56 233 ALA A N 1
ATOM 1798 C CA . ALA A 1 233 ? -0.844 13.146 20.179 1.00 65.56 233 ALA A CA 1
ATOM 1799 C C . ALA A 1 233 ? -0.106 12.273 21.202 1.00 65.56 233 ALA A C 1
ATOM 1801 O O . ALA A 1 233 ? -0.144 12.528 22.410 1.00 65.56 233 ALA A O 1
ATOM 1802 N N . VAL A 1 234 ? 0.603 11.251 20.725 1.00 62.56 234 VAL A N 1
ATOM 1803 C CA . VAL A 1 234 ? 1.575 10.544 21.554 1.00 62.56 234 VAL A CA 1
ATOM 1804 C C . VAL A 1 234 ? 2.889 11.318 21.458 1.00 62.56 234 VAL A C 1
ATOM 1806 O O . VAL A 1 234 ? 3.523 11.364 20.406 1.00 62.56 234 VAL A O 1
ATOM 1809 N N . ARG A 1 235 ? 3.264 12.017 22.541 1.00 56.25 235 ARG A N 1
ATOM 1810 C CA . ARG A 1 235 ? 4.447 12.901 22.573 1.00 56.25 235 ARG A CA 1
ATOM 1811 C C . ARG A 1 235 ? 5.676 12.195 21.984 1.00 56.25 235 ARG A C 1
ATOM 1813 O O . ARG A 1 235 ? 6.032 11.111 22.441 1.00 56.25 235 ARG A O 1
ATOM 1820 N N . ASN A 1 236 ? 6.343 12.845 21.028 1.00 54.03 236 ASN A N 1
ATOM 1821 C CA . ASN A 1 236 ? 7.568 12.372 20.368 1.00 54.03 236 ASN A CA 1
ATOM 1822 C C . ASN A 1 236 ? 7.441 11.020 19.628 1.00 54.03 236 ASN A C 1
ATOM 1824 O O . ASN A 1 236 ? 8.439 10.313 19.497 1.00 54.03 236 ASN A O 1
ATOM 1828 N N . GLN A 1 237 ? 6.244 10.641 19.162 1.00 66.56 237 GLN A N 1
ATOM 1829 C CA . GLN A 1 237 ? 6.008 9.381 18.441 1.00 66.56 237 GLN A CA 1
ATOM 1830 C C . GLN A 1 237 ? 5.214 9.619 17.148 1.00 66.56 237 GLN A C 1
ATOM 1832 O O . GLN A 1 237 ? 4.048 9.253 17.057 1.00 66.56 237 GLN A O 1
ATOM 1837 N N . SER A 1 238 ? 5.849 10.214 16.131 1.00 73.44 238 SER A N 1
ATOM 1838 C CA . SER A 1 238 ? 5.254 10.357 14.784 1.00 73.44 238 SER A CA 1
ATOM 1839 C C . SER A 1 238 ? 4.837 9.013 14.175 1.00 73.44 238 SER A C 1
ATOM 1841 O O . SER A 1 238 ? 3.880 8.948 13.411 1.00 73.44 238 SER A O 1
ATOM 1843 N N . ASP A 1 239 ? 5.519 7.941 14.577 1.00 85.38 239 ASP A N 1
ATOM 1844 C CA . ASP A 1 239 ? 5.281 6.560 14.157 1.00 85.38 239 ASP A CA 1
ATOM 1845 C C . ASP A 1 239 ? 4.067 5.890 14.824 1.00 85.38 239 ASP A C 1
ATOM 1847 O O . ASP A 1 239 ? 3.743 4.749 14.506 1.00 85.38 239 ASP A O 1
ATOM 1851 N N . HIS A 1 240 ? 3.384 6.560 15.759 1.00 90.44 240 HIS A N 1
ATOM 1852 C CA . HIS A 1 240 ? 2.126 6.071 16.318 1.00 90.44 240 HIS A CA 1
ATOM 1853 C C . HIS A 1 240 ? 1.143 7.216 16.535 1.00 90.44 240 HIS A C 1
ATOM 1855 O O . HIS A 1 240 ? 1.222 7.955 17.519 1.00 90.44 240 HIS A O 1
ATOM 1861 N N . ARG A 1 241 ? 0.187 7.330 15.615 1.00 90.50 241 ARG A N 1
ATOM 1862 C CA . ARG A 1 241 ? -0.854 8.354 15.629 1.00 90.50 241 ARG A CA 1
ATOM 1863 C C . ARG A 1 241 ? -2.216 7.702 15.794 1.00 90.50 241 ARG A C 1
ATOM 1865 O O . ARG A 1 241 ? -2.512 6.749 15.090 1.00 90.50 241 ARG A O 1
ATOM 1872 N N . GLU A 1 242 ? -3.048 8.240 16.682 1.00 93.56 242 GLU A N 1
ATOM 1873 C CA . GLU A 1 242 ? -4.450 7.835 16.838 1.00 93.56 242 GLU A CA 1
ATOM 1874 C C . GLU A 1 242 ? -5.353 8.979 16.344 1.00 93.56 242 GLU A C 1
ATOM 1876 O O . GLU A 1 242 ? -5.240 10.106 16.839 1.00 93.56 242 GLU A O 1
ATOM 1881 N N . ILE A 1 243 ? -6.245 8.693 15.392 1.00 95.31 243 ILE A N 1
ATOM 1882 C CA . ILE A 1 243 ? -7.244 9.635 14.869 1.00 95.31 243 ILE A CA 1
ATOM 1883 C C . ILE A 1 243 ? -8.636 9.071 15.145 1.00 95.31 243 ILE A C 1
ATOM 1885 O O . ILE A 1 243 ? -8.939 7.924 14.819 1.00 95.31 243 ILE A O 1
ATOM 1889 N N . THR A 1 244 ? -9.493 9.883 15.751 1.00 97.56 244 THR A N 1
ATOM 1890 C CA . THR A 1 244 ? -10.900 9.560 15.987 1.00 97.56 244 THR A CA 1
ATOM 1891 C C . THR A 1 244 ? -11.784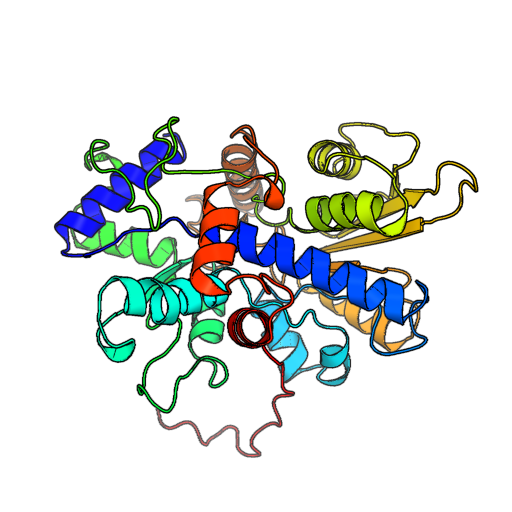 10.515 15.200 1.00 97.56 244 THR A C 1
ATOM 1893 O O . THR A 1 244 ? -11.688 11.726 15.381 1.00 97.56 244 THR A O 1
ATOM 1896 N N . LEU A 1 245 ? -12.659 9.969 14.358 1.00 98.00 245 LEU A N 1
ATOM 1897 C CA . LEU A 1 245 ? -13.746 10.711 13.729 1.00 98.00 245 LEU A CA 1
ATOM 1898 C C . LEU A 1 245 ? -14.966 10.686 14.651 1.00 98.00 245 LEU A C 1
ATOM 1900 O O . LEU A 1 245 ? -15.374 9.617 15.110 1.00 98.00 245 LEU A O 1
ATOM 1904 N N . LEU A 1 246 ? -15.560 11.847 14.895 1.00 97.81 246 LEU A N 1
ATOM 1905 C CA . LEU A 1 246 ? -16.789 12.006 15.663 1.00 97.81 246 LEU A CA 1
ATOM 1906 C C . LEU A 1 246 ? -18.005 12.029 14.740 1.00 97.81 246 LEU A C 1
ATOM 1908 O O . LEU A 1 246 ? -17.977 12.634 13.668 1.00 97.81 246 LEU A O 1
ATOM 1912 N N . ASN A 1 247 ? -19.102 11.430 15.193 1.00 94.00 247 ASN A N 1
ATOM 1913 C CA . ASN A 1 247 ? -20.398 11.617 14.558 1.00 94.00 247 ASN A CA 1
ATOM 1914 C C . ASN A 1 247 ? -20.878 13.069 14.797 1.00 94.00 247 ASN A C 1
ATOM 1916 O O . ASN A 1 247 ? -20.912 13.502 15.954 1.00 94.00 247 ASN A O 1
ATOM 1920 N N . PRO A 1 248 ? -21.274 13.826 13.755 1.00 92.69 248 PRO A N 1
ATOM 1921 C CA . PRO A 1 248 ? -21.641 15.236 13.893 1.00 92.69 248 PRO A CA 1
ATOM 1922 C C . PRO A 1 248 ? -22.866 15.448 14.793 1.00 92.69 248 PRO A C 1
ATOM 1924 O O . PRO A 1 248 ? -22.946 16.465 15.479 1.00 92.69 248 PRO A O 1
ATOM 1927 N N . THR A 1 249 ? -23.788 14.483 14.834 1.00 91.75 249 THR A N 1
ATOM 1928 C CA . THR A 1 249 ? -25.034 14.552 15.605 1.00 91.75 249 THR A CA 1
ATOM 1929 C C . THR A 1 249 ? -24.840 14.122 17.055 1.00 91.75 249 THR A C 1
ATOM 1931 O O . THR A 1 249 ? -25.264 14.828 17.965 1.00 91.75 249 THR A O 1
ATOM 1934 N N . THR A 1 250 ? -24.214 12.967 17.297 1.00 93.06 250 THR A N 1
ATOM 1935 C CA . THR A 1 250 ? -24.095 12.404 18.656 1.00 93.06 250 THR A CA 1
ATOM 1936 C C . THR A 1 250 ? -22.836 12.851 19.392 1.00 93.06 250 THR A C 1
ATOM 1938 O O . THR A 1 250 ? -22.747 12.664 20.605 1.00 93.06 250 THR A O 1
ATOM 1941 N N . GLN A 1 251 ? -21.850 13.404 18.673 1.00 91.50 251 GLN A N 1
ATOM 1942 C CA . GLN A 1 251 ? -20.506 13.731 19.173 1.00 91.50 251 GLN A CA 1
ATOM 1943 C C . GLN A 1 251 ? -19.766 12.530 19.794 1.00 91.50 251 GLN A C 1
ATOM 1945 O O . GLN A 1 251 ? -18.761 12.694 20.485 1.00 91.50 251 GLN A O 1
ATOM 1950 N N . GLN A 1 252 ? -20.241 11.307 19.534 1.00 93.75 252 GLN A N 1
ATOM 1951 C CA . GLN A 1 252 ? -19.578 10.073 19.941 1.00 93.75 252 GLN A CA 1
ATOM 1952 C C . GLN A 1 252 ? -18.585 9.607 18.863 1.00 93.75 252 GLN A C 1
ATOM 1954 O O . GLN A 1 252 ? -18.763 9.932 17.684 1.00 93.75 252 GLN A O 1
ATOM 1959 N N . PRO A 1 253 ? -17.550 8.829 19.233 1.00 95.25 253 PRO A N 1
ATOM 1960 C CA . PRO A 1 253 ? -16.615 8.240 18.277 1.00 95.25 253 PRO A CA 1
ATOM 1961 C C . PRO A 1 253 ? -17.328 7.357 17.245 1.00 95.25 253 PRO A C 1
ATOM 1963 O O . PRO A 1 253 ? -17.891 6.328 17.605 1.00 95.25 253 PRO A O 1
ATOM 1966 N N . ALA A 1 254 ? -17.265 7.747 15.972 1.00 96.38 254 ALA A N 1
ATOM 1967 C CA . ALA A 1 254 ? -17.773 6.975 14.840 1.00 96.38 254 ALA A CA 1
ATOM 1968 C C . ALA A 1 254 ? -16.694 6.036 14.283 1.00 96.38 254 ALA A C 1
ATOM 1970 O O . ALA A 1 254 ? -16.928 4.845 14.103 1.00 96.38 254 ALA A O 1
ATOM 1971 N N . LEU A 1 255 ? -15.479 6.555 14.068 1.00 97.94 255 LEU A N 1
ATOM 1972 C CA . LEU A 1 255 ? -14.335 5.775 13.591 1.00 97.94 255 LEU A CA 1
ATOM 1973 C C . LEU A 1 255 ? -13.098 6.031 14.450 1.00 97.94 255 LEU A C 1
ATOM 1975 O O . LEU A 1 255 ? -12.825 7.170 14.815 1.00 97.94 255 LEU A O 1
ATOM 1979 N N . ARG A 1 256 ? -12.328 4.980 14.748 1.00 97.56 256 ARG A N 1
ATOM 1980 C CA . ARG A 1 256 ? -11.057 5.058 15.483 1.00 97.56 256 ARG A CA 1
ATOM 1981 C C . ARG A 1 256 ? -9.962 4.372 14.688 1.00 97.56 256 ARG A C 1
ATOM 1983 O O . ARG A 1 256 ? -10.012 3.160 14.493 1.00 97.56 256 ARG A O 1
ATOM 1990 N N . PHE A 1 257 ? -9.023 5.154 14.187 1.00 97.19 257 PHE A N 1
ATOM 1991 C CA . PHE A 1 257 ? -7.967 4.710 13.288 1.00 97.19 257 PHE A CA 1
ATOM 1992 C C . PHE A 1 257 ? -6.609 4.970 13.936 1.00 97.19 257 PHE A C 1
ATOM 1994 O O . PHE A 1 257 ? -6.461 5.914 14.719 1.00 97.19 257 PHE A O 1
ATOM 2001 N N . ALA A 1 258 ? -5.610 4.151 13.614 1.00 94.94 258 ALA A N 1
ATOM 2002 C CA . ALA A 1 258 ? -4.249 4.392 14.073 1.00 94.94 258 ALA A CA 1
ATOM 2003 C C . ALA A 1 258 ? -3.190 4.034 13.028 1.00 94.94 258 ALA A C 1
ATOM 2005 O O . ALA A 1 258 ? -3.330 3.032 12.334 1.00 94.94 258 ALA A O 1
ATOM 2006 N N . THR A 1 259 ? -2.106 4.808 12.956 1.00 93.31 259 THR A N 1
ATOM 2007 C CA . THR A 1 259 ? -0.856 4.353 12.329 1.00 93.31 259 THR A CA 1
ATOM 2008 C C . THR A 1 259 ? 0.022 3.702 13.388 1.00 93.31 259 THR A C 1
ATOM 2010 O O . THR A 1 259 ? 0.100 4.188 14.513 1.00 93.31 259 THR A O 1
ATOM 2013 N N . VAL A 1 260 ? 0.686 2.598 13.061 1.00 94.25 260 VAL A N 1
ATOM 2014 C CA . VAL A 1 260 ? 1.613 1.891 13.951 1.00 94.25 260 VAL A CA 1
ATOM 2015 C C . VAL A 1 260 ? 2.833 1.472 13.137 1.00 94.25 260 VAL A C 1
ATOM 2017 O O . VAL A 1 260 ? 2.844 0.421 12.493 1.00 94.25 260 VAL A O 1
ATOM 2020 N N . TYR A 1 261 ? 3.868 2.304 13.171 1.00 93.50 261 TYR A N 1
ATOM 2021 C CA . TYR A 1 261 ? 5.116 2.112 12.438 1.00 93.50 261 TYR A CA 1
ATOM 2022 C C . TYR A 1 261 ? 6.254 1.749 13.389 1.00 93.50 261 TYR A C 1
ATOM 2024 O O . TYR A 1 261 ? 6.329 2.222 14.522 1.00 93.50 261 TYR A O 1
ATOM 2032 N N . GLY A 1 262 ? 7.163 0.891 12.937 1.00 92.88 262 GLY A N 1
ATOM 2033 C CA . GLY A 1 262 ? 8.309 0.462 13.731 1.00 92.88 262 GLY A CA 1
ATOM 2034 C C . GLY A 1 262 ? 8.003 -0.702 14.680 1.00 92.88 262 GLY A C 1
ATOM 2035 O O . GLY A 1 262 ? 7.026 -0.707 15.433 1.00 92.88 262 GLY A O 1
ATOM 2036 N N . PHE A 1 263 ? 8.918 -1.674 14.735 1.00 90.81 263 PHE A N 1
ATOM 2037 C CA . PHE A 1 263 ? 8.788 -2.894 15.550 1.00 90.81 263 PHE A CA 1
ATOM 2038 C C . PHE A 1 263 ? 8.430 -2.673 17.027 1.00 90.81 263 PHE A C 1
ATOM 2040 O O . PHE A 1 263 ? 7.670 -3.454 17.601 1.00 90.81 263 PHE A O 1
ATOM 2047 N N . ARG A 1 264 ? 8.932 -1.600 17.652 1.00 90.06 264 ARG A N 1
ATOM 2048 C CA . ARG A 1 264 ? 8.581 -1.260 19.042 1.00 90.06 264 ARG A CA 1
ATOM 2049 C C . ARG A 1 264 ? 7.073 -1.043 19.205 1.00 90.06 264 ARG A C 1
ATOM 2051 O O . ARG A 1 264 ? 6.487 -1.481 20.195 1.00 90.06 264 ARG A O 1
ATOM 2058 N N . HIS A 1 265 ? 6.448 -0.357 18.254 1.00 92.12 265 HIS A N 1
ATOM 2059 C CA . HIS A 1 265 ? 5.018 -0.074 18.277 1.00 92.12 265 HIS A CA 1
ATOM 2060 C C . HIS A 1 265 ? 4.206 -1.315 17.888 1.00 92.12 265 HIS A C 1
ATOM 2062 O O . HIS A 1 265 ? 3.206 -1.602 18.548 1.00 92.12 265 HIS A O 1
ATOM 2068 N N . LEU A 1 266 ? 4.698 -2.120 16.936 1.00 92.56 266 LEU A N 1
ATOM 2069 C CA . LEU A 1 266 ? 4.090 -3.403 16.553 1.00 92.56 266 LEU A CA 1
ATOM 2070 C C . LEU A 1 266 ? 3.943 -4.372 17.730 1.00 92.56 266 LEU A C 1
ATOM 2072 O O . LEU A 1 266 ? 2.872 -4.935 17.944 1.00 92.56 266 LEU A O 1
ATOM 2076 N N . GLN A 1 267 ? 4.985 -4.530 18.548 1.00 92.50 267 GLN A N 1
ATOM 2077 C CA . GLN A 1 267 ? 4.932 -5.401 19.728 1.00 92.50 267 GLN A CA 1
ATOM 2078 C C . GLN A 1 267 ? 3.843 -4.967 20.723 1.00 92.50 267 GLN A C 1
ATOM 2080 O O . GLN A 1 267 ? 3.172 -5.802 21.335 1.00 92.50 267 GLN A O 1
ATOM 2085 N N . ASN A 1 268 ? 3.647 -3.655 20.882 1.00 92.69 268 ASN A N 1
ATOM 2086 C CA . ASN A 1 268 ? 2.597 -3.112 21.740 1.00 92.69 268 ASN A CA 1
ATOM 2087 C C . ASN A 1 268 ? 1.204 -3.290 21.125 1.00 92.69 268 ASN A C 1
ATOM 2089 O O . ASN A 1 268 ? 0.267 -3.606 21.860 1.00 92.69 268 ASN A O 1
ATOM 2093 N N . LEU A 1 269 ? 1.070 -3.114 19.807 1.00 94.12 269 LEU A N 1
ATOM 2094 C CA . LEU A 1 269 ? -0.163 -3.370 19.061 1.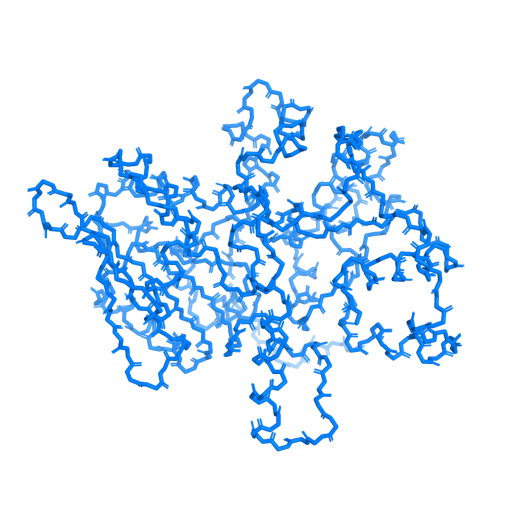00 94.12 269 LEU A CA 1
ATOM 2095 C C . LEU A 1 269 ? -0.618 -4.820 19.253 1.00 94.12 269 LEU A C 1
ATOM 2097 O O . LEU A 1 269 ? -1.726 -5.043 19.736 1.00 94.12 269 LEU A O 1
ATOM 2101 N N . VAL A 1 270 ? 0.261 -5.790 18.987 1.00 94.12 270 VAL A N 1
ATOM 2102 C CA . VAL A 1 270 ? -0.041 -7.222 19.144 1.00 94.12 270 VAL A CA 1
ATOM 2103 C C . VAL A 1 270 ? -0.441 -7.552 20.584 1.00 94.12 270 VAL A C 1
ATOM 2105 O O . VAL A 1 270 ? -1.445 -8.220 20.816 1.00 94.12 270 VAL A O 1
ATOM 2108 N N . ARG A 1 271 ? 0.280 -7.030 21.585 1.00 93.75 271 ARG A N 1
ATOM 2109 C CA . ARG A 1 271 ? -0.069 -7.243 23.002 1.00 93.75 271 ARG A CA 1
ATOM 2110 C C . ARG A 1 271 ? -1.460 -6.698 23.352 1.00 93.75 271 ARG A C 1
ATOM 2112 O O . ARG A 1 271 ? -2.201 -7.333 24.105 1.00 93.75 271 ARG A O 1
ATOM 2119 N N . LYS A 1 272 ? -1.818 -5.515 22.843 1.00 92.88 272 LYS A N 1
ATOM 2120 C CA . LYS A 1 272 ? -3.140 -4.905 23.065 1.00 92.88 272 LYS A CA 1
ATOM 2121 C C . LYS A 1 272 ? -4.247 -5.677 22.351 1.00 92.88 272 LYS A C 1
ATOM 2123 O O . LYS A 1 272 ? -5.288 -5.897 22.962 1.00 92.88 272 LYS A O 1
ATOM 2128 N N . LEU A 1 273 ? -3.998 -6.123 21.120 1.00 92.38 273 LEU A N 1
ATOM 2129 C CA . LEU A 1 273 ? -4.919 -6.963 20.355 1.00 92.38 273 LEU A CA 1
ATOM 2130 C C . LEU A 1 273 ? -5.220 -8.263 21.113 1.00 92.38 273 LEU A C 1
ATOM 2132 O O . LEU A 1 273 ? -6.371 -8.529 21.438 1.00 92.38 273 LEU A O 1
ATOM 2136 N N . LYS A 1 274 ? -4.179 -9.000 21.526 1.00 89.50 274 LYS A N 1
ATOM 2137 C CA . LYS A 1 274 ? -4.308 -10.275 22.260 1.00 89.50 274 LYS A CA 1
ATOM 2138 C C . LYS A 1 274 ? -5.006 -10.151 23.614 1.00 89.50 274 LYS A C 1
ATOM 2140 O O . LYS A 1 274 ? -5.559 -11.123 24.109 1.00 89.50 274 LYS A O 1
ATOM 2145 N N . SER A 1 275 ? -4.953 -8.975 24.237 1.00 90.94 275 SER A N 1
ATOM 2146 C CA . SER A 1 275 ? -5.629 -8.721 25.516 1.00 90.94 275 SER A CA 1
ATOM 2147 C C . SER A 1 275 ? -7.047 -8.163 25.362 1.00 90.94 275 SER A C 1
ATOM 2149 O O . SER A 1 275 ? -7.660 -7.838 26.376 1.00 90.94 275 SER A O 1
ATOM 2151 N N . GLY A 1 276 ? -7.554 -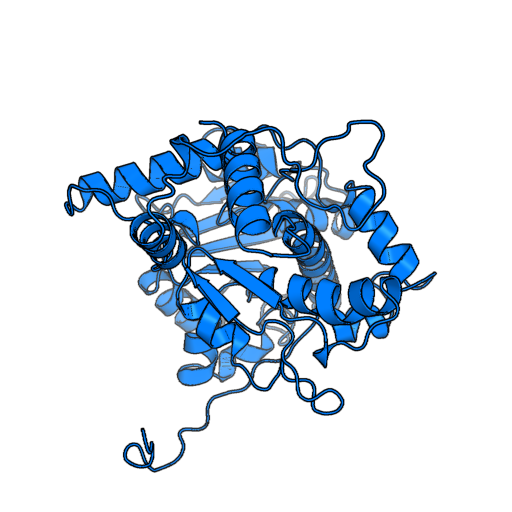8.008 24.131 1.00 88.31 276 GLY A N 1
ATOM 2152 C CA . GLY A 1 276 ? -8.868 -7.412 23.866 1.00 88.31 276 GLY A CA 1
ATOM 2153 C C . GLY A 1 276 ? -8.956 -5.929 24.242 1.00 88.31 276 GLY A C 1
ATOM 2154 O O . GLY A 1 276 ? -10.041 -5.400 24.443 1.00 88.31 276 GLY A O 1
ATOM 2155 N N . ARG A 1 277 ? -7.813 -5.243 24.386 1.00 88.56 277 ARG A N 1
ATOM 2156 C CA . ARG A 1 277 ? -7.736 -3.828 24.806 1.00 88.56 277 ARG A CA 1
ATOM 2157 C C . ARG A 1 277 ? -7.556 -2.866 23.637 1.00 88.56 277 ARG A C 1
ATOM 2159 O O . ARG A 1 277 ? -7.333 -1.673 23.849 1.00 88.56 277 ARG A O 1
ATOM 2166 N N . LEU A 1 278 ? -7.549 -3.383 22.414 1.00 89.25 278 LEU A N 1
ATOM 2167 C CA . LEU A 1 278 ? -7.428 -2.566 21.220 1.00 89.25 278 LEU A CA 1
ATOM 2168 C C . LEU A 1 278 ? -8.809 -2.006 20.875 1.00 89.25 278 LEU A C 1
ATOM 2170 O O . LEU A 1 278 ? -9.754 -2.764 20.730 1.00 89.25 278 LEU A O 1
ATOM 2174 N N . ALA A 1 279 ? -8.917 -0.683 20.777 1.00 90.31 279 ALA A N 1
ATOM 2175 C CA . ALA A 1 279 ? -10.182 0.017 20.542 1.00 90.31 279 ALA A CA 1
ATOM 2176 C C . ALA A 1 279 ? -10.203 0.724 19.177 1.00 90.31 279 ALA A C 1
ATOM 2178 O O . ALA A 1 279 ? -10.863 1.749 19.025 1.00 90.31 279 ALA A O 1
ATOM 2179 N N . TYR A 1 280 ? -9.411 0.235 18.222 1.00 95.50 280 TYR A N 1
ATOM 2180 C CA . TYR A 1 280 ? -9.352 0.769 16.865 1.00 95.50 280 TYR A CA 1
ATOM 2181 C C . TYR A 1 280 ? -10.224 -0.085 15.947 1.00 95.50 280 TYR A C 1
ATOM 2183 O O . TYR A 1 280 ? -10.315 -1.294 16.140 1.00 95.50 280 TYR A O 1
ATOM 2191 N N . HIS A 1 281 ? -10.831 0.540 14.943 1.00 97.56 281 HIS A N 1
ATOM 2192 C CA . HIS A 1 281 ? -11.505 -0.154 13.848 1.00 97.56 281 HIS A CA 1
ATOM 2193 C C . HIS A 1 281 ? -10.504 -0.501 12.740 1.00 97.56 281 HIS A C 1
ATOM 2195 O O . HIS A 1 281 ? -10.549 -1.597 12.196 1.00 97.56 281 HIS A O 1
ATOM 2201 N N . TYR A 1 282 ? -9.563 0.397 12.445 1.00 98.06 282 TYR A N 1
ATOM 2202 C CA . TYR A 1 282 ? -8.536 0.199 11.422 1.00 98.06 282 TYR A CA 1
ATOM 2203 C C . TYR A 1 282 ? -7.157 0.575 11.957 1.00 98.06 282 TYR A C 1
ATOM 2205 O O . TYR A 1 282 ? -7.010 1.551 12.701 1.00 98.06 282 TYR A O 1
ATOM 2213 N N . VAL A 1 283 ? -6.141 -0.190 11.567 1.00 97.00 283 VAL A N 1
ATOM 2214 C CA . VAL A 1 283 ? -4.747 0.096 11.895 1.00 97.00 283 VAL A CA 1
ATOM 2215 C C . VAL A 1 283 ? -3.898 -0.007 10.637 1.00 97.00 283 VAL A C 1
ATOM 2217 O O . VAL A 1 283 ? -3.817 -1.073 10.029 1.00 97.00 283 VAL A O 1
ATOM 2220 N N . GLU A 1 284 ? -3.220 1.080 10.277 1.00 96.12 284 GLU A N 1
ATOM 2221 C CA . GLU A 1 284 ? -2.157 1.041 9.278 1.00 96.12 284 GLU A CA 1
ATOM 2222 C C . GLU A 1 284 ? -0.850 0.602 9.934 1.00 96.12 284 GLU A C 1
ATOM 2224 O O . GLU A 1 284 ? -0.436 1.164 10.950 1.00 96.12 284 GLU A O 1
ATOM 2229 N N . VAL A 1 285 ? -0.203 -0.415 9.368 1.00 95.12 285 VAL A N 1
ATOM 2230 C CA . VAL A 1 285 ? 0.877 -1.139 10.038 1.00 95.12 285 VAL A CA 1
ATOM 2231 C C . VAL A 1 285 ? 2.117 -1.204 9.153 1.00 95.12 285 VAL A C 1
ATOM 2233 O O . VAL A 1 285 ? 2.050 -1.663 8.015 1.00 95.12 285 VAL A O 1
ATOM 2236 N N . ALA A 1 286 ? 3.267 -0.798 9.699 1.00 94.50 286 ALA A N 1
ATOM 2237 C CA . ALA A 1 286 ? 4.553 -0.894 9.012 1.00 94.50 286 ALA A CA 1
ATOM 2238 C C . ALA A 1 286 ? 5.683 -1.333 9.954 1.00 94.50 286 ALA A C 1
ATOM 2240 O O . ALA A 1 286 ? 5.774 -0.901 11.103 1.00 94.50 286 ALA A O 1
ATOM 2241 N N . ALA A 1 287 ? 6.589 -2.174 9.457 1.00 94.50 287 ALA A N 1
ATOM 2242 C CA . ALA A 1 287 ? 7.732 -2.672 10.224 1.00 94.50 287 ALA A CA 1
ATOM 2243 C C . ALA A 1 287 ? 8.811 -1.608 10.474 1.00 94.50 287 ALA A C 1
ATOM 2245 O O . ALA A 1 287 ? 9.415 -1.575 11.550 1.00 94.50 287 ALA A O 1
ATOM 2246 N N . CYS A 1 288 ? 9.034 -0.727 9.499 1.00 92.50 288 CYS A N 1
ATOM 2247 C CA . CYS A 1 288 ? 10.002 0.362 9.577 1.00 92.50 288 CYS A CA 1
ATOM 2248 C C . CYS A 1 288 ? 9.370 1.611 10.224 1.00 92.50 288 CYS A C 1
ATOM 2250 O O . CYS A 1 288 ? 8.214 1.915 9.920 1.00 92.50 288 CYS A O 1
ATOM 2252 N N . PRO A 1 289 ? 10.101 2.351 11.083 1.00 91.12 289 PRO A N 1
ATOM 2253 C CA . PRO A 1 289 ? 9.767 3.744 11.416 1.00 91.12 289 PRO A CA 1
ATOM 2254 C C . PRO A 1 289 ? 9.662 4.572 10.132 1.00 91.12 289 PRO A C 1
ATOM 2256 O O . PRO A 1 289 ? 10.429 4.289 9.217 1.00 91.12 289 PRO A O 1
ATOM 2259 N N . SER A 1 290 ? 8.777 5.565 10.043 1.00 88.56 290 SER A N 1
ATOM 2260 C CA . SER A 1 290 ? 8.506 6.324 8.805 1.00 88.56 290 SER A CA 1
ATOM 2261 C C . SER A 1 290 ? 8.083 5.450 7.610 1.00 88.56 290 SER A C 1
ATOM 2263 O O . SER A 1 290 ? 8.303 5.797 6.448 1.00 88.56 290 SER A O 1
ATOM 2265 N N . ALA A 1 291 ? 7.485 4.286 7.886 1.00 90.88 291 ALA A N 1
ATOM 2266 C CA . ALA A 1 291 ? 6.964 3.373 6.875 1.00 90.88 291 ALA A CA 1
ATOM 2267 C C . ALA A 1 291 ? 7.986 3.094 5.746 1.00 90.88 291 ALA A C 1
ATOM 2269 O O . ALA A 1 291 ? 9.140 2.744 5.998 1.00 90.88 291 ALA A O 1
ATOM 2270 N N . CYS A 1 292 ? 7.564 3.209 4.488 1.00 90.88 292 CYS A N 1
ATOM 2271 C CA . CYS A 1 292 ? 8.380 2.885 3.321 1.00 90.88 292 CYS A CA 1
ATOM 2272 C C . CYS A 1 292 ? 9.468 3.920 3.003 1.00 90.88 292 CYS A C 1
ATOM 2274 O O . CYS A 1 292 ? 10.452 3.553 2.363 1.00 90.88 292 CYS A O 1
ATOM 2276 N N . SER A 1 293 ? 9.348 5.168 3.477 1.00 89.00 293 SER A N 1
ATOM 2277 C CA . SER A 1 293 ? 10.358 6.217 3.249 1.00 89.00 293 SER A CA 1
ATOM 2278 C C . SER A 1 293 ? 11.714 5.852 3.842 1.00 89.00 293 SER A C 1
ATOM 2280 O O . SER A 1 293 ? 12.753 6.237 3.312 1.00 89.00 293 SER A O 1
ATOM 2282 N N . ASN A 1 294 ? 11.696 5.069 4.919 1.00 91.25 294 ASN A N 1
ATOM 2283 C CA . ASN A 1 294 ? 12.867 4.557 5.623 1.00 91.25 294 ASN A CA 1
ATOM 2284 C C . ASN A 1 294 ? 12.984 3.027 5.476 1.00 91.25 294 ASN A C 1
ATOM 2286 O O . ASN A 1 294 ? 13.461 2.321 6.370 1.00 91.25 294 ASN A O 1
ATOM 2290 N N . GLY A 1 295 ? 12.478 2.488 4.364 1.00 91.38 295 GLY A N 1
ATOM 2291 C CA . GLY A 1 295 ? 12.608 1.074 4.046 1.00 91.38 295 GLY A CA 1
ATOM 2292 C C . GLY A 1 295 ? 14.076 0.677 3.870 1.00 91.38 295 GLY A C 1
ATOM 2293 O O . GLY A 1 295 ? 14.895 1.452 3.381 1.00 91.38 295 GLY A O 1
ATOM 2294 N N . GLY A 1 296 ? 14.426 -0.552 4.258 1.00 92.50 296 GLY A N 1
ATOM 2295 C CA . GLY A 1 296 ? 15.825 -1.002 4.255 1.00 92.50 296 GLY A CA 1
ATOM 2296 C C . GLY A 1 296 ? 16.504 -1.004 2.879 1.00 92.50 296 GLY A C 1
ATOM 2297 O O . GLY A 1 296 ? 17.727 -1.020 2.825 1.00 92.50 296 GLY A O 1
ATOM 2298 N N . GLY A 1 297 ? 15.733 -0.973 1.785 1.00 94.50 297 GLY A N 1
ATOM 2299 C CA . GLY A 1 297 ? 16.250 -0.928 0.415 1.00 94.50 297 GLY A CA 1
ATOM 2300 C C . GLY A 1 297 ? 16.544 0.483 -0.109 1.00 94.50 297 GLY A C 1
ATOM 2301 O O . GLY A 1 297 ? 16.990 0.613 -1.246 1.00 94.50 297 GLY A O 1
ATOM 2302 N N . GLN A 1 298 ? 16.272 1.525 0.682 1.00 93.38 298 GLN A N 1
ATOM 2303 C CA . GLN A 1 298 ? 16.503 2.920 0.307 1.00 93.38 298 GLN A CA 1
ATOM 2304 C C . GLN A 1 298 ? 17.983 3.299 0.341 1.00 93.38 298 GLN A C 1
ATOM 2306 O O . GLN A 1 298 ? 18.761 2.784 1.152 1.00 93.38 298 GLN A O 1
ATOM 2311 N N . LEU A 1 299 ? 18.331 4.294 -0.478 1.00 93.19 299 LEU A N 1
ATOM 2312 C CA . LEU A 1 299 ? 19.611 4.988 -0.382 1.00 93.19 299 LEU A CA 1
ATOM 2313 C C . LEU A 1 299 ? 19.794 5.584 1.013 1.00 93.19 299 LEU A C 1
ATOM 2315 O O . LEU A 1 299 ? 18.844 6.060 1.639 1.00 93.19 299 LEU A O 1
ATOM 2319 N N . GLN A 1 300 ? 21.033 5.543 1.490 1.00 90.56 300 GLN A N 1
ATOM 2320 C CA . GLN A 1 300 ? 21.421 6.073 2.789 1.00 90.56 300 GLN A CA 1
ATOM 2321 C C . GLN A 1 300 ? 22.179 7.392 2.603 1.00 90.56 300 GLN A C 1
ATOM 2323 O O . GLN A 1 300 ? 22.900 7.538 1.615 1.00 90.56 300 GLN A O 1
ATOM 2328 N N . PRO A 1 301 ? 22.064 8.340 3.548 1.00 93.06 301 PRO A N 1
ATOM 2329 C CA . PRO A 1 301 ? 22.900 9.532 3.528 1.00 93.06 301 PRO A CA 1
ATOM 2330 C C . PRO A 1 301 ? 24.382 9.157 3.651 1.00 93.06 301 PRO A C 1
ATOM 2332 O O . PRO A 1 301 ? 24.735 8.175 4.307 1.00 93.06 301 PRO A O 1
ATOM 2335 N N . VAL A 1 302 ? 25.249 9.987 3.063 1.00 91.00 302 VAL A N 1
ATOM 2336 C CA . VAL A 1 302 ? 26.712 9.831 3.154 1.00 91.00 302 VAL A CA 1
ATOM 2337 C C . VAL A 1 302 ? 27.181 9.885 4.611 1.00 91.00 302 VAL A C 1
ATOM 2339 O O . VAL A 1 302 ? 28.037 9.101 5.011 1.00 91.00 302 VAL A O 1
ATOM 2342 N N . ASP A 1 303 ? 26.599 10.783 5.414 1.00 93.31 303 ASP A N 1
ATOM 2343 C CA . ASP A 1 303 ? 26.780 10.783 6.866 1.00 93.31 303 ASP A CA 1
ATOM 2344 C C . ASP A 1 303 ? 25.870 9.715 7.507 1.00 93.31 303 ASP A C 1
ATOM 2346 O O . ASP A 1 303 ? 24.644 9.859 7.474 1.00 93.31 303 ASP A O 1
ATOM 2350 N N . PRO A 1 304 ? 26.427 8.664 8.138 1.00 91.88 304 PRO A N 1
ATOM 2351 C CA . PRO A 1 304 ? 25.637 7.608 8.759 1.00 91.88 304 PRO A CA 1
ATOM 2352 C C . PRO A 1 304 ? 25.022 8.012 10.112 1.00 91.88 304 PRO A C 1
ATOM 2354 O O . PRO A 1 304 ? 24.389 7.164 10.756 1.00 91.88 304 PRO A O 1
ATOM 2357 N N . SER A 1 305 ? 25.207 9.256 10.575 1.00 94.50 305 SER A N 1
ATOM 2358 C CA . SER A 1 305 ? 24.692 9.720 11.862 1.00 94.50 305 SER A CA 1
ATOM 2359 C C . SER A 1 305 ? 23.160 9.590 11.964 1.00 94.50 305 SER A C 1
ATOM 2361 O O . SER A 1 305 ? 22.434 9.777 10.981 1.00 94.50 305 SER A O 1
ATOM 2363 N N . PRO A 1 306 ? 22.608 9.304 13.161 1.00 91.25 306 PRO A N 1
ATOM 2364 C CA . PRO A 1 306 ? 21.157 9.229 13.345 1.00 91.25 306 PRO A CA 1
ATOM 2365 C C . PRO A 1 306 ? 20.416 10.515 12.950 1.00 91.25 306 PRO A C 1
ATOM 2367 O O . PRO A 1 306 ? 19.281 10.452 12.479 1.00 91.25 306 PRO A O 1
ATOM 2370 N N . ALA A 1 307 ? 21.052 11.678 13.128 1.00 92.62 307 ALA A N 1
ATOM 2371 C CA . ALA A 1 307 ? 20.486 12.968 12.750 1.00 92.62 307 ALA A CA 1
ATOM 2372 C C . ALA A 1 307 ? 20.389 13.116 11.225 1.00 92.62 307 ALA A C 1
ATOM 2374 O O . ALA A 1 307 ? 19.316 13.449 10.722 1.00 92.62 307 ALA A O 1
ATOM 2375 N N . ALA A 1 308 ? 21.462 12.786 10.497 1.00 94.06 308 ALA A N 1
ATOM 2376 C CA . ALA A 1 308 ? 21.471 12.812 9.038 1.00 94.06 308 ALA A CA 1
ATOM 2377 C C . ALA A 1 308 ? 20.450 11.834 8.445 1.00 94.06 308 ALA A C 1
ATOM 2379 O O . ALA A 1 308 ? 19.697 12.207 7.551 1.00 94.06 308 ALA A O 1
ATOM 2380 N N . LYS A 1 309 ? 20.331 10.620 9.000 1.00 91.50 309 LYS A N 1
ATOM 2381 C CA . LYS A 1 309 ? 19.295 9.653 8.593 1.00 91.50 309 LYS A CA 1
ATOM 2382 C C . LYS A 1 309 ? 17.883 10.191 8.789 1.00 91.50 309 LYS A C 1
ATOM 2384 O O . LYS A 1 309 ? 17.056 10.086 7.891 1.00 91.50 309 LYS A O 1
ATOM 2389 N N . LYS A 1 310 ? 17.606 10.803 9.943 1.00 90.44 310 LYS A N 1
ATOM 2390 C CA . LYS A 1 310 ? 16.296 11.407 10.210 1.00 90.44 310 LYS A CA 1
ATOM 2391 C C . LYS A 1 310 ? 15.980 12.529 9.216 1.00 90.44 310 LYS A C 1
ATOM 2393 O O . LYS A 1 310 ? 14.861 12.597 8.720 1.00 90.44 310 LYS A O 1
ATOM 2398 N N . GLN A 1 311 ? 16.955 13.387 8.921 1.00 92.56 311 GLN A N 1
ATOM 2399 C CA . GLN A 1 311 ? 16.798 14.464 7.944 1.00 92.56 311 GLN A CA 1
ATOM 2400 C C . GLN A 1 311 ? 16.596 13.922 6.523 1.00 92.56 311 GLN A C 1
ATOM 2402 O O . GLN A 1 311 ? 15.744 14.427 5.802 1.00 92.56 311 GLN A O 1
ATOM 2407 N N . TRP A 1 312 ? 17.327 12.872 6.145 1.00 92.81 312 TRP A N 1
ATOM 2408 C CA . TRP A 1 312 ? 17.212 12.206 4.846 1.00 92.81 312 TRP A CA 1
ATOM 2409 C C . TRP A 1 312 ? 15.809 11.638 4.601 1.00 92.81 312 TRP A C 1
ATOM 2411 O O . TRP A 1 312 ? 15.208 11.863 3.550 1.00 92.81 312 TRP A O 1
ATOM 2421 N N . VAL A 1 313 ? 15.258 10.949 5.603 1.00 90.94 313 VAL A N 1
ATOM 2422 C CA . VAL A 1 313 ? 13.894 10.408 5.552 1.00 90.94 313 VAL A CA 1
ATOM 2423 C C . VAL A 1 313 ? 12.863 11.534 5.477 1.00 90.94 313 VAL A C 1
ATOM 2425 O O . VAL A 1 313 ? 11.983 11.485 4.623 1.00 90.94 313 VAL A O 1
ATOM 2428 N N . ALA A 1 314 ? 13.000 12.571 6.310 1.00 88.88 314 ALA A N 1
ATOM 2429 C CA . ALA A 1 314 ? 12.086 13.713 6.304 1.00 88.88 314 ALA A CA 1
ATOM 2430 C C . ALA A 1 314 ? 12.097 14.463 4.961 1.00 88.88 314 ALA A C 1
ATOM 2432 O O . ALA A 1 314 ? 11.047 14.862 4.467 1.00 88.88 314 ALA A O 1
ATOM 2433 N N . GLU A 1 315 ? 13.269 14.626 4.345 1.00 89.75 315 GLU A N 1
ATOM 2434 C CA . GLU A 1 315 ? 13.391 15.250 3.027 1.00 89.75 315 GLU A CA 1
ATOM 2435 C C . GLU A 1 315 ? 12.762 14.385 1.930 1.00 89.75 315 GLU A C 1
ATOM 2437 O O . GLU A 1 315 ? 12.044 14.899 1.075 1.00 89.75 315 GLU A O 1
ATOM 2442 N N . THR A 1 316 ? 12.959 13.065 1.993 1.00 88.00 316 THR A N 1
ATOM 2443 C CA . THR A 1 316 ? 12.302 12.117 1.081 1.00 88.00 316 THR A CA 1
ATOM 2444 C C . THR A 1 316 ? 10.781 12.241 1.184 1.00 88.00 316 THR A C 1
ATOM 2446 O O . THR A 1 316 ? 10.105 12.435 0.175 1.00 88.00 316 THR A O 1
ATOM 2449 N N . GLU A 1 317 ? 10.232 12.203 2.400 1.00 84.94 317 GLU A N 1
ATOM 2450 C CA . GLU A 1 317 ? 8.797 12.393 2.643 1.00 84.94 317 GLU A CA 1
ATOM 2451 C C . GLU A 1 317 ? 8.305 13.741 2.108 1.00 84.94 317 GLU A C 1
ATOM 2453 O O . GLU A 1 317 ? 7.266 13.800 1.448 1.00 84.94 317 GLU A O 1
ATOM 2458 N N . ARG A 1 318 ? 9.063 14.819 2.334 1.00 84.25 318 ARG A N 1
ATOM 2459 C CA . ARG A 1 318 ? 8.729 16.164 1.855 1.00 84.25 318 ARG A CA 1
ATOM 2460 C C . ARG A 1 318 ? 8.656 16.221 0.332 1.00 84.25 318 ARG A C 1
ATOM 2462 O O . ARG A 1 318 ? 7.714 16.799 -0.196 1.00 84.25 318 ARG A O 1
ATOM 2469 N N . ILE A 1 319 ? 9.605 15.616 -0.384 1.00 84.25 319 ILE A N 1
ATOM 2470 C CA . ILE A 1 319 ? 9.603 15.593 -1.855 1.00 84.25 319 ILE A CA 1
ATOM 2471 C C . ILE A 1 319 ? 8.330 14.915 -2.371 1.00 84.25 319 ILE A C 1
ATOM 2473 O O . ILE A 1 319 ? 7.610 15.502 -3.179 1.00 84.25 319 ILE A O 1
ATOM 2477 N N . TYR A 1 320 ? 8.003 13.730 -1.852 1.00 79.88 320 TYR A N 1
ATOM 2478 C CA . TYR A 1 320 ? 6.824 12.983 -2.296 1.00 79.88 320 TYR A CA 1
ATOM 2479 C C . TYR A 1 320 ? 5.492 13.607 -1.860 1.00 79.88 320 TYR A C 1
ATOM 2481 O O . TYR A 1 320 ? 4.499 13.441 -2.558 1.00 79.88 320 TYR A O 1
ATOM 2489 N N . THR A 1 321 ? 5.452 14.334 -0.742 1.00 74.62 321 THR A N 1
ATOM 2490 C CA . THR A 1 321 ? 4.233 15.022 -0.272 1.00 74.62 321 THR A CA 1
ATOM 2491 C C . THR A 1 321 ? 4.061 16.423 -0.853 1.00 74.62 321 THR A C 1
ATOM 2493 O O . THR A 1 321 ? 2.951 16.941 -0.856 1.00 74.62 321 THR A O 1
ATOM 2496 N N . SER A 1 322 ? 5.135 17.034 -1.365 1.00 71.06 322 SER A N 1
ATOM 2497 C CA . SER A 1 322 ? 5.092 18.351 -2.019 1.00 71.06 322 SER A CA 1
ATOM 2498 C C . SER A 1 322 ? 4.493 18.327 -3.425 1.00 71.06 322 SER A C 1
ATOM 2500 O O . SER A 1 322 ? 4.167 19.381 -3.961 1.00 71.06 322 SER A O 1
ATOM 2502 N N . SER A 1 323 ? 4.344 17.141 -4.020 1.00 65.94 323 SER A N 1
ATOM 2503 C CA . SER A 1 323 ? 3.579 16.974 -5.256 1.00 65.94 323 SER A CA 1
ATOM 2504 C C . SER A 1 323 ? 2.094 17.061 -4.901 1.00 65.94 323 SER A C 1
ATOM 2506 O O . SER A 1 323 ? 1.619 16.230 -4.127 1.00 65.94 323 SER A O 1
ATOM 2508 N N . GLU A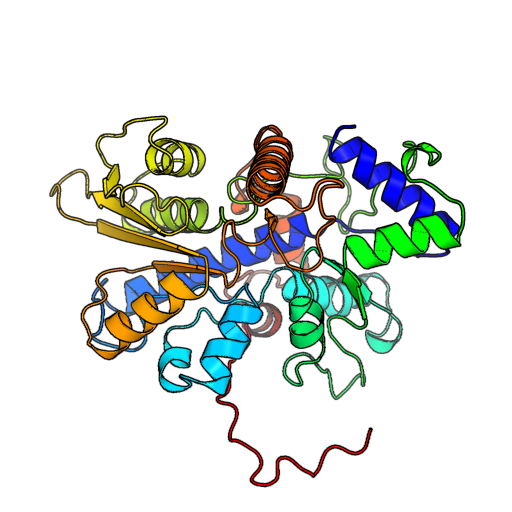 1 324 ? 1.379 18.078 -5.396 1.00 58.19 324 GLU A N 1
ATOM 2509 C CA . GLU A 1 324 ? -0.052 18.225 -5.111 1.00 58.19 324 GLU A CA 1
ATOM 2510 C C . GLU A 1 324 ? -0.804 16.984 -5.613 1.00 58.19 324 GLU A C 1
ATOM 2512 O O . GLU A 1 324 ? -0.729 16.664 -6.803 1.00 58.19 324 GLU A O 1
ATOM 2517 N N . PRO A 1 325 ? -1.512 16.251 -4.733 1.00 64.50 325 PRO A N 1
ATOM 2518 C CA . PRO A 1 325 ? -2.352 15.159 -5.182 1.00 64.50 325 PRO A CA 1
ATOM 2519 C C . PRO A 1 325 ? -3.415 15.702 -6.132 1.00 64.50 325 PRO A C 1
ATOM 2521 O O . PRO A 1 325 ? -4.142 16.630 -5.778 1.00 64.50 325 PRO A O 1
ATOM 2524 N N . THR A 1 326 ? -3.514 15.130 -7.327 1.00 62.72 326 THR A N 1
ATOM 2525 C CA . THR A 1 326 ? -4.389 15.666 -8.376 1.00 62.72 326 THR A CA 1
ATOM 2526 C C . THR A 1 326 ? -5.827 15.164 -8.257 1.00 62.72 326 THR A C 1
ATOM 2528 O O . THR A 1 326 ? -6.730 15.792 -8.803 1.00 62.72 326 THR A O 1
ATOM 2531 N N . GLN A 1 327 ? -6.053 14.058 -7.535 1.00 77.00 327 GLN A N 1
ATOM 2532 C CA . GLN A 1 327 ? -7.362 13.405 -7.394 1.00 77.00 327 GLN A CA 1
ATOM 2533 C C . GLN A 1 327 ? -7.410 12.399 -6.228 1.00 77.00 327 GLN A C 1
ATOM 2535 O O . GLN A 1 327 ? -6.379 12.038 -5.641 1.00 77.00 327 GLN A O 1
ATOM 2540 N N . LEU A 1 328 ? -8.613 11.919 -5.903 1.00 84.94 328 LEU A N 1
ATOM 2541 C CA . LEU A 1 328 ? -8.796 10.736 -5.059 1.00 84.94 328 LEU A CA 1
ATOM 2542 C C . LEU A 1 328 ? -8.534 9.436 -5.852 1.00 84.94 328 LEU A C 1
ATOM 2544 O O . LEU A 1 328 ? -8.814 9.393 -7.052 1.00 84.94 328 LEU A O 1
ATOM 2548 N N . PRO A 1 329 ? -8.048 8.354 -5.208 1.00 87.69 329 PRO A N 1
ATOM 2549 C CA . PRO A 1 329 ? -7.870 7.050 -5.853 1.00 87.69 329 PRO A CA 1
ATOM 2550 C C . PRO A 1 329 ? -9.083 6.554 -6.661 1.00 87.69 329 PRO A C 1
ATOM 2552 O O . PRO A 1 329 ? -8.914 6.064 -7.772 1.00 87.69 329 PRO A O 1
ATOM 2555 N N . GLU A 1 330 ? -10.311 6.706 -6.157 1.00 88.00 330 GLU A N 1
ATOM 2556 C CA . GLU A 1 330 ? -11.543 6.282 -6.841 1.00 88.00 330 GLU A CA 1
ATOM 2557 C C . GLU A 1 330 ? -11.984 7.202 -7.988 1.00 88.00 330 GLU A C 1
ATOM 2559 O O . GLU A 1 330 ? -12.823 6.812 -8.798 1.00 88.00 330 GLU A O 1
ATOM 2564 N N . GLU A 1 331 ? -11.429 8.412 -8.074 1.00 88.12 331 GLU A N 1
ATOM 2565 C CA . GLU A 1 331 ? -11.672 9.353 -9.175 1.00 88.12 331 GLU A CA 1
ATOM 2566 C C . GLU A 1 331 ? -10.718 9.106 -10.352 1.00 88.12 331 GLU A C 1
ATOM 2568 O O . GLU A 1 331 ? -10.899 9.663 -11.437 1.00 88.12 331 GLU A O 1
ATOM 2573 N N . ASN A 1 332 ? -9.726 8.228 -10.167 1.00 85.81 332 ASN A N 1
ATOM 2574 C CA . ASN A 1 332 ? -8.762 7.877 -11.191 1.00 85.81 332 ASN A CA 1
ATOM 2575 C C . ASN A 1 332 ? -9.452 7.175 -12.376 1.00 85.81 332 ASN A C 1
ATOM 2577 O O . ASN A 1 332 ? -9.770 5.986 -12.338 1.00 85.81 332 ASN A O 1
ATOM 2581 N N . LEU A 1 333 ? -9.654 7.919 -13.467 1.00 85.38 333 LEU A N 1
ATOM 2582 C CA . LEU A 1 333 ? -10.351 7.431 -14.663 1.00 85.38 333 LEU A CA 1
ATOM 2583 C C . LEU A 1 333 ? -9.722 6.159 -15.250 1.00 85.38 333 LEU A C 1
ATOM 2585 O O . LEU A 1 333 ? -10.452 5.243 -15.626 1.00 85.38 333 LEU A O 1
ATOM 2589 N N . ALA A 1 334 ? -8.388 6.070 -15.263 1.00 84.81 334 ALA A N 1
ATOM 2590 C CA . ALA A 1 334 ? -7.667 4.891 -15.742 1.00 84.81 334 ALA A CA 1
ATOM 2591 C C . ALA A 1 334 ? -7.949 3.658 -14.866 1.00 84.81 334 ALA A C 1
ATOM 2593 O O . ALA A 1 334 ? -8.072 2.542 -15.367 1.00 84.81 334 ALA A O 1
ATOM 2594 N N . LEU A 1 335 ? -8.112 3.857 -13.554 1.00 88.06 335 LEU A N 1
ATOM 2595 C CA . LEU A 1 335 ? -8.495 2.785 -12.638 1.00 88.06 335 LEU A CA 1
ATOM 2596 C C . LEU A 1 335 ? -9.931 2.317 -12.910 1.00 88.06 335 LEU A C 1
ATOM 2598 O O . LEU A 1 335 ? -10.194 1.117 -12.966 1.00 88.06 335 LEU A O 1
ATOM 2602 N N . GLY A 1 336 ? -10.856 3.254 -13.134 1.00 89.50 336 GLY A N 1
ATOM 2603 C CA . GLY A 1 336 ? -12.232 2.931 -13.516 1.00 89.50 336 GLY A CA 1
ATOM 2604 C C . GLY A 1 336 ? -12.323 2.176 -14.848 1.00 89.50 336 GLY A C 1
ATOM 2605 O O . GLY A 1 336 ? -13.137 1.263 -14.987 1.00 89.50 336 GLY A O 1
ATOM 2606 N N . GLU A 1 337 ? -11.477 2.521 -15.821 1.00 89.06 337 GLU A N 1
ATOM 2607 C CA . GLU A 1 337 ? -11.354 1.791 -17.086 1.00 89.06 337 GLU A CA 1
ATOM 2608 C C . GLU A 1 337 ? -10.811 0.376 -16.890 1.00 89.06 337 GLU A C 1
ATOM 2610 O O . GLU A 1 337 ? -11.451 -0.557 -17.376 1.00 89.06 337 GLU A O 1
ATOM 2615 N N . LEU A 1 338 ? -9.726 0.201 -16.120 1.00 90.50 338 LEU A N 1
ATOM 2616 C CA . LEU A 1 338 ? -9.205 -1.124 -15.759 1.00 90.50 338 LEU A CA 1
ATOM 2617 C C . LEU A 1 338 ? -10.312 -2.004 -15.189 1.00 90.50 338 LEU A C 1
ATOM 2619 O O . LEU A 1 338 ? -10.507 -3.122 -15.647 1.00 90.50 338 LEU A O 1
ATOM 2623 N N . ILE A 1 339 ? -11.022 -1.512 -14.172 1.00 92.62 339 ILE A N 1
ATOM 2624 C CA . ILE A 1 339 ? -12.006 -2.307 -13.435 1.00 92.62 339 ILE A CA 1
ATOM 2625 C C . ILE A 1 339 ? -13.132 -2.761 -14.369 1.00 92.62 339 ILE A C 1
ATOM 2627 O O . ILE A 1 339 ? -13.508 -3.932 -14.338 1.00 92.62 339 ILE A O 1
ATOM 2631 N N . ARG A 1 340 ? -13.645 -1.866 -15.223 1.00 92.56 340 ARG A N 1
ATOM 2632 C CA . ARG A 1 340 ? -14.708 -2.206 -16.184 1.00 92.56 340 ARG A CA 1
ATOM 2633 C C . ARG A 1 340 ? -14.241 -3.201 -17.238 1.00 92.56 340 ARG A C 1
ATOM 2635 O O . ARG A 1 340 ? -14.973 -4.128 -17.563 1.00 92.56 340 ARG A O 1
ATOM 2642 N N . ASP A 1 341 ? -13.052 -2.997 -17.785 1.00 92.75 341 ASP A N 1
ATOM 2643 C CA . ASP A 1 341 ? -12.525 -3.817 -18.873 1.00 92.75 341 ASP A CA 1
ATOM 2644 C C . ASP A 1 341 ? -12.040 -5.189 -18.379 1.00 92.75 341 ASP A C 1
ATOM 2646 O O . ASP A 1 341 ? -12.208 -6.200 -19.056 1.00 92.75 341 ASP A O 1
ATOM 2650 N N . TRP A 1 342 ? -11.494 -5.252 -17.163 1.00 93.19 342 TRP A N 1
ATOM 2651 C CA . TRP A 1 342 ? -10.973 -6.484 -16.579 1.00 93.19 342 TRP A CA 1
ATOM 2652 C C . TRP A 1 342 ? -12.047 -7.324 -15.878 1.00 93.19 342 TRP A C 1
ATOM 2654 O O . TRP A 1 342 ? -12.082 -8.542 -16.057 1.00 93.19 342 TRP A O 1
ATOM 2664 N N . PHE A 1 343 ? -12.929 -6.697 -15.095 1.00 95.19 343 PHE A N 1
ATOM 2665 C CA . PHE A 1 343 ? -13.916 -7.395 -14.259 1.00 95.19 343 PHE A CA 1
ATOM 2666 C C . PHE A 1 343 ? -15.365 -7.263 -14.752 1.00 95.19 343 PHE A C 1
ATOM 2668 O O . PHE A 1 343 ? -16.271 -7.868 -14.173 1.00 95.19 343 PHE A O 1
ATOM 2675 N N . GLY A 1 344 ? -15.599 -6.521 -15.838 1.00 92.62 344 GLY A N 1
ATOM 2676 C CA . GLY A 1 344 ? -16.920 -6.362 -16.443 1.00 92.62 344 GLY A CA 1
ATOM 2677 C C . GLY A 1 344 ? -17.906 -5.599 -15.554 1.00 92.62 344 GLY A C 1
ATOM 2678 O O . GLY A 1 344 ? -17.523 -4.788 -14.711 1.00 92.62 344 GLY A O 1
ATOM 2679 N N . GLU A 1 345 ? -19.201 -5.878 -15.734 1.00 89.88 345 GLU A N 1
ATOM 2680 C CA . GLU A 1 345 ? -20.292 -5.211 -15.001 1.00 89.88 345 GLU A CA 1
ATOM 2681 C C . GLU A 1 345 ? -20.232 -5.431 -13.484 1.00 89.88 345 GLU A C 1
ATOM 2683 O O . GLU A 1 345 ? -20.657 -4.565 -12.723 1.00 89.88 345 GLU A O 1
ATOM 2688 N N . GLY A 1 346 ? -19.680 -6.565 -13.037 1.00 89.44 346 GLY A N 1
ATOM 2689 C CA . GLY A 1 346 ? -19.522 -6.868 -11.613 1.00 89.44 346 GLY A CA 1
ATOM 2690 C C . GLY A 1 346 ? -18.427 -6.050 -10.925 1.00 89.44 346 GLY A C 1
ATOM 2691 O O . GLY A 1 346 ? -18.412 -5.980 -9.700 1.00 89.44 346 GLY A O 1
ATOM 2692 N N . GLY A 1 347 ? -17.510 -5.436 -11.683 1.00 94.50 347 GLY A N 1
ATOM 2693 C CA . GLY A 1 347 ? -16.440 -4.594 -11.150 1.00 94.50 347 GLY A CA 1
ATOM 2694 C C . GLY A 1 347 ? -15.684 -5.235 -9.979 1.00 94.50 347 GLY A C 1
ATOM 2695 O O . GLY A 1 347 ? -15.361 -6.427 -9.997 1.00 94.50 347 GLY A O 1
ATOM 2696 N N . LEU A 1 348 ? -15.430 -4.439 -8.936 1.00 95.00 348 LEU A N 1
ATOM 2697 C CA . LEU A 1 348 ? -14.757 -4.889 -7.710 1.00 95.00 348 LEU A CA 1
ATOM 2698 C C . LEU A 1 348 ? -15.612 -5.825 -6.834 1.00 95.00 348 LEU A C 1
ATOM 2700 O O . LEU A 1 348 ? -15.077 -6.471 -5.944 1.00 95.00 348 LEU A O 1
ATOM 2704 N N . ASP A 1 349 ? -16.918 -5.941 -7.088 1.00 94.12 349 ASP A N 1
ATOM 2705 C CA . ASP A 1 349 ? -17.802 -6.891 -6.393 1.00 94.12 349 ASP A CA 1
ATOM 2706 C C . ASP A 1 349 ? -17.760 -8.301 -7.015 1.00 94.12 349 ASP A C 1
ATOM 2708 O O . ASP A 1 349 ? -18.356 -9.248 -6.496 1.00 94.12 349 ASP A O 1
ATOM 2712 N N . SER A 1 350 ? -17.059 -8.470 -8.141 1.00 96.00 350 SER A N 1
ATOM 2713 C CA . SER A 1 350 ? -16.962 -9.750 -8.841 1.00 96.00 350 SER A CA 1
ATOM 2714 C C . SER A 1 350 ? -16.052 -10.760 -8.124 1.00 96.00 350 SER A C 1
ATOM 2716 O O . SER A 1 350 ? -15.057 -10.418 -7.483 1.00 96.00 350 SER A O 1
ATOM 2718 N N . GLU A 1 351 ? -16.324 -12.057 -8.312 1.00 95.06 351 GLU A N 1
ATOM 2719 C CA . GLU A 1 351 ? -15.432 -13.119 -7.817 1.00 95.06 351 GLU A CA 1
ATOM 2720 C C . GLU A 1 351 ? -14.031 -13.036 -8.453 1.00 95.06 351 GLU A C 1
ATOM 2722 O O . GLU A 1 351 ? -13.028 -13.361 -7.813 1.00 95.06 351 GLU A O 1
ATOM 2727 N N . ALA A 1 352 ? -13.957 -12.568 -9.704 1.00 94.81 352 ALA A N 1
ATOM 2728 C CA . ALA A 1 352 ? -12.703 -12.344 -10.410 1.00 94.81 352 ALA A CA 1
ATOM 2729 C C . ALA A 1 352 ? -11.849 -11.279 -9.706 1.00 94.81 352 ALA A C 1
ATOM 2731 O O . ALA A 1 352 ? -10.676 -11.540 -9.434 1.00 94.81 352 ALA A O 1
ATOM 2732 N N . ALA A 1 353 ? -12.445 -10.142 -9.328 1.00 96.50 353 ALA A N 1
ATOM 2733 C CA . ALA A 1 353 ? -11.772 -9.109 -8.545 1.00 96.50 353 ALA A CA 1
ATOM 2734 C C . ALA A 1 353 ? -11.318 -9.646 -7.187 1.00 96.50 353 ALA A C 1
ATOM 2736 O O . ALA A 1 353 ? -10.151 -9.500 -6.827 1.00 96.50 353 ALA A O 1
ATOM 2737 N N . ARG A 1 354 ? -12.189 -10.382 -6.482 1.00 95.50 354 ARG A N 1
ATOM 2738 C CA . ARG A 1 354 ? -11.839 -10.983 -5.189 1.00 95.50 354 ARG A CA 1
ATOM 2739 C C . ARG A 1 354 ? -10.627 -11.914 -5.293 1.00 95.50 354 ARG A C 1
ATOM 2741 O O . ARG A 1 354 ? -9.747 -11.891 -4.439 1.00 95.50 354 ARG A O 1
ATOM 2748 N N . ARG A 1 355 ? -10.554 -12.731 -6.347 1.00 94.62 355 ARG A N 1
ATOM 2749 C CA . ARG A 1 355 ? -9.428 -13.648 -6.594 1.00 94.62 355 ARG A CA 1
ATOM 2750 C C . ARG A 1 355 ? -8.144 -12.907 -6.976 1.00 94.62 355 ARG A C 1
ATOM 2752 O O . ARG A 1 355 ? -7.059 -13.307 -6.554 1.00 94.62 355 ARG A O 1
ATOM 2759 N N . ALA A 1 356 ? -8.273 -11.850 -7.774 1.00 95.50 356 ALA A N 1
ATOM 2760 C CA . ALA A 1 356 ? -7.153 -11.061 -8.267 1.00 95.50 356 ALA A CA 1
ATOM 2761 C C . ALA A 1 356 ? -6.544 -10.153 -7.190 1.00 95.50 356 ALA A C 1
ATOM 2763 O O . ALA A 1 356 ? -5.329 -9.985 -7.155 1.00 95.50 356 ALA A O 1
ATOM 2764 N N . LEU A 1 357 ? -7.369 -9.577 -6.312 1.00 97.25 357 LEU A N 1
ATOM 2765 C CA . LEU A 1 357 ? -6.963 -8.504 -5.401 1.00 97.25 357 LEU A CA 1
ATOM 2766 C C . LEU A 1 357 ? -6.813 -8.942 -3.950 1.00 97.25 357 LEU A C 1
ATOM 2768 O O . LEU A 1 357 ? -6.259 -8.181 -3.164 1.00 97.25 357 LEU A O 1
ATOM 2772 N N . HIS A 1 358 ? -7.230 -10.159 -3.591 1.00 97.94 358 HIS A N 1
ATOM 2773 C CA . HIS A 1 358 ? -7.062 -10.679 -2.236 1.00 97.94 358 HIS A CA 1
ATOM 2774 C C . HIS A 1 358 ? -6.066 -11.836 -2.180 1.00 97.94 358 HIS A C 1
ATOM 2776 O O . HIS A 1 358 ? -5.762 -12.500 -3.174 1.00 97.94 358 HIS A O 1
ATOM 2782 N N . THR A 1 359 ? -5.536 -12.052 -0.984 1.00 97.06 359 THR A N 1
ATOM 2783 C CA . THR A 1 359 ? -4.643 -13.143 -0.610 1.00 97.06 359 THR A CA 1
ATOM 2784 C C . THR A 1 359 ? -5.005 -13.659 0.784 1.00 97.06 359 THR A C 1
ATOM 2786 O O . THR A 1 359 ? -5.945 -13.183 1.427 1.00 97.06 359 THR A O 1
ATOM 2789 N N . GLN A 1 360 ? -4.273 -14.664 1.246 1.00 94.56 360 GLN A N 1
ATOM 2790 C CA . GLN A 1 360 ? -4.396 -15.241 2.576 1.00 94.56 360 GLN A CA 1
ATOM 2791 C C . GLN A 1 360 ? -3.034 -15.232 3.273 1.00 94.56 360 GLN A C 1
ATOM 2793 O O . GLN A 1 360 ? -1.985 -15.070 2.647 1.00 94.56 360 GLN A O 1
ATOM 2798 N N . PHE A 1 361 ? -3.057 -15.373 4.593 1.00 95.12 361 PHE A N 1
ATOM 2799 C CA . PHE A 1 361 ? -1.855 -15.441 5.416 1.00 95.12 361 PHE A CA 1
ATOM 2800 C C . PHE A 1 361 ? -1.878 -16.722 6.217 1.00 95.12 361 PHE A C 1
ATOM 2802 O O . PHE A 1 361 ? -2.928 -17.119 6.729 1.00 95.12 361 PHE A O 1
ATOM 2809 N N . HIS A 1 362 ? -0.710 -17.334 6.361 1.00 93.81 362 HIS A N 1
ATOM 2810 C CA . HIS A 1 362 ? -0.595 -18.648 6.976 1.00 93.81 362 HIS A CA 1
ATOM 2811 C C . HIS A 1 362 ? 0.483 -18.619 8.047 1.00 93.81 362 HIS A C 1
ATOM 2813 O O . HIS A 1 362 ? 1.585 -18.120 7.832 1.00 93.81 362 HIS A O 1
ATOM 2819 N N . GLY A 1 363 ? 0.175 -19.173 9.218 1.00 89.81 363 GLY A N 1
ATOM 2820 C CA . GLY A 1 363 ? 1.171 -19.326 10.270 1.00 89.81 363 GLY A CA 1
ATOM 2821 C C . GLY A 1 363 ? 2.317 -20.218 9.794 1.00 89.81 363 GLY A C 1
ATOM 2822 O O . GLY A 1 363 ? 2.084 -21.328 9.310 1.00 89.81 363 GLY A O 1
ATOM 2823 N N . VAL A 1 364 ? 3.561 -19.766 9.959 1.00 83.62 364 VAL A N 1
ATOM 2824 C CA . VAL A 1 364 ? 4.730 -20.592 9.650 1.00 83.62 364 VAL A CA 1
ATOM 2825 C C . VAL A 1 364 ? 4.879 -21.623 10.760 1.00 83.62 364 VAL A C 1
ATOM 2827 O O . VAL A 1 364 ? 5.422 -21.343 11.829 1.00 83.62 364 VAL A O 1
ATOM 2830 N N . VAL A 1 365 ? 4.413 -22.844 10.506 1.00 68.31 365 VAL A N 1
ATOM 2831 C CA . VAL A 1 365 ? 4.743 -23.984 11.360 1.00 68.31 365 VAL A CA 1
ATOM 2832 C C . VAL A 1 365 ? 6.233 -24.243 11.174 1.00 68.31 365 VAL A C 1
ATOM 2834 O O . VAL A 1 365 ? 6.671 -24.593 10.077 1.00 68.31 365 VAL A O 1
ATOM 2837 N N . ALA A 1 366 ? 7.031 -24.020 12.221 1.00 56.28 366 ALA A N 1
ATOM 2838 C CA . ALA A 1 366 ? 8.458 -24.302 12.174 1.00 56.28 366 ALA A CA 1
ATOM 2839 C C . ALA A 1 366 ? 8.664 -25.737 11.665 1.00 56.28 366 ALA A C 1
ATOM 2841 O O . ALA A 1 366 ? 8.255 -26.698 12.321 1.00 56.28 366 ALA A O 1
ATOM 2842 N N . LYS A 1 367 ? 9.296 -25.898 10.493 1.00 47.50 367 LYS A N 1
ATOM 2843 C CA . LYS A 1 367 ? 9.829 -27.205 10.104 1.00 47.50 367 LYS A CA 1
ATOM 2844 C C . LYS A 1 367 ? 10.775 -27.613 11.230 1.00 47.50 367 LYS A C 1
ATOM 2846 O O . LYS A 1 367 ? 11.687 -26.858 11.560 1.00 47.50 367 LYS A O 1
ATOM 2851 N N . ALA A 1 368 ? 10.544 -28.777 11.827 1.00 43.25 368 ALA A N 1
ATOM 2852 C CA . ALA A 1 368 ? 11.232 -29.271 13.021 1.00 43.25 368 ALA A CA 1
ATOM 2853 C C . ALA A 1 368 ? 12.744 -29.549 12.837 1.00 43.25 368 ALA A C 1
ATOM 2855 O O . ALA A 1 368 ? 13.319 -30.331 13.588 1.00 43.25 368 ALA A O 1
ATOM 2856 N N . ASN A 1 369 ? 13.414 -28.939 11.855 1.00 41.62 369 ASN A N 1
ATOM 2857 C CA . ASN A 1 369 ? 14.849 -29.078 11.672 1.00 41.62 369 ASN A CA 1
ATOM 2858 C C . ASN A 1 369 ? 15.490 -27.799 11.086 1.00 41.62 369 ASN A C 1
ATOM 2860 O O . ASN A 1 369 ? 15.492 -27.618 9.866 1.00 41.62 369 ASN A O 1
ATOM 2864 N N . PRO A 1 370 ? 16.067 -26.917 11.923 1.00 44.34 370 PRO A N 1
ATOM 2865 C CA . PRO A 1 370 ? 16.764 -25.706 11.476 1.00 44.34 370 PRO A CA 1
ATOM 2866 C C . PRO A 1 370 ? 18.085 -25.973 10.722 1.00 44.34 370 PRO A C 1
ATOM 2868 O O . PRO A 1 370 ? 18.725 -25.024 10.283 1.00 44.34 370 PRO A O 1
ATOM 2871 N N . LEU A 1 371 ? 18.492 -27.237 10.542 1.00 40.81 371 LEU A N 1
ATOM 2872 C CA . LEU A 1 371 ? 19.708 -27.635 9.815 1.00 40.81 371 LEU A CA 1
ATOM 2873 C C . LEU A 1 371 ? 19.442 -28.170 8.394 1.00 40.81 371 LEU A C 1
ATOM 2875 O O . LEU A 1 371 ? 20.359 -28.654 7.741 1.00 40.81 371 LEU A O 1
ATOM 2879 N N . GLY A 1 372 ? 18.199 -28.113 7.908 1.00 35.47 372 GLY A N 1
ATOM 2880 C CA . GLY A 1 372 ? 17.794 -28.721 6.633 1.00 35.47 372 GLY A CA 1
ATOM 2881 C C . GLY A 1 372 ? 17.817 -27.811 5.400 1.00 35.47 372 GLY A C 1
ATOM 2882 O O . GLY A 1 372 ? 17.184 -28.163 4.409 1.00 35.47 372 GLY A O 1
ATOM 2883 N N . VAL A 1 373 ? 18.466 -26.643 5.442 1.00 35.69 373 VAL A N 1
ATOM 2884 C CA . VAL A 1 373 ? 18.611 -25.790 4.248 1.00 35.69 373 VAL A CA 1
ATOM 2885 C C . VAL A 1 373 ? 19.891 -26.195 3.521 1.00 35.69 373 VAL A C 1
ATOM 2887 O O . VAL A 1 373 ? 20.989 -25.891 3.982 1.00 35.69 373 VAL A O 1
ATOM 2890 N N . SER A 1 374 ? 19.755 -26.906 2.401 1.00 31.64 374 SER A N 1
ATOM 2891 C CA . SER A 1 374 ? 20.831 -27.018 1.416 1.00 31.64 374 SER A CA 1
ATOM 2892 C C . SER A 1 374 ? 20.922 -25.690 0.665 1.00 31.64 374 SER A C 1
ATOM 2894 O O . SER A 1 374 ? 19.945 -25.298 0.023 1.00 31.64 374 SER A O 1
ATOM 2896 N N . TRP A 1 375 ? 22.054 -25.004 0.816 1.00 39.25 375 TRP A N 1
ATOM 2897 C CA . TRP A 1 375 ? 22.409 -23.805 0.054 1.00 39.25 375 TRP A CA 1
ATOM 2898 C C . TRP A 1 375 ? 22.608 -24.109 -1.426 1.00 39.25 375 TRP A C 1
ATOM 2900 O O . TRP A 1 375 ? 23.139 -25.207 -1.723 1.00 39.25 375 TRP A O 1
#

InterPro domains:
  IPR003149 Iron hydrogenase, small subunit [SM00902] (306-365)
  IPR004108 Iron hydrogenase, large subunit, C-terminal [PF02906] (5-296)
  IPR009016 Iron hydrogenase [SSF53920] (7-362)
  IPR050340 Cytosolic Fe-S Cluster Assembly Factor [PTHR11615] (5-365)

Foldseek 3Di:
DAPLLLQLLVLQVCVVVVDPAFADLLLLQLVLLVVLLVLLLVLCVVCVNDAPPDLSPAEEEDLALVLQVCCQAPPVVNQSNYDQFYHSLLLQLLCVQPVVCVVVVHHSLPDAAEAEALAPSVQVVQPDPLQADPVSRAGSHNYYAYPQNVCVVCVVVVNHSVNGDSPGAGDDPDDDDPVNDRDADAQLSFQGRSQLQSCQSSCCPVQVDHDHSVNVVCVQVVNDDDPQWDWDDPPPCNQWIWIFGARPVPRDTPFIEIHHEAPVSSVVVSVCSVVSNDSHNYYYYAHHRLHSLLHPRDDADPPNDPVRRVVSSVVSSCSSPVPPRPYHSVVPVSSVVCQCVPVNPCGCVHPSVCSSGGTGRHRPPPPPDPPPDDD

Mean predicted aligned error: 6.01 Å

Organism: Coemansia reversa (strain ATCC 12441 / NRRL 1564) (NCBI:txid763665)

Solvent-accessible surface area (backbone atoms only — not comparable to full-atom values): 20509 Å² total; per-residue (Å²): 131,54,74,66,53,50,51,13,14,52,36,36,50,42,47,74,74,66,50,90,77,46,71,67,64,54,60,26,35,30,55,35,46,53,47,43,25,50,53,48,45,53,27,35,61,75,41,71,71,42,61,69,83,50,66,42,27,36,32,30,48,44,64,28,42,56,40,45,55,47,35,24,62,74,39,47,86,56,50,67,26,40,43,40,44,36,26,33,71,54,32,38,12,38,44,50,41,50,55,45,16,60,74,68,76,45,59,47,60,76,57,86,43,74,44,82,34,41,34,60,45,54,43,58,54,41,66,35,70,94,42,48,39,81,88,62,72,35,47,38,38,68,42,61,42,26,46,41,56,49,54,50,49,30,58,74,70,72,49,54,69,88,76,43,53,69,81,38,71,56,52,66,101,51,83,72,57,99,81,66,72,76,77,71,52,32,58,37,66,48,64,80,24,53,58,30,38,32,50,24,52,36,33,34,75,77,68,70,40,88,51,60,34,66,56,48,46,34,32,68,73,66,77,45,85,51,99,47,53,47,62,56,82,46,85,97,34,90,37,39,42,41,43,30,36,38,34,89,86,78,67,42,80,69,45,31,37,31,44,32,22,14,57,77,44,45,57,52,51,52,54,29,51,78,67,71,68,50,82,39,49,37,34,38,45,26,42,33,50,59,24,52,59,50,20,84,16,40,76,74,56,93,55,82,48,74,66,47,44,52,51,50,33,52,51,52,49,47,58,62,62,68,52,75,55,80,42,51,43,86,68,35,62,68,56,56,49,49,37,42,74,73,40,39,96,49,24,79,79,23,72,64,33,50,63,58,42,39,57,84,80,64,57,55,73,76,70,96,53,95,81,71,76,82,128